Protein AF-0000000066012533 (afdb_homodimer)

Sequence (674 aa):
MQPDSYPKILFGLTLLLVITAVISLGIGRYSLSVPQIGQILWAKATALEIDPVQQQVIFQVRLPRILTALCVGAGLALSGVVLQGIFRNPLVNPHIIGVTSGSAFGGTLAIFFGFSLYGLFTSTILFGFGTLALVFLFSFKFNQRSLLMLILIGMILSGLFSALVSLLQYISDTEEKLPSIVFWLMGSFATSNWEKLLFFFVPFLLCSSILLSLSWRLNLLSLDEKEAKALGVKMAPLRWLVIFLSGSLVACQVAISGSIGWVGLIIPHLSRMLVGANHQSLLPCTMLVGATYMLLVDNVARSLSDAEIPISILTALIGAPLFGVLVYKLKRGGMNEMQPDSYPKILFGLTLLLVITAVISLGIGRYSLSVPQIGQILWAKATALEIDPVQQQVIFQVRLPRILTALCVGAGLALSGVVLQGIFRNPLVNPHIIGVTSGSAFGGTLAIFFGFSLYGLFTSTILFGFGTLALVFLFSFKFNQRSLLMLILIGMILSGLFSALVSLLQYISDTEEKLPSIVFWLMGSFATSNWEKLLFFFVPFLLCSSILLSLSWRLNLLSLDEKEAKALGVKMAPLRWLVIFLSGSLVACQVAISGSIGWVGLIIPHLSRMLVGANHQSLLPCTMLVGATYMLLVDNVARSLSDAEIPISILTALIGAPLFGVLVYKLKRGGMNE

Secondary structure (DSSP, 8-state):
--GGGHHHHHHHHHHHHHHHHHHHTT-SSS---HHHHHHHHHHHHTT----HHHHIIIIIIIHHHHHHHHHHHHHHHHHHHHHHHHTT-TT--GGGGSHHHHHHHHHHHHHHHT--HHHHHHHHHHHHHHHHHHHHHHHHHTS---HHHHHHHHHHHHHHHHHHHHHHHHHS-TTTHHHHHHHHHT--STT--HHHHHHHHHHHHHHHHHHHHTHHHHGGGGS-HHHHHHTT--HHHHHHHHHHHHHHHHHHHHHHH----SHHHHHHHHHHHHH-S-HHHHHHHHHHHHHHHHHHHHHHHHHSSSSPPPHHHHHHHHHHHHHHHHHHHHHHTTTT-/--GGGHHHHHHHHHHHHHHHHHHHTT-SSS---HHHHHHHHHHHHTT----HHHHIIIIIIIHHHHHHHHHHHHHHHHHHHHHHHHTT-TT--GGGGSHHHHHHHHHHHHHHHT--HHHHHHHHHHHHHHHHHHHHHHHHHTS---HHHHHHHHHHHHHHHHHHHHHHHHHS-TTTHHHHHHHHHT--STT--HHHHHHHHHHHHHHHHHHHHTHHHHGGGGS-HHHHHHTT--HHHHHHHHHHHHHHHHHHHHHHH----SHHHHHHHHHHHHH-S-HHHHHHHHHHHHHHHHHHHHHHHHHSSSSPPPHHHHHHHHHHHHHHHHHHHHHHTTTT-

Organism: Haemophilus influenzae (strain ATCC 51907 / DSM 11121 / KW20 / Rd) (NCBI:txid71421)

Foldseek 3Di:
DPPPCLVVLLVVLVVLLVVLLLCQLQFFPNGDDSVRSVVQVVCVVVVHDDDPVSCCSRPWFRNLLLLLLLLLQLLQQLLLLLVCLLLVHLQDGLLQQQLQLQLLLQLLVCLLVVHDLVSSLCSSLVSSVVSLVVLVVVCVVVVDVRSVSSSVSNVVNSVVSVVSSVVSLVVGDPPPSNVVSVQLQLWDSRPGGPVLSVQLVVLSCVLLVVSLVCLQVSVLSNPDPVVSVVVVDDSVVVSSSSSNSSSSNQSSSCSRTHDADLSSNQLLLVLCVVPNSRSNSSSSSSSSSSSSVSSVLQSCQRRVDVHGHRSNVSCCVVRVVSVVVSVVCVVVVPPVD/DPPPCLVVLLVVLVVLLVVLLLCQLQFFPNGDDSVRSVVQVVCVVVVHDDDPVSCCSRPWFRNLLLLLLLLLQLLQQLLLLLVCLLLVHLQDGLLQQQLQLQLLLQLLVCLLVVHDLVSSLCSSLVSSVVSLVVLVVVCVVVVPVRSVSSSVSNVVNSVVSVVSSVVSLVVGDPPPSNVVSVQLQLWDSRPGGPVLSVQLVVLSCVLLVVSLVCLQVSVLSNPDPVVSVVVVDDSVVVSSSSSNSSSSNQSSSCSRTHDADLSSNQLLLVLCVVPNSRSNSSSSSSSSSSSSVSSVLQSCQRRVDVHGDRSNVSCCVVRVVSVVVSVVCCVVVPPVD

Structure (mmCIF, N/CA/C/O backbone):
data_AF-0000000066012533-model_v1
#
loop_
_entity.id
_entity.type
_entity.pdbx_description
1 polymer 'Molybdate import system permease protein MolB'
#
loop_
_atom_site.group_PDB
_atom_site.id
_atom_site.type_symbol
_atom_site.label_atom_id
_atom_site.label_alt_id
_atom_site.label_comp_id
_atom_site.label_asym_id
_atom_site.label_entity_id
_atom_site.label_seq_id
_atom_site.pdbx_PDB_ins_code
_atom_site.Cartn_x
_atom_site.Cartn_y
_atom_site.Cartn_z
_atom_site.occupancy
_atom_site.B_iso_or_equiv
_atom_site.auth_seq_id
_atom_site.auth_comp_id
_atom_site.auth_asym_id
_atom_site.auth_atom_id
_atom_site.pdbx_PDB_model_num
ATOM 1 N N . MET A 1 1 ? 20.359 30.219 -1.083 1 49.22 1 MET A N 1
ATOM 2 C CA . MET A 1 1 ? 19.406 31.25 -0.693 1 49.22 1 MET A CA 1
ATOM 3 C C . MET A 1 1 ? 20.125 32.5 -0.156 1 49.22 1 MET A C 1
ATOM 5 O O . MET A 1 1 ? 21.141 32.375 0.519 1 49.22 1 MET A O 1
ATOM 9 N N . GLN A 1 2 ? 19.906 33.5 -0.753 1 53.5 2 GLN A N 1
ATOM 10 C CA . GLN A 1 2 ? 20.484 34.688 -0.14 1 53.5 2 GLN A CA 1
ATOM 11 C C . GLN A 1 2 ? 20.078 34.781 1.327 1 53.5 2 GLN A C 1
ATOM 13 O O . GLN A 1 2 ? 18.938 34.531 1.681 1 53.5 2 GLN A O 1
ATOM 18 N N . PRO A 1 3 ? 20.984 34.75 2.234 1 57.31 3 PRO A N 1
ATOM 19 C CA . PRO A 1 3 ? 20.766 34.812 3.68 1 57.31 3 PRO A CA 1
ATOM 20 C C . PRO A 1 3 ? 19.562 35.656 4.059 1 57.31 3 PRO A C 1
ATOM 22 O O . PRO A 1 3 ? 18.828 35.344 5 1 57.31 3 PRO A O 1
ATOM 25 N N . ASP A 1 4 ? 19.25 36.719 3.27 1 67 4 ASP A N 1
ATOM 26 C CA . ASP A 1 4 ? 18.297 37.75 3.676 1 67 4 ASP A CA 1
ATOM 27 C C . ASP A 1 4 ? 16.875 37.344 3.305 1 67 4 ASP A C 1
ATOM 29 O O . ASP A 1 4 ? 15.906 38.031 3.68 1 67 4 ASP A O 1
ATOM 33 N N . SER A 1 5 ? 16.688 36.094 2.82 1 89.38 5 SER A N 1
ATOM 34 C CA . SER A 1 5 ? 15.383 35.812 2.232 1 89.38 5 SER A CA 1
ATOM 35 C C . SER A 1 5 ? 14.555 34.906 3.133 1 89.38 5 SER A C 1
ATOM 37 O O . SER A 1 5 ? 13.328 34.875 3.023 1 89.38 5 SER A O 1
ATOM 39 N N . TYR A 1 6 ? 15.148 34.375 4.223 1 92.44 6 TYR A N 1
ATOM 40 C CA . TYR A 1 6 ? 14.461 33.375 5.031 1 92.44 6 TYR A CA 1
ATOM 41 C C . TYR A 1 6 ? 13.344 34 5.852 1 92.44 6 TYR A C 1
ATOM 43 O O . TYR A 1 6 ? 12.195 33.562 5.793 1 92.44 6 TYR A O 1
ATOM 51 N N . PRO A 1 7 ? 13.641 35.094 6.535 1 93.44 7 PRO A N 1
ATOM 52 C CA . PRO A 1 7 ? 12.555 35.719 7.309 1 93.44 7 PRO A CA 1
ATOM 53 C C . PRO A 1 7 ? 11.398 36.188 6.43 1 93.44 7 PRO A C 1
ATOM 55 O O . PRO A 1 7 ? 10.242 36.125 6.859 1 93.44 7 PRO A O 1
ATOM 58 N N . LYS A 1 8 ? 11.672 36.625 5.258 1 95.56 8 LYS A N 1
ATOM 59 C CA . LYS A 1 8 ? 10.617 37.062 4.344 1 95.56 8 LYS A CA 1
ATOM 60 C C . LYS A 1 8 ? 9.758 35.906 3.902 1 95.56 8 LYS A C 1
ATOM 62 O O . LYS A 1 8 ? 8.531 36 3.803 1 95.56 8 LYS A O 1
ATOM 67 N N . ILE A 1 9 ? 10.367 34.781 3.66 1 96.38 9 ILE A N 1
ATOM 68 C CA . ILE A 1 9 ? 9.656 33.562 3.24 1 96.38 9 ILE A CA 1
ATOM 69 C C . ILE A 1 9 ? 8.75 33.094 4.371 1 96.38 9 ILE A C 1
ATOM 71 O O . ILE A 1 9 ? 7.574 32.781 4.145 1 96.38 9 ILE A O 1
ATOM 75 N N . LEU A 1 10 ? 9.281 33.062 5.535 1 96.38 10 LEU A N 1
ATOM 76 C CA . LEU A 1 10 ? 8.5 32.594 6.68 1 96.38 10 LEU A CA 1
ATOM 77 C C . LEU A 1 10 ? 7.305 33.531 6.922 1 96.38 10 LEU A C 1
ATOM 79 O O . LEU A 1 10 ? 6.211 33.062 7.25 1 96.38 10 LEU A O 1
ATOM 83 N N . PHE A 1 11 ? 7.609 34.781 6.816 1 96.5 11 PHE A N 1
ATOM 84 C CA . PHE A 1 11 ? 6.531 35.75 6.973 1 96.5 11 PHE A CA 1
ATOM 85 C C . PHE A 1 11 ? 5.453 35.562 5.914 1 96.5 11 PHE A C 1
ATOM 87 O O . PHE A 1 11 ? 4.262 35.562 6.227 1 96.5 11 PHE A O 1
ATOM 94 N N . GLY A 1 12 ? 5.887 35.438 4.68 1 97.44 12 GLY A N 1
ATOM 95 C CA . GLY A 1 12 ? 4.949 35.188 3.6 1 97.44 12 GLY A CA 1
ATOM 96 C C . GLY A 1 12 ? 4.129 33.938 3.801 1 97.44 12 GLY A C 1
ATOM 97 O O . GLY A 1 12 ? 2.922 33.906 3.559 1 97.44 12 GLY A O 1
ATOM 98 N N . LEU A 1 13 ? 4.754 32.875 4.25 1 98.12 13 LEU A N 1
ATOM 99 C CA . LEU A 1 13 ? 4.074 31.594 4.488 1 98.12 13 LEU A CA 1
ATOM 100 C C . LEU A 1 13 ? 3.09 31.719 5.648 1 98.12 13 LEU A C 1
ATOM 102 O O . LEU A 1 13 ? 2.002 31.141 5.605 1 98.12 13 LEU A O 1
ATOM 106 N N . THR A 1 14 ? 3.543 32.406 6.684 1 98.12 14 THR A N 1
ATOM 107 C CA . THR A 1 14 ? 2.656 32.625 7.82 1 98.12 14 THR A CA 1
ATOM 108 C C . THR A 1 14 ? 1.426 33.438 7.406 1 98.12 14 THR A C 1
ATOM 110 O O . THR A 1 14 ? 0.306 33.125 7.812 1 98.12 14 THR A O 1
ATOM 113 N N . LEU A 1 15 ? 1.651 34.438 6.652 1 97.94 15 LEU A N 1
ATOM 114 C CA . LEU A 1 15 ? 0.548 35.25 6.148 1 97.94 15 LEU A CA 1
ATOM 115 C C . LEU A 1 15 ? -0.395 34.406 5.293 1 97.94 15 LEU A C 1
ATOM 117 O O . LEU A 1 15 ? -1.616 34.5 5.414 1 97.94 15 LEU A O 1
ATOM 121 N N . LEU A 1 16 ? 0.17 33.625 4.449 1 98.19 16 LEU A N 1
ATOM 122 C CA . LEU A 1 16 ? -0.627 32.75 3.605 1 98.19 16 LEU A CA 1
ATOM 123 C C . LEU A 1 16 ? -1.461 31.781 4.457 1 98.19 16 LEU A C 1
ATOM 125 O O . LEU A 1 16 ? -2.625 31.531 4.141 1 98.19 16 LEU A O 1
ATOM 129 N N . LEU A 1 17 ? -0.865 31.234 5.469 1 98.44 17 LEU A N 1
ATOM 130 C CA . LEU A 1 17 ? -1.554 30.312 6.375 1 98.44 17 LEU A CA 1
ATOM 131 C C . LEU A 1 17 ? -2.736 31.016 7.047 1 98.44 17 LEU A C 1
ATOM 133 O O . LEU A 1 17 ? -3.836 30.453 7.102 1 98.44 17 LEU A O 1
ATOM 137 N N . VAL A 1 18 ? -2.479 32.219 7.52 1 97.44 18 VAL A N 1
ATOM 138 C CA . VAL A 1 18 ? -3.518 33 8.211 1 97.44 18 VAL A CA 1
ATOM 139 C C . VAL A 1 18 ? -4.648 33.312 7.238 1 97.44 18 VAL A C 1
ATOM 141 O O . VAL A 1 18 ? -5.824 33.156 7.566 1 97.44 18 VAL A O 1
ATOM 144 N N . ILE A 1 19 ? -4.312 33.75 6.078 1 96.81 19 ILE A N 1
ATOM 145 C CA . ILE A 1 19 ? -5.305 34.094 5.062 1 96.81 19 ILE A CA 1
ATOM 146 C C . ILE A 1 19 ? -6.129 32.844 4.711 1 96.81 19 ILE A C 1
ATOM 148 O O . ILE A 1 19 ? -7.355 32.906 4.645 1 96.81 19 ILE A O 1
ATOM 152 N N . THR A 1 20 ? -5.473 31.719 4.535 1 97.44 20 THR A N 1
ATOM 153 C CA . THR A 1 20 ? -6.16 30.469 4.199 1 97.44 20 THR A CA 1
ATOM 154 C C . THR A 1 20 ? -7.078 30.031 5.34 1 97.44 20 THR A C 1
ATOM 156 O O . THR A 1 20 ? -8.18 29.547 5.098 1 97.44 20 THR A O 1
ATOM 159 N N . ALA A 1 21 ? -6.598 30.234 6.566 1 97.31 21 ALA A N 1
ATOM 160 C CA . ALA A 1 21 ? -7.395 29.859 7.73 1 97.31 21 ALA A CA 1
ATOM 161 C C . ALA A 1 21 ? -8.656 30.703 7.828 1 97.31 21 ALA A C 1
ATOM 163 O O . ALA A 1 21 ? -9.742 30.188 8.109 1 97.31 21 ALA A O 1
ATOM 164 N N . VAL A 1 22 ? -8.516 31.969 7.57 1 94.19 22 VAL A N 1
ATOM 165 C CA . VAL A 1 22 ? -9.648 32.875 7.645 1 94.19 22 VAL A CA 1
ATOM 166 C C . VAL A 1 22 ? -10.656 32.562 6.539 1 94.19 22 VAL A C 1
ATOM 168 O O . VAL A 1 22 ? -11.859 32.469 6.789 1 94.19 22 VAL A O 1
ATOM 171 N N . ILE A 1 23 ? -10.188 32.312 5.383 1 93.62 23 ILE A N 1
ATOM 172 C CA . ILE A 1 23 ? -11.055 31.953 4.262 1 93.62 23 ILE A CA 1
ATOM 173 C C . ILE A 1 23 ? -11.75 30.625 4.547 1 93.62 23 ILE A C 1
ATOM 175 O O . ILE A 1 23 ? -12.93 30.469 4.227 1 93.62 23 ILE A O 1
ATOM 179 N N . SER A 1 24 ? -11.016 29.719 5.156 1 95.88 24 SER A N 1
ATOM 180 C CA . SER A 1 24 ? -11.523 28.391 5.465 1 95.88 24 SER A CA 1
ATOM 181 C C . SER A 1 24 ? -12.719 28.453 6.406 1 95.88 24 SER A C 1
ATOM 183 O O . SER A 1 24 ? -13.609 27.609 6.355 1 95.88 24 SER A O 1
ATOM 185 N N . LEU A 1 25 ? -12.773 29.484 7.219 1 93.81 25 LEU A N 1
ATOM 186 C CA . LEU A 1 25 ? -13.891 29.656 8.141 1 93.81 25 LEU A CA 1
ATOM 187 C C . LEU A 1 25 ? -15.195 29.875 7.371 1 93.81 25 LEU A C 1
ATOM 189 O O . LEU A 1 25 ? -16.281 29.609 7.891 1 93.81 25 LEU A O 1
ATOM 193 N N . GLY A 1 26 ? -15.094 30.328 6.18 1 91.56 26 GLY A N 1
ATOM 194 C CA . GLY A 1 26 ? -16.281 30.625 5.395 1 91.56 26 GLY A CA 1
ATOM 195 C C . GLY A 1 26 ? -16.688 29.5 4.461 1 91.56 26 GLY A C 1
ATOM 196 O O . GLY A 1 26 ? -17.75 29.562 3.842 1 91.56 26 GLY A O 1
ATOM 197 N N . ILE A 1 27 ? -15.922 28.5 4.391 1 89.38 27 ILE A N 1
ATOM 198 C CA . ILE A 1 27 ? -16.156 27.422 3.439 1 89.38 27 ILE A CA 1
ATOM 199 C C . ILE A 1 27 ? -16.875 26.266 4.141 1 89.38 27 ILE A C 1
ATOM 201 O O . ILE A 1 27 ? -16.422 25.797 5.191 1 89.38 27 ILE A O 1
ATOM 205 N N . GLY A 1 28 ? -17.938 25.828 3.58 1 81.62 28 GLY A N 1
ATOM 206 C CA . GLY A 1 28 ? -18.75 24.734 4.082 1 81.62 28 GLY A CA 1
ATOM 207 C C . GLY A 1 28 ? -20.188 24.766 3.604 1 81.62 28 GLY A C 1
ATOM 208 O O . GLY A 1 28 ? -20.531 25.562 2.725 1 81.62 28 GLY A O 1
ATOM 209 N N . ARG A 1 29 ? -21.109 23.969 4.125 1 76.25 29 ARG A N 1
ATOM 210 C CA . ARG A 1 29 ? -22.516 23.891 3.725 1 76.25 29 ARG A CA 1
ATOM 211 C C . ARG A 1 29 ? -23.25 25.172 4.066 1 76.25 29 ARG A C 1
ATOM 213 O O . ARG A 1 29 ? -24.172 25.594 3.344 1 76.25 29 ARG A O 1
ATOM 220 N N . TYR A 1 30 ? -22.844 25.688 5.195 1 76.94 30 TYR A N 1
ATOM 221 C CA . TYR A 1 30 ? -23.312 27 5.617 1 76.94 30 TYR A CA 1
ATOM 222 C C . TYR A 1 30 ? -22.312 28.078 5.246 1 76.94 30 TYR A C 1
ATOM 224 O O . TYR A 1 30 ? -21.375 28.344 5.992 1 76.94 30 TYR A O 1
ATOM 232 N N . SER A 1 31 ? -22.516 28.688 4.09 1 81.62 31 SER A N 1
ATOM 233 C CA . SER A 1 31 ? -21.516 29.609 3.551 1 81.62 31 SER A CA 1
ATOM 234 C C . SER A 1 31 ? -21.562 30.953 4.27 1 81.62 31 SER A C 1
ATOM 236 O O . SER A 1 31 ? -22.641 31.484 4.559 1 81.62 31 SER A O 1
ATOM 238 N N . LEU A 1 32 ? -20.438 31.391 4.699 1 84.44 32 LEU A N 1
ATOM 239 C CA . LEU A 1 32 ? -20.25 32.688 5.32 1 84.44 32 LEU A CA 1
ATOM 240 C C . LEU A 1 32 ? -19.234 33.531 4.539 1 84.44 32 LEU A C 1
ATOM 242 O O . LEU A 1 32 ? -18.172 33.031 4.168 1 84.44 32 LEU A O 1
ATOM 246 N N . SER A 1 33 ? -19.625 34.719 4.258 1 85.44 33 SER A N 1
ATOM 247 C CA . SER A 1 33 ? -18.703 35.625 3.584 1 85.44 33 SER A CA 1
ATOM 248 C C . SER A 1 33 ? -17.609 36.125 4.531 1 85.44 33 SER A C 1
ATOM 250 O O . SER A 1 33 ? -17.75 36 5.75 1 85.44 33 SER A O 1
ATOM 252 N N . VAL A 1 34 ? -16.656 36.625 3.93 1 85.56 34 VAL A N 1
ATOM 253 C CA . VAL A 1 34 ? -15.492 37.062 4.699 1 85.56 34 VAL A CA 1
ATOM 254 C C . VAL A 1 34 ? -15.906 38.188 5.637 1 85.56 34 VAL A C 1
ATOM 256 O O . VAL A 1 34 ? -15.547 38.219 6.816 1 85.56 34 VAL A O 1
ATOM 259 N N . PRO A 1 35 ? -16.734 39.031 5.18 1 84.25 35 PRO A N 1
ATOM 260 C CA . PRO A 1 35 ? -17.188 40.094 6.094 1 84.25 35 PRO A CA 1
ATOM 261 C C . PRO A 1 35 ? -18.016 39.531 7.262 1 84.25 35 PRO A C 1
ATOM 263 O O . PRO A 1 35 ? -17.906 40.031 8.383 1 84.25 35 PRO A O 1
ATOM 266 N N . GLN A 1 36 ? -18.797 38.594 6.934 1 85.81 36 GLN A N 1
ATOM 267 C CA . GLN A 1 36 ? -19.578 37.969 7.992 1 85.81 36 GLN A CA 1
ATOM 268 C C . GLN A 1 36 ? -18.672 37.312 9.031 1 85.81 36 GLN A C 1
ATOM 270 O O . GLN A 1 36 ? -18.953 37.375 10.234 1 85.81 36 GLN A O 1
ATOM 275 N N . ILE A 1 37 ? -17.703 36.75 8.578 1 87.56 37 ILE A N 1
ATOM 276 C CA . ILE A 1 37 ? -16.734 36.125 9.477 1 87.56 37 ILE A CA 1
ATOM 277 C C . ILE A 1 37 ? -16.109 37.156 10.383 1 87.56 37 ILE A C 1
ATOM 279 O O . ILE A 1 37 ? -15.984 36.969 11.594 1 87.56 37 ILE A O 1
ATOM 283 N N . GLY A 1 38 ? -15.68 38.25 9.773 1 87.81 38 GLY A N 1
ATOM 284 C CA . GLY A 1 38 ? -15.109 39.344 10.547 1 87.81 38 GLY A CA 1
ATOM 285 C C . GLY A 1 38 ? -16.047 39.875 11.625 1 87.81 38 GLY A C 1
ATOM 286 O O . GLY A 1 38 ? -15.609 40.156 12.742 1 87.81 38 GLY A O 1
ATOM 287 N N . GLN A 1 39 ? -17.312 40 11.234 1 86.62 39 GLN A N 1
ATOM 288 C CA . GLN A 1 39 ? -18.312 40.469 12.18 1 86.62 39 GLN A CA 1
ATOM 289 C C . GLN A 1 39 ? -18.484 39.5 13.344 1 86.62 39 GLN A C 1
ATOM 291 O O . GLN A 1 39 ? -18.609 39.906 14.492 1 86.62 39 GLN A O 1
ATOM 296 N N . ILE A 1 40 ? -18.453 38.281 12.953 1 86.25 40 ILE A N 1
ATOM 297 C CA . ILE A 1 40 ? -18.656 37.281 13.961 1 86.25 40 ILE A CA 1
ATOM 298 C C . ILE A 1 40 ? -17.469 37.219 14.914 1 86.25 40 ILE A C 1
ATOM 300 O O . ILE A 1 40 ? -17.641 37.156 16.125 1 86.25 40 ILE A O 1
ATOM 304 N N . LEU A 1 41 ? -16.312 37.312 14.352 1 87.12 41 LEU A N 1
ATOM 305 C CA . LEU A 1 41 ? -15.109 37.312 15.172 1 87.12 41 LEU A CA 1
ATOM 306 C C . LEU A 1 41 ? -15.031 38.531 16.047 1 87.12 41 LEU A C 1
ATOM 308 O O . LEU A 1 41 ? -14.625 38.469 17.219 1 87.12 41 LEU A O 1
ATOM 312 N N . TRP A 1 42 ? -15.445 39.562 15.422 1 85.94 42 TRP A N 1
ATOM 313 C CA . TRP A 1 42 ? -15.477 40.812 16.172 1 85.94 42 TRP A CA 1
ATOM 314 C C . TRP A 1 42 ? -16.516 40.75 17.297 1 85.94 42 TRP A C 1
ATOM 316 O O . TRP A 1 42 ? -16.266 41.219 18.406 1 85.94 42 TRP A O 1
ATOM 326 N N . ALA A 1 43 ? -17.609 40.281 17 1 85 43 ALA A N 1
ATOM 327 C CA . ALA A 1 43 ? -18.672 40.156 18 1 85 43 ALA A CA 1
ATOM 328 C C . ALA A 1 43 ? -18.219 39.25 19.156 1 85 43 ALA A C 1
ATOM 330 O O . ALA A 1 43 ? -18.516 39.531 20.328 1 85 43 ALA A O 1
ATOM 331 N N . LYS A 1 44 ? -17.578 38.219 18.812 1 84.81 44 LYS A N 1
ATOM 332 C CA . LYS A 1 44 ? -17.078 37.344 19.859 1 84.81 44 LYS A CA 1
ATOM 333 C C . LYS A 1 44 ? -16.047 38.031 20.734 1 84.81 44 LYS A C 1
ATOM 335 O O . LYS A 1 44 ? -16.078 37.906 21.953 1 84.81 44 LYS A O 1
ATOM 340 N N . ALA A 1 45 ? -15.234 38.812 20.094 1 87.19 45 ALA A N 1
ATOM 341 C CA . ALA A 1 45 ? -14.172 39.531 20.828 1 87.19 45 ALA A CA 1
ATOM 342 C C . ALA A 1 45 ? -14.758 40.625 21.734 1 87.19 45 ALA A C 1
ATOM 344 O O . ALA A 1 45 ? -14.195 40.906 22.781 1 87.19 45 ALA A O 1
ATOM 345 N N . THR A 1 46 ? -15.859 41.188 21.312 1 86.94 46 THR A N 1
ATOM 346 C CA . THR A 1 46 ? -16.453 42.312 22.047 1 86.94 46 THR A CA 1
ATOM 347 C C . THR A 1 46 ? -17.641 41.812 22.891 1 86.94 46 THR A C 1
ATOM 349 O O . THR A 1 46 ? -18.422 42.625 23.391 1 86.94 46 THR A O 1
ATOM 352 N N . ALA A 1 47 ? -17.891 40.594 22.922 1 89.81 47 ALA A N 1
ATOM 353 C CA . ALA A 1 47 ? -18.938 39.969 23.734 1 89.81 47 ALA A CA 1
ATOM 354 C C . ALA A 1 47 ? -20.312 40.438 23.297 1 89.81 47 ALA A C 1
ATOM 356 O O . ALA A 1 47 ? -21.172 40.719 24.141 1 89.81 47 ALA A O 1
ATOM 357 N N . LEU A 1 48 ? -20.281 40.625 22.047 1 87 48 LEU A N 1
ATOM 358 C CA . LEU A 1 48 ? -21.594 40.938 21.484 1 87 48 LEU A CA 1
ATOM 359 C C . LEU A 1 48 ? -22.359 39.688 21.125 1 87 48 LEU A C 1
ATOM 361 O O . LEU A 1 48 ? -21.766 38.625 20.984 1 87 48 LEU A O 1
ATOM 365 N N . GLU A 1 49 ? -23.594 39.75 20.984 1 87.38 49 GLU A N 1
ATOM 366 C CA . GLU A 1 49 ? -24.438 38.594 20.688 1 87.38 49 GLU A CA 1
ATOM 367 C C . GLU A 1 49 ? -24.203 38.094 19.266 1 87.38 49 GLU A C 1
ATOM 369 O O . GLU A 1 49 ? -24.078 38.906 18.344 1 87.38 49 GLU A O 1
ATOM 374 N N . ILE A 1 50 ? -24.016 36.875 19.125 1 86.69 50 ILE A N 1
ATOM 375 C CA . ILE A 1 50 ? -23.844 36.188 17.844 1 86.69 50 ILE A CA 1
ATOM 376 C C . ILE A 1 50 ? -24.984 35.188 17.641 1 86.69 50 ILE A C 1
ATOM 378 O O . ILE A 1 50 ? -25.438 34.562 18.594 1 86.69 50 ILE A O 1
ATOM 382 N N . ASP A 1 51 ? -25.484 35.125 16.453 1 89.06 51 ASP A N 1
ATOM 383 C CA . ASP A 1 51 ? -26.469 34.062 16.125 1 89.06 51 ASP A CA 1
ATOM 384 C C . ASP A 1 51 ? -25.984 32.688 16.578 1 89.06 51 ASP A C 1
ATOM 386 O O . ASP A 1 51 ? -24.828 32.312 16.328 1 89.06 51 ASP A O 1
ATOM 390 N N . PRO A 1 52 ? -26.828 32.031 17.328 1 8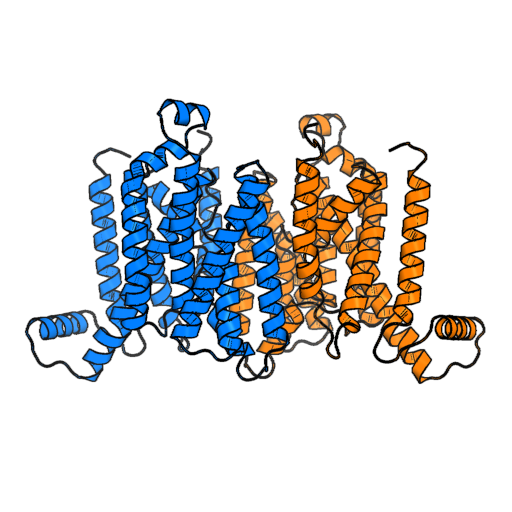8.81 52 PRO A N 1
ATOM 391 C CA . PRO A 1 52 ? -26.406 30.734 17.906 1 88.81 52 PRO A CA 1
ATOM 392 C C . PRO A 1 52 ? -25.938 29.734 16.859 1 88.81 52 PRO A C 1
ATOM 394 O O . PRO A 1 52 ? -25 28.969 17.109 1 88.81 52 PRO A O 1
ATOM 397 N N . VAL A 1 53 ? -26.562 29.688 15.781 1 88.44 53 VAL A N 1
ATOM 398 C CA . VAL A 1 53 ? -26.172 28.766 14.719 1 88.44 53 VAL A CA 1
ATOM 399 C C . VAL A 1 53 ? -24.797 29.156 14.18 1 88.44 53 VAL A C 1
ATOM 401 O O . VAL A 1 53 ? -23.938 28.281 13.977 1 88.44 53 VAL A O 1
ATOM 404 N N . GLN A 1 54 ? -24.578 30.375 13.969 1 88.25 54 GLN A N 1
ATOM 405 C CA . GLN A 1 54 ? -23.281 30.859 13.484 1 88.25 54 GLN A CA 1
ATOM 406 C C . GLN A 1 54 ? -22.172 30.578 14.484 1 88.25 54 GLN A C 1
ATOM 408 O O . GLN A 1 54 ? -21.062 30.234 14.102 1 88.25 54 GLN A O 1
ATOM 413 N N . GLN A 1 55 ? -22.5 30.781 15.703 1 88.88 55 GLN A N 1
ATOM 414 C CA . GLN A 1 55 ? -21.531 30.516 16.766 1 88.88 55 GLN A CA 1
ATOM 415 C C . GLN A 1 55 ? -21.125 29.047 16.797 1 88.88 55 GLN A C 1
ATOM 417 O O . GLN A 1 55 ? -19.938 28.734 16.922 1 88.88 55 GLN A O 1
ATOM 422 N N . GLN A 1 56 ? -22.172 28.234 16.703 1 90.38 56 GLN A N 1
ATOM 423 C CA . GLN A 1 56 ? -21.906 26.797 16.719 1 90.38 56 GLN A CA 1
ATOM 424 C C . GLN A 1 56 ? -21.094 26.375 15.492 1 90.38 56 GLN A C 1
ATOM 426 O O . GLN A 1 56 ? -20.125 25.609 15.617 1 90.38 56 GLN A O 1
ATOM 431 N N . VAL A 1 57 ? -21.422 26.859 14.383 1 90.94 57 VAL A N 1
ATOM 432 C CA . VAL A 1 57 ? -20.781 26.484 13.125 1 90.94 57 VAL A CA 1
ATOM 433 C C . VAL A 1 57 ? -19.328 26.938 13.133 1 90.94 57 VAL A C 1
ATOM 435 O O . VAL A 1 57 ? -18.422 26.156 12.82 1 90.94 57 VAL A O 1
ATOM 438 N N . ILE A 1 58 ? -19.047 28.125 13.531 1 91.62 58 ILE A N 1
ATOM 439 C CA . ILE A 1 58 ? -17.719 28.703 13.422 1 91.62 58 ILE A CA 1
ATOM 440 C C . ILE A 1 58 ? -16.828 28.188 14.555 1 91.62 58 ILE A C 1
ATOM 442 O O . ILE A 1 58 ? -15.727 27.703 14.312 1 91.62 58 ILE A O 1
ATOM 446 N N . PHE A 1 59 ? -17.297 28.156 15.766 1 92.5 59 PHE A N 1
ATOM 447 C CA . PHE A 1 59 ? -16.422 27.969 16.906 1 92.5 59 PHE A CA 1
ATOM 448 C C . PHE A 1 59 ? -16.469 26.516 17.375 1 92.5 59 PHE A C 1
ATOM 450 O O . PHE A 1 59 ? -15.523 26.031 18.016 1 92.5 59 PHE A O 1
ATOM 457 N N . GLN A 1 60 ? -17.5 25.781 17.016 1 92.44 60 GLN A N 1
ATOM 458 C CA . GLN A 1 60 ? -17.609 24.406 17.516 1 92.44 60 GLN A CA 1
ATOM 459 C C . GLN A 1 60 ? -17.359 23.406 16.406 1 92.44 60 GLN A C 1
ATOM 461 O O . GLN A 1 60 ? -16.984 22.266 16.672 1 92.44 60 GLN A O 1
ATOM 466 N N . VAL A 1 61 ? -17.484 23.828 15.234 1 93.75 61 VAL A N 1
ATOM 467 C CA . VAL A 1 61 ? -17.344 22.891 14.133 1 93.75 61 VAL A CA 1
ATOM 468 C C . VAL A 1 61 ? -16.141 23.266 13.281 1 93.75 61 VAL A C 1
ATOM 470 O O . VAL A 1 61 ? -15.148 22.531 13.234 1 93.75 61 VAL A O 1
ATOM 473 N N . ARG A 1 62 ? -16.078 24.5 12.789 1 96 62 ARG A N 1
ATOM 474 C CA . ARG A 1 62 ? -15.086 24.844 11.773 1 96 62 ARG A CA 1
ATOM 475 C C . ARG A 1 62 ? -13.734 25.141 12.406 1 96 62 ARG A C 1
ATOM 477 O O . ARG A 1 62 ? -12.695 24.719 11.891 1 96 62 ARG A O 1
ATOM 484 N N . LEU A 1 63 ? -13.781 25.859 13.469 1 96.19 63 LEU A N 1
ATOM 485 C CA . LEU A 1 63 ? -12.516 26.281 14.062 1 96.19 63 LEU A CA 1
ATOM 486 C C . LEU A 1 63 ? -11.711 25.078 14.539 1 96.19 63 LEU A C 1
ATOM 488 O O . LEU A 1 63 ? -10.531 24.938 14.195 1 96.19 63 LEU A O 1
ATOM 492 N N . PRO A 1 64 ? -12.336 24.125 15.305 1 97.62 64 PRO A N 1
ATOM 493 C CA . PRO A 1 64 ? -11.555 22.953 15.703 1 97.62 64 PRO A CA 1
ATOM 494 C C . PRO A 1 64 ? -11.078 22.125 14.508 1 97.62 64 PRO A C 1
ATOM 496 O O . PRO A 1 64 ? -9.977 21.578 14.531 1 97.62 64 PRO A O 1
ATOM 499 N N . ARG A 1 65 ? -11.867 22.016 13.508 1 97.81 65 ARG A N 1
ATOM 500 C CA . ARG A 1 65 ? -11.508 21.281 12.305 1 97.81 65 ARG A CA 1
ATOM 501 C C . ARG A 1 65 ? -10.32 21.922 11.602 1 97.81 65 ARG A C 1
ATOM 503 O O . ARG A 1 65 ? -9.375 21.234 11.203 1 97.81 65 ARG A O 1
ATOM 510 N N . ILE A 1 66 ? -10.375 23.234 11.492 1 98.31 66 ILE A N 1
ATOM 511 C CA . ILE A 1 66 ? -9.305 23.984 10.844 1 98.31 66 ILE A CA 1
ATOM 512 C C . ILE A 1 66 ? -8.008 23.812 11.633 1 98.31 66 ILE A C 1
ATOM 514 O O . ILE A 1 66 ? -6.957 23.516 11.055 1 98.31 66 ILE A O 1
ATOM 518 N N . LEU A 1 67 ? -8.094 23.969 12.906 1 98.5 67 LEU A N 1
ATOM 519 C CA . LEU A 1 67 ? -6.91 23.812 13.75 1 98.5 67 LEU A CA 1
ATOM 520 C C . LEU A 1 67 ? -6.367 22.391 13.68 1 98.5 67 LEU A C 1
ATOM 522 O O . LEU A 1 67 ? -5.152 22.188 13.68 1 98.5 67 LEU A O 1
ATOM 526 N N . THR A 1 68 ? -7.262 21.422 13.625 1 98.62 68 THR A N 1
ATOM 527 C CA . THR A 1 68 ? -6.848 20.031 13.492 1 98.62 68 THR A CA 1
ATOM 528 C C . THR A 1 68 ? -6.102 19.812 12.18 1 98.62 68 THR A C 1
ATOM 530 O O . THR A 1 68 ? -5.023 19.219 12.164 1 98.62 68 THR A O 1
ATOM 533 N N . ALA A 1 69 ? -6.645 20.312 11.117 1 98.75 69 ALA A N 1
ATOM 534 C CA . ALA A 1 69 ? -6.02 20.172 9.805 1 98.75 69 ALA A CA 1
ATOM 535 C C . ALA A 1 69 ? -4.633 20.812 9.781 1 98.75 69 ALA A C 1
ATOM 537 O O . ALA A 1 69 ? -3.691 20.234 9.227 1 98.75 69 ALA A O 1
ATOM 538 N N . LEU A 1 70 ? -4.516 21.953 10.391 1 98.75 70 LEU A N 1
ATOM 539 C CA . LEU A 1 70 ? -3.236 22.656 10.445 1 98.75 70 LEU A CA 1
ATOM 540 C C . LEU A 1 70 ? -2.203 21.828 11.211 1 98.75 70 LEU A C 1
ATOM 542 O O . LEU A 1 70 ? -1.084 21.641 10.727 1 98.75 70 LEU A O 1
ATOM 546 N N . CYS A 1 71 ? -2.604 21.328 12.352 1 98.75 71 CYS A N 1
ATOM 547 C CA . CYS A 1 71 ? -1.682 20.562 13.18 1 98.75 71 CYS A CA 1
ATOM 548 C C . CYS A 1 71 ? -1.29 19.266 12.508 1 98.75 71 CYS A C 1
ATOM 550 O O . CYS A 1 71 ? -0.12 18.875 12.523 1 98.75 71 CYS A O 1
ATOM 552 N N . VAL A 1 72 ? -2.256 18.594 11.922 1 98.69 72 VAL A N 1
ATOM 553 C CA . VAL A 1 72 ? -2.01 17.312 11.25 1 98.69 72 VAL A CA 1
ATOM 554 C C . VAL A 1 72 ? -1.075 17.531 10.062 1 98.69 72 VAL A C 1
ATOM 556 O O . VAL A 1 72 ? -0.097 16.797 9.898 1 98.69 72 VAL A O 1
ATOM 559 N N . GLY A 1 73 ? -1.361 18.562 9.281 1 98.75 73 GLY A N 1
ATOM 560 C CA . GLY A 1 73 ? -0.503 18.859 8.148 1 98.75 73 GLY A CA 1
ATOM 561 C C . GLY A 1 73 ? 0.925 19.188 8.555 1 98.75 73 GLY A C 1
ATOM 562 O O . GLY A 1 73 ? 1.872 18.656 7.961 1 98.75 73 GLY A O 1
ATOM 563 N N . ALA A 1 74 ? 1.041 20 9.539 1 98.81 74 ALA A N 1
ATOM 564 C CA . ALA A 1 74 ? 2.357 20.375 10.055 1 98.81 74 ALA A CA 1
ATOM 565 C C . ALA A 1 74 ? 3.088 19.156 10.609 1 98.81 74 ALA A C 1
ATOM 567 O O . ALA A 1 74 ? 4.277 18.953 10.344 1 98.81 74 ALA A O 1
ATOM 568 N N . GLY A 1 75 ? 2.352 18.391 11.359 1 98.56 75 GLY A N 1
ATOM 569 C CA . GLY A 1 75 ? 2.947 17.219 11.984 1 98.56 75 GLY A CA 1
ATOM 570 C C . GLY A 1 75 ? 3.424 16.172 10.984 1 98.56 75 GLY A C 1
ATOM 571 O O . GLY A 1 75 ? 4.539 15.664 11.094 1 98.56 75 GLY A O 1
ATOM 572 N N . LEU A 1 76 ? 2.605 15.859 10.031 1 98.44 76 LEU A N 1
ATOM 573 C CA . LEU A 1 76 ? 2.971 14.875 9.023 1 98.44 76 LEU A CA 1
ATOM 574 C C . LEU A 1 76 ? 4.145 15.367 8.18 1 98.44 76 LEU A C 1
ATOM 576 O O . LEU A 1 76 ? 5.055 14.594 7.867 1 98.44 76 LEU A O 1
ATOM 580 N N . ALA A 1 77 ? 4.133 16.609 7.84 1 98.69 77 ALA A N 1
ATOM 581 C CA . ALA A 1 77 ? 5.234 17.188 7.074 1 98.69 77 ALA A CA 1
ATOM 582 C C . ALA A 1 77 ? 6.535 17.156 7.871 1 98.69 77 ALA A C 1
ATOM 584 O O . ALA A 1 77 ? 7.59 16.812 7.332 1 98.69 77 ALA A O 1
ATOM 585 N N . LEU A 1 78 ? 6.414 17.531 9.102 1 98.56 78 LEU A N 1
ATOM 586 C CA . LEU A 1 78 ? 7.57 17.5 9.992 1 98.56 78 LEU A CA 1
ATOM 587 C C . LEU A 1 78 ? 8.133 16.094 10.125 1 98.56 78 LEU A C 1
ATOM 589 O O . LEU A 1 78 ? 9.344 15.891 10.039 1 98.56 78 LEU A O 1
ATOM 593 N N . SER A 1 79 ? 7.266 15.117 10.32 1 98.19 79 SER A N 1
ATOM 594 C CA . SER A 1 79 ? 7.688 13.719 10.414 1 98.19 79 SER A CA 1
ATOM 595 C C . SER A 1 79 ? 8.391 13.273 9.141 1 98.19 79 SER A C 1
ATOM 597 O O . SER A 1 79 ? 9.398 12.562 9.195 1 98.19 79 SER A O 1
ATOM 599 N N . GLY A 1 80 ? 7.867 13.742 8.055 1 97.5 80 GLY A N 1
ATOM 600 C CA . GLY A 1 80 ? 8.469 13.391 6.777 1 97.5 80 GLY A CA 1
ATOM 601 C C . GLY A 1 80 ? 9.875 13.922 6.617 1 97.5 80 GLY A C 1
ATOM 602 O O . GLY A 1 80 ? 10.797 13.164 6.281 1 97.5 80 GLY A O 1
ATOM 603 N N . VAL A 1 81 ? 10.102 15.172 6.871 1 97.06 81 VAL A N 1
ATOM 604 C CA . VAL A 1 81 ? 11.383 15.812 6.613 1 97.06 81 VAL A CA 1
ATOM 605 C C . VAL A 1 81 ? 12.445 15.25 7.555 1 97.06 81 VAL A C 1
ATOM 607 O O . VAL A 1 81 ? 13.586 15.023 7.148 1 97.06 81 VAL A O 1
ATOM 610 N N . VAL A 1 82 ? 12.133 14.992 8.789 1 96.88 82 VAL A N 1
ATOM 611 C CA . VAL A 1 82 ? 13.141 14.508 9.727 1 96.88 82 VAL A CA 1
ATOM 612 C C . VAL A 1 82 ? 13.492 13.055 9.406 1 96.88 82 VAL A C 1
ATOM 614 O O . VAL A 1 82 ? 14.648 12.648 9.523 1 96.88 82 VAL A O 1
ATOM 617 N N . LEU A 1 83 ? 12.508 12.305 8.969 1 95.62 83 LEU A N 1
ATOM 618 C CA . LEU A 1 83 ? 12.797 10.922 8.609 1 95.62 83 LEU A CA 1
ATOM 619 C C . LEU A 1 83 ? 13.609 10.852 7.32 1 95.62 83 LEU A C 1
ATOM 621 O O . LEU A 1 83 ? 14.461 9.977 7.16 1 95.62 83 LEU A O 1
ATOM 625 N N . GLN A 1 84 ? 13.227 11.719 6.406 1 94.12 84 GLN A N 1
ATOM 626 C CA . GLN A 1 84 ? 14.062 11.797 5.207 1 94.12 84 GLN A CA 1
ATOM 627 C C . GLN A 1 84 ? 15.516 12.086 5.566 1 94.12 84 GLN A C 1
ATOM 629 O O . GLN A 1 84 ? 16.438 11.578 4.914 1 94.12 84 GLN A O 1
ATOM 634 N N . GLY A 1 85 ? 15.719 12.898 6.562 1 91.62 85 GLY A N 1
ATOM 635 C CA . GLY A 1 85 ? 17.047 13.18 7.055 1 91.62 85 GLY A CA 1
ATOM 636 C C . GLY A 1 85 ? 17.719 11.984 7.691 1 91.62 85 GLY A C 1
ATOM 637 O O . GLY A 1 85 ? 18.875 11.664 7.375 1 91.62 85 GLY A O 1
ATOM 638 N N . ILE A 1 86 ? 17.047 11.266 8.469 1 89.88 86 ILE A N 1
ATOM 639 C CA . ILE A 1 86 ? 17.562 10.117 9.18 1 89.88 86 ILE A CA 1
ATOM 640 C C . ILE A 1 86 ? 17.922 9.008 8.195 1 89.88 86 ILE A C 1
ATOM 642 O O . ILE A 1 86 ? 18.953 8.359 8.32 1 89.88 86 ILE A O 1
ATOM 646 N N . PHE A 1 87 ? 17.125 8.859 7.23 1 89.12 87 PHE A N 1
ATOM 647 C CA . PHE A 1 87 ? 17.328 7.77 6.281 1 89.12 87 PHE A CA 1
ATOM 648 C C . PHE A 1 87 ? 18.141 8.234 5.086 1 89.12 87 PHE A C 1
ATOM 650 O O . PHE A 1 87 ? 18.438 7.453 4.184 1 89.12 87 PHE A O 1
ATOM 657 N N . ARG A 1 88 ? 18.516 9.5 5.059 1 88.81 88 ARG A N 1
ATOM 658 C CA . ARG A 1 88 ? 19.281 10.086 3.971 1 88.81 88 ARG A CA 1
ATOM 659 C C . ARG A 1 88 ? 18.688 9.734 2.615 1 88.81 88 ARG A C 1
ATOM 661 O O . ARG A 1 88 ? 19.406 9.32 1.7 1 88.81 88 ARG A O 1
ATOM 668 N N . ASN A 1 89 ? 17.375 9.805 2.537 1 88.69 89 ASN A N 1
ATOM 669 C CA . ASN A 1 89 ? 16.594 9.438 1.355 1 88.69 89 ASN A CA 1
ATOM 670 C C . ASN A 1 89 ? 15.375 10.328 1.188 1 88.69 89 ASN A C 1
ATOM 672 O O . ASN A 1 89 ? 14.414 10.211 1.952 1 88.69 89 ASN A O 1
ATOM 676 N N . PRO A 1 90 ? 15.359 11.148 0.204 1 89.5 90 PRO A N 1
ATOM 677 C CA . PRO A 1 90 ? 14.258 12.102 0.019 1 89.5 90 PRO A CA 1
ATOM 678 C C . PRO A 1 90 ? 12.953 11.422 -0.381 1 89.5 90 PRO A C 1
ATOM 680 O O . PRO A 1 90 ? 11.898 12.07 -0.397 1 89.5 90 PRO A O 1
ATOM 683 N N . LEU A 1 91 ? 13.016 10.102 -0.608 1 87.88 91 LEU A N 1
ATOM 684 C CA . LEU A 1 91 ? 11.82 9.391 -1.034 1 87.88 91 LEU A CA 1
ATOM 685 C C . LEU A 1 91 ? 11.117 8.75 0.157 1 87.88 91 LEU A C 1
ATOM 687 O O . LEU A 1 91 ? 10.078 8.094 -0.004 1 87.88 91 LEU A O 1
ATOM 691 N N . VAL A 1 92 ? 11.672 8.961 1.284 1 91.25 92 VAL A N 1
ATOM 692 C CA . VAL A 1 92 ? 11.117 8.367 2.496 1 91.25 92 VAL A CA 1
ATOM 693 C C . VAL A 1 92 ? 9.867 9.133 2.92 1 91.25 92 VAL A C 1
ATOM 695 O O . VAL A 1 92 ? 9.836 10.359 2.867 1 91.25 92 VAL A O 1
ATOM 698 N N . ASN A 1 93 ? 8.812 8.375 3.244 1 92.88 93 ASN A N 1
ATOM 699 C CA . ASN A 1 93 ? 7.621 8.938 3.871 1 92.88 93 ASN A CA 1
ATOM 700 C C . ASN A 1 93 ? 7.418 8.391 5.281 1 92.88 93 ASN A C 1
ATOM 702 O O . ASN A 1 93 ? 7.992 7.359 5.641 1 92.88 93 ASN A O 1
ATOM 706 N N . PRO A 1 94 ? 6.633 9.078 6.059 1 91.62 94 PRO A N 1
ATOM 707 C CA . PRO A 1 94 ? 6.477 8.688 7.461 1 91.62 94 PRO A CA 1
ATOM 708 C C . PRO A 1 94 ? 5.898 7.285 7.629 1 91.62 94 PRO A C 1
ATOM 710 O O . PRO A 1 94 ? 5.969 6.707 8.719 1 91.62 94 PRO A O 1
ATOM 713 N N . HIS A 1 95 ? 5.395 6.738 6.625 1 89.62 95 HIS A N 1
ATOM 714 C CA . HIS A 1 95 ? 4.727 5.449 6.707 1 89.62 95 HIS A CA 1
ATOM 715 C C . HIS A 1 95 ? 5.719 4.301 6.555 1 89.62 95 HIS A C 1
ATOM 717 O O . HIS A 1 95 ? 5.363 3.135 6.738 1 89.62 95 HIS A O 1
ATOM 723 N N . ILE A 1 96 ? 6.965 4.633 6.352 1 87.88 96 ILE A N 1
ATOM 724 C CA . ILE A 1 96 ? 7.984 3.664 5.969 1 87.88 96 ILE A CA 1
ATOM 725 C C . ILE A 1 96 ? 8.297 2.748 7.148 1 87.88 96 ILE A C 1
ATOM 727 O O . ILE A 1 96 ? 8.711 1.601 6.957 1 87.88 96 ILE A O 1
ATOM 731 N N . ILE A 1 97 ? 8.117 3.188 8.344 1 90.5 97 ILE A N 1
ATOM 732 C CA . ILE A 1 97 ? 8.516 2.402 9.508 1 90.5 97 ILE A CA 1
ATOM 733 C C . ILE A 1 97 ? 7.332 1.575 10 1 90.5 97 ILE A C 1
ATOM 735 O O . ILE A 1 97 ? 7.434 0.875 11.01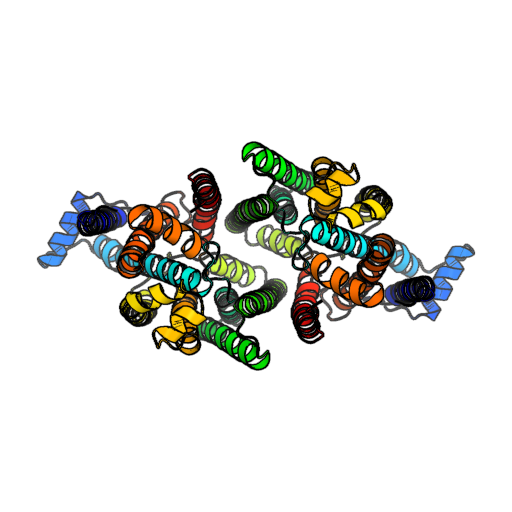6 1 90.5 97 ILE A O 1
ATOM 739 N N . GLY A 1 98 ? 6.164 1.677 9.359 1 96.06 98 GLY A N 1
ATOM 740 C CA . GLY A 1 98 ? 5.062 0.756 9.586 1 96.06 98 GLY A CA 1
ATOM 741 C C . GLY A 1 98 ? 4.098 1.233 10.656 1 96.06 98 GLY A C 1
ATOM 742 O O . GLY A 1 98 ? 3.094 0.575 10.93 1 96.06 98 GLY A O 1
ATOM 743 N N . VAL A 1 99 ? 4.367 2.346 11.227 1 97.56 99 VAL A N 1
ATOM 744 C CA . VAL A 1 99 ? 3.564 2.834 12.344 1 97.56 99 VAL A CA 1
ATOM 745 C C . VAL A 1 99 ? 2.131 3.086 11.883 1 97.56 99 VAL A C 1
ATOM 747 O O . VAL A 1 99 ? 1.177 2.77 12.594 1 97.56 99 VAL A O 1
ATOM 750 N N . THR A 1 100 ? 1.983 3.666 10.703 1 98.06 100 THR A N 1
ATOM 751 C CA . THR A 1 100 ? 0.653 3.928 10.164 1 98.06 100 THR A CA 1
ATOM 752 C C . THR A 1 100 ? -0.139 2.631 10.023 1 98.06 100 THR A C 1
ATOM 754 O O . THR A 1 100 ? -1.312 2.572 10.398 1 98.06 100 THR A O 1
ATOM 757 N N . SER A 1 101 ? 0.501 1.559 9.523 1 98.25 101 SER A N 1
ATOM 758 C CA . SER A 1 101 ? -0.166 0.275 9.328 1 98.25 101 SER A CA 1
ATOM 759 C C . SER A 1 101 ? -0.554 -0.352 10.664 1 98.25 101 SER A C 1
ATOM 761 O O . SER A 1 101 ? -1.643 -0.915 10.797 1 98.25 101 SER A O 1
ATOM 763 N N . GLY A 1 102 ? 0.359 -0.282 11.609 1 98.62 102 GLY A N 1
ATOM 764 C CA . GLY A 1 102 ? 0.019 -0.756 12.938 1 98.62 102 GLY A CA 1
ATOM 765 C C . GLY A 1 102 ? -1.151 -0.015 13.555 1 98.62 102 GLY A C 1
ATOM 766 O O . GLY A 1 102 ? -2.062 -0.634 14.109 1 98.62 102 GLY A O 1
ATOM 767 N N . SER A 1 103 ? -1.117 1.275 13.477 1 98.81 103 SER A N 1
ATOM 768 C CA . SER A 1 103 ? -2.197 2.109 13.992 1 98.81 103 SER A CA 1
ATOM 769 C C . SER A 1 103 ? -3.514 1.814 13.281 1 98.81 103 SER A C 1
ATOM 771 O O . SER A 1 103 ? -4.566 1.738 13.922 1 98.81 103 SER A O 1
ATOM 773 N N . ALA A 1 104 ? -3.438 1.697 11.969 1 98.62 104 ALA A N 1
ATOM 774 C CA . ALA A 1 104 ? -4.625 1.368 11.18 1 98.62 104 ALA A CA 1
ATOM 775 C C . ALA A 1 104 ? -5.238 0.051 11.641 1 98.62 104 ALA A C 1
ATOM 777 O O . ALA A 1 104 ? -6.465 -0.07 11.742 1 98.62 104 ALA A O 1
ATOM 778 N N . PHE A 1 105 ? -4.379 -0.911 11.906 1 98.88 105 PHE A N 1
ATOM 779 C CA . PHE A 1 105 ? -4.883 -2.18 12.414 1 98.88 105 PHE A CA 1
ATOM 780 C C . PHE A 1 105 ? -5.539 -1.992 13.781 1 98.88 105 PHE A C 1
ATOM 782 O O . PHE A 1 105 ? -6.617 -2.531 14.031 1 98.88 105 PHE A O 1
ATOM 789 N N . GLY A 1 106 ? -4.895 -1.288 14.633 1 98.81 106 GLY A N 1
ATOM 790 C CA . GLY A 1 106 ? -5.48 -0.993 15.93 1 98.81 106 GLY A CA 1
ATOM 791 C C . GLY A 1 106 ? -6.844 -0.334 15.836 1 98.81 106 GLY A C 1
ATOM 792 O O . GLY A 1 106 ? -7.766 -0.697 16.562 1 98.81 106 GLY A O 1
ATOM 793 N N . GLY A 1 107 ? -6.969 0.709 14.984 1 98.62 107 GLY A N 1
ATOM 794 C CA . GLY A 1 107 ? -8.258 1.341 14.758 1 98.62 107 GLY A CA 1
ATOM 795 C C . GLY A 1 107 ? -9.305 0.383 14.219 1 98.62 107 GLY A C 1
ATOM 796 O O . GLY A 1 107 ? -10.453 0.396 14.656 1 98.62 107 GLY A O 1
ATOM 797 N N . THR A 1 108 ? -8.891 -0.456 13.25 1 98.75 108 THR A N 1
ATOM 798 C CA . THR A 1 108 ? -9.789 -1.459 12.68 1 98.75 108 THR A CA 1
ATOM 799 C C . THR A 1 108 ? -10.289 -2.412 13.758 1 98.75 108 THR A C 1
ATOM 801 O O . THR A 1 108 ? -11.477 -2.742 13.805 1 98.75 108 THR A O 1
ATOM 804 N N . LEU A 1 109 ? -9.398 -2.822 14.633 1 98.69 109 LEU A N 1
ATOM 805 C CA . LEU A 1 109 ? -9.75 -3.705 15.742 1 98.69 109 LEU A CA 1
ATOM 806 C C . LEU A 1 109 ? -10.789 -3.057 16.641 1 98.69 109 LEU A C 1
ATOM 808 O O . LEU A 1 109 ? -11.742 -3.711 17.078 1 98.69 109 LEU A O 1
ATOM 812 N N . ALA A 1 110 ? -10.594 -1.805 16.938 1 98.69 110 ALA A N 1
ATOM 813 C CA . ALA A 1 110 ? -11.516 -1.075 17.812 1 98.69 110 ALA A CA 1
ATOM 814 C C . ALA A 1 110 ? -12.906 -0.986 17.188 1 98.69 110 ALA A C 1
ATOM 816 O O . ALA A 1 110 ? -13.914 -1.184 17.859 1 98.69 110 ALA A O 1
ATOM 817 N N . ILE A 1 111 ? -12.945 -0.681 15.914 1 98.12 111 ILE A N 1
ATOM 818 C CA . ILE A 1 111 ? -14.227 -0.58 15.227 1 98.12 111 ILE A CA 1
ATOM 819 C C . ILE A 1 111 ? -14.898 -1.952 15.172 1 98.12 111 ILE A C 1
ATOM 821 O O . ILE A 1 111 ? -16.094 -2.072 15.414 1 98.12 111 ILE A O 1
ATOM 825 N N . PHE A 1 112 ? -14.109 -2.986 14.852 1 98.38 112 PHE A N 1
ATOM 826 C CA . PHE A 1 112 ? -14.609 -4.352 14.758 1 98.38 112 PHE A CA 1
ATOM 827 C C . PHE A 1 112 ? -15.25 -4.789 16.062 1 98.38 112 PHE A C 1
ATOM 829 O O . PHE A 1 112 ? -16.328 -5.383 16.062 1 98.38 112 PHE A O 1
ATOM 836 N N . PHE A 1 113 ? -14.625 -4.445 17.188 1 98.19 113 PHE A N 1
ATOM 837 C CA . PHE A 1 113 ? -15.125 -4.883 18.484 1 98.19 113 PHE A CA 1
ATOM 838 C C . PHE A 1 113 ? -16.109 -3.863 19.062 1 98.19 113 PHE A C 1
ATOM 840 O O . PHE A 1 113 ? -16.688 -4.082 20.125 1 98.19 113 PHE A O 1
ATOM 847 N N . GLY A 1 114 ? -16.281 -2.785 18.438 1 97.56 114 GLY A N 1
ATOM 848 C CA . GLY A 1 114 ? -17.25 -1.78 18.859 1 97.56 114 GLY A CA 1
ATOM 849 C C . GLY A 1 114 ? -16.797 -1.006 20.094 1 97.56 114 GLY A C 1
ATOM 850 O O . GLY A 1 114 ? -17.609 -0.729 20.984 1 97.56 114 GLY A O 1
ATOM 851 N N . PHE A 1 115 ? -15.516 -0.641 20.109 1 97.25 115 PHE A N 1
ATOM 852 C CA . PHE A 1 115 ? -15 0.134 21.234 1 97.25 115 PHE A CA 1
ATOM 853 C C . PHE A 1 115 ? -15.516 1.567 21.172 1 97.25 115 PHE A C 1
ATOM 855 O O . PHE A 1 115 ? -15.93 2.047 20.125 1 97.25 115 PHE A O 1
ATOM 862 N N . SER A 1 116 ? -15.484 2.238 22.344 1 96.31 116 SER A N 1
ATOM 863 C CA . SER A 1 116 ? -15.828 3.652 22.438 1 96.31 116 SER A CA 1
ATOM 864 C C . SER A 1 116 ? -14.805 4.52 21.719 1 96.31 116 SER A C 1
ATOM 866 O O . SER A 1 116 ? -13.805 4.012 21.203 1 96.31 116 SER A O 1
ATOM 868 N N . LEU A 1 117 ? -15.023 5.785 21.688 1 94.31 117 LEU A N 1
ATOM 869 C CA . LEU A 1 117 ? -14.109 6.73 21.047 1 94.31 117 LEU A CA 1
ATOM 870 C C . LEU A 1 117 ? -12.727 6.66 21.703 1 94.31 117 LEU A C 1
ATOM 872 O O . LEU A 1 117 ? -11.711 6.609 21 1 94.31 117 LEU A O 1
ATOM 876 N N . TYR A 1 118 ? -12.703 6.617 22.969 1 95.94 118 TYR A N 1
ATOM 877 C CA . TYR A 1 118 ? -11.43 6.551 23.672 1 95.94 118 TYR A CA 1
ATOM 878 C C . TYR A 1 118 ? -10.75 5.203 23.453 1 95.94 118 TYR A C 1
ATOM 880 O O . TYR A 1 118 ? -9.523 5.121 23.422 1 95.94 118 TYR A O 1
ATOM 888 N N . GLY A 1 119 ? -11.594 4.148 23.328 1 97.25 119 GLY A N 1
ATOM 889 C CA . GLY A 1 119 ? -11.047 2.854 22.969 1 97.25 119 GLY A CA 1
ATOM 890 C C . GLY A 1 119 ? -10.406 2.842 21.594 1 97.25 119 GLY A C 1
ATOM 891 O O . GLY A 1 119 ? -9.367 2.213 21.391 1 97.25 119 GLY A O 1
ATOM 892 N N . LEU A 1 120 ? -11.062 3.545 20.703 1 97.38 120 LEU A N 1
ATOM 893 C CA . LEU A 1 120 ? -10.508 3.686 19.359 1 97.38 120 LEU A CA 1
ATOM 894 C C . LEU A 1 120 ? -9.164 4.402 19.406 1 97.38 120 LEU A C 1
ATOM 896 O O . LEU A 1 120 ? -8.195 3.938 18.812 1 97.38 120 LEU A O 1
ATOM 900 N N . PHE A 1 121 ? -9.086 5.512 20.156 1 97.44 121 PHE A N 1
ATOM 901 C CA . PHE A 1 121 ? -7.844 6.266 20.266 1 97.44 121 PHE A CA 1
ATOM 902 C C . PHE A 1 121 ? -6.742 5.414 20.891 1 97.44 121 PHE A C 1
ATOM 904 O O . PHE A 1 121 ? -5.641 5.316 20.344 1 97.44 121 PHE A O 1
ATOM 911 N N . THR A 1 122 ? -7.07 4.75 21.953 1 97.75 122 THR A N 1
ATOM 912 C CA . THR A 1 122 ? -6.094 3.971 22.703 1 97.75 122 THR A CA 1
ATOM 913 C C . THR A 1 122 ? -5.598 2.789 21.875 1 97.75 122 THR A C 1
ATOM 915 O O . THR A 1 122 ? -4.391 2.533 21.812 1 97.75 122 THR A O 1
ATOM 918 N N . SER A 1 123 ? -6.508 2.084 21.25 1 98.69 123 SER A N 1
ATOM 919 C CA . SER A 1 123 ? -6.133 0.938 20.438 1 98.69 123 SER A CA 1
ATOM 920 C C . SER A 1 123 ? -5.234 1.358 19.281 1 98.69 123 SER A C 1
ATOM 922 O O . SER A 1 123 ? -4.219 0.712 19 1 98.69 123 SER A O 1
ATOM 924 N N . THR A 1 124 ? -5.613 2.428 18.609 1 98.62 124 THR A N 1
ATOM 925 C CA . THR A 1 124 ? -4.852 2.941 17.469 1 98.62 124 THR A CA 1
ATOM 926 C C . THR A 1 124 ? -3.438 3.322 17.906 1 98.62 124 THR A C 1
ATOM 928 O O . THR A 1 124 ? -2.461 2.924 17.266 1 98.62 124 THR A O 1
ATOM 931 N N . ILE A 1 125 ? -3.307 3.967 19 1 98.38 125 ILE A N 1
ATOM 932 C CA . ILE A 1 125 ? -2.018 4.445 19.5 1 98.38 125 ILE A CA 1
ATOM 933 C C . ILE A 1 125 ? -1.195 3.268 20.016 1 98.38 125 ILE A C 1
ATOM 935 O O . ILE A 1 125 ? 0.009 3.186 19.766 1 98.38 125 ILE A O 1
ATOM 939 N N . LEU A 1 126 ? -1.831 2.389 20.672 1 98.44 126 LEU A N 1
ATOM 940 C CA . LEU A 1 126 ? -1.149 1.228 21.234 1 98.44 126 LEU A CA 1
ATOM 941 C C . LEU A 1 126 ? -0.5 0.395 20.141 1 98.44 126 LEU A C 1
ATOM 943 O O . LEU A 1 126 ? 0.653 -0.021 20.266 1 98.44 126 LEU A O 1
ATOM 947 N N . PHE A 1 127 ? -1.153 0.179 19.109 1 98.75 127 PHE A N 1
ATOM 948 C CA . PHE A 1 127 ? -0.604 -0.633 18.031 1 98.75 127 PHE A CA 1
ATOM 949 C C . PHE A 1 127 ? 0.424 0.157 17.234 1 98.75 127 PHE A C 1
ATOM 951 O O . PHE A 1 127 ? 1.369 -0.418 16.688 1 98.75 127 PHE A O 1
ATOM 958 N N . GLY A 1 128 ? 0.205 1.525 17.156 1 98.44 128 GLY A N 1
ATOM 959 C CA . GLY A 1 128 ? 1.269 2.348 16.594 1 98.44 128 GLY A CA 1
ATOM 960 C C . GLY A 1 128 ? 2.561 2.266 17.391 1 98.44 128 GLY A C 1
ATOM 961 O O . GLY A 1 128 ? 3.621 1.987 16.828 1 98.44 128 GLY A O 1
ATOM 962 N N . PHE A 1 129 ? 2.453 2.387 18.656 1 97.94 129 PHE A N 1
ATOM 963 C CA . PHE A 1 129 ? 3.615 2.291 19.531 1 97.94 129 PHE A CA 1
ATOM 964 C C . PHE A 1 129 ? 4.156 0.867 19.562 1 97.94 129 PHE A C 1
ATOM 966 O O . PHE A 1 129 ? 5.367 0.66 19.656 1 97.94 129 PHE A O 1
ATOM 973 N N . GLY A 1 130 ? 3.252 -0.054 19.531 1 98 130 GLY A N 1
ATOM 974 C CA . GLY A 1 130 ? 3.686 -1.438 19.422 1 98 130 GLY A CA 1
ATOM 975 C C . GLY A 1 130 ? 4.539 -1.701 18.203 1 98 130 GLY A C 1
ATOM 976 O O . GLY A 1 130 ? 5.535 -2.424 18.266 1 98 130 GLY A O 1
ATOM 977 N N . THR A 1 131 ? 4.137 -1.137 17.109 1 97.81 131 THR A N 1
ATOM 978 C CA . THR A 1 131 ? 4.914 -1.272 15.883 1 97.81 131 THR A CA 1
ATOM 979 C C . THR A 1 131 ? 6.305 -0.666 16.047 1 97.81 131 THR A C 1
ATOM 981 O O . THR A 1 131 ? 7.301 -1.266 15.648 1 97.81 131 THR A O 1
ATOM 984 N N . LEU A 1 132 ? 6.414 0.532 16.672 1 95.5 132 LEU A N 1
ATOM 985 C CA . LEU A 1 132 ? 7.699 1.164 16.953 1 95.5 132 LEU A CA 1
ATOM 986 C C . LEU A 1 132 ? 8.57 0.265 17.828 1 95.5 132 LEU A C 1
ATOM 988 O O . LEU A 1 132 ? 9.773 0.127 17.578 1 95.5 132 LEU A O 1
ATOM 992 N N . ALA A 1 133 ? 7.934 -0.327 18.766 1 95.38 133 ALA A N 1
ATOM 993 C CA . ALA A 1 133 ? 8.656 -1.229 19.656 1 95.38 133 ALA A CA 1
ATOM 994 C C . ALA A 1 133 ? 9.203 -2.436 18.891 1 95.38 133 ALA A C 1
ATOM 996 O O . ALA A 1 133 ? 10.344 -2.846 19.109 1 95.38 133 ALA A O 1
ATOM 997 N N . LEU A 1 134 ? 8.406 -2.947 18.031 1 94 134 LEU A N 1
ATOM 998 C CA . LEU A 1 134 ? 8.828 -4.102 17.25 1 94 134 LEU A CA 1
ATOM 999 C C . LEU A 1 134 ? 9.969 -3.727 16.312 1 94 134 LEU A C 1
ATOM 1001 O O . LEU A 1 134 ? 10.922 -4.492 16.141 1 94 134 LEU A O 1
ATOM 1005 N N . VAL A 1 135 ? 9.828 -2.566 15.68 1 91 135 VAL A N 1
ATOM 1006 C CA . VAL A 1 135 ? 10.891 -2.082 14.805 1 91 135 VAL A CA 1
ATOM 1007 C C . VAL A 1 135 ? 12.188 -1.938 15.602 1 91 135 VAL A C 1
ATOM 1009 O O . VAL A 1 135 ? 13.258 -2.348 15.141 1 91 135 VAL A O 1
ATOM 1012 N N . PHE A 1 136 ? 12.078 -1.388 16.781 1 88.75 136 PHE A N 1
ATOM 1013 C CA . PHE A 1 136 ? 13.234 -1.205 17.656 1 88.75 136 PHE A CA 1
ATOM 1014 C C . PHE A 1 136 ? 13.828 -2.551 18.047 1 88.75 136 PHE A C 1
ATOM 1016 O O . PHE A 1 136 ? 15.039 -2.764 17.938 1 88.75 136 PHE A O 1
ATOM 1023 N N . LEU A 1 137 ? 12.984 -3.455 18.438 1 88.38 137 LEU A N 1
ATOM 1024 C CA . LEU A 1 137 ? 13.43 -4.758 18.938 1 88.38 137 LEU A CA 1
ATOM 1025 C C . LEU A 1 137 ? 14.109 -5.547 17.812 1 88.38 137 LEU A C 1
ATOM 1027 O O . LEU A 1 137 ? 15.172 -6.133 18.031 1 88.38 137 LEU A O 1
ATOM 1031 N N . PHE A 1 138 ? 13.531 -5.504 16.672 1 84.44 138 PHE A N 1
ATOM 1032 C CA . PHE A 1 138 ? 14.086 -6.266 15.555 1 84.44 138 PHE A CA 1
ATOM 1033 C C . PHE A 1 138 ? 15.375 -5.633 15.055 1 84.44 138 PHE A C 1
ATOM 1035 O O . PHE A 1 138 ? 16.266 -6.332 14.578 1 84.44 138 PHE A O 1
ATOM 1042 N N . SER A 1 139 ? 15.492 -4.293 15.148 1 80.44 139 SER A N 1
ATOM 1043 C CA . SER A 1 139 ? 16.703 -3.613 14.719 1 80.44 139 SER A CA 1
ATOM 1044 C C . SER A 1 139 ? 17.875 -3.953 15.633 1 80.44 139 SER A C 1
ATOM 1046 O O . SER A 1 139 ? 19.031 -3.971 15.195 1 80.44 139 SER A O 1
ATOM 1048 N N . PHE A 1 140 ? 17.641 -4.133 16.891 1 75.88 140 PHE A N 1
ATOM 1049 C CA . PHE A 1 140 ? 18.688 -4.465 17.859 1 75.88 140 PHE A CA 1
ATOM 1050 C C . PHE A 1 140 ? 19.156 -5.906 17.688 1 75.88 140 PHE A C 1
ATOM 1052 O O . PHE A 1 140 ? 20.344 -6.203 17.812 1 75.88 140 PHE A O 1
ATOM 1059 N N . LYS A 1 141 ? 18.281 -6.715 17.453 1 72.31 141 LYS A N 1
ATOM 1060 C CA . LYS A 1 141 ? 18.594 -8.133 17.344 1 72.31 141 LYS A CA 1
ATOM 1061 C C . LYS A 1 141 ? 19.391 -8.422 16.078 1 72.31 141 LYS A C 1
ATOM 1063 O O . LYS A 1 141 ? 20.234 -9.328 16.062 1 72.31 141 LYS A O 1
ATOM 1068 N N . PHE A 1 142 ? 19.125 -7.617 15.156 1 65.56 142 PHE A N 1
ATOM 1069 C CA . PHE A 1 142 ? 19.781 -7.914 13.883 1 65.56 142 PHE A CA 1
ATOM 1070 C C . PHE A 1 142 ? 21.062 -7.109 13.734 1 65.56 142 PHE A C 1
ATOM 1072 O O . PHE A 1 142 ? 21.672 -7.09 12.664 1 65.56 142 PHE A O 1
ATOM 1079 N N . ASN A 1 143 ? 21.719 -6.82 14.844 1 57.44 143 ASN A N 1
ATOM 1080 C CA . ASN A 1 143 ? 23.016 -6.176 15.078 1 57.44 143 ASN A CA 1
ATOM 1081 C C . ASN A 1 143 ? 23.297 -5.094 14.039 1 57.44 143 ASN A C 1
ATOM 1083 O O . ASN A 1 143 ? 24.344 -4.449 14.07 1 57.44 143 ASN A O 1
ATOM 1087 N N . GLN A 1 144 ? 22.578 -5.121 12.875 1 57.44 144 GLN A N 1
ATOM 1088 C CA . GLN A 1 144 ? 22.953 -4.129 11.867 1 57.44 144 GLN A CA 1
ATOM 1089 C C . GLN A 1 144 ? 21.875 -3.055 11.734 1 57.44 144 GLN A C 1
ATOM 1091 O O . GLN A 1 144 ? 20.766 -3.336 11.273 1 57.44 144 GLN A O 1
ATOM 1096 N N . ARG A 1 145 ? 22.188 -1.995 12.602 1 63 145 ARG A N 1
ATOM 1097 C CA . ARG A 1 145 ? 21.391 -0.773 12.641 1 63 145 ARG A CA 1
ATOM 1098 C C . ARG A 1 145 ? 21.344 -0.094 11.281 1 63 145 ARG A C 1
ATOM 1100 O O . ARG A 1 145 ? 21.297 1.134 11.195 1 63 145 ARG A O 1
ATOM 1107 N N . SER A 1 146 ? 21.484 -1.027 10.281 1 78.25 146 SER A N 1
ATOM 1108 C CA . SER A 1 146 ? 21.453 -0.409 8.961 1 78.25 146 SER A CA 1
ATOM 1109 C C . SER A 1 146 ? 20.078 0.176 8.648 1 78.25 146 SER A C 1
ATOM 1111 O O . SER A 1 146 ? 19.062 -0.375 9.055 1 78.25 146 SER A O 1
ATOM 1113 N N . LEU A 1 147 ? 20.016 1.289 8.133 1 82.44 147 LEU A N 1
ATOM 1114 C CA . LEU A 1 147 ? 18.812 1.999 7.727 1 82.44 147 LEU A CA 1
ATOM 1115 C C . LEU A 1 147 ? 17.953 1.133 6.805 1 82.44 147 LEU A C 1
ATOM 1117 O O . LEU A 1 147 ? 16.719 1.177 6.871 1 82.44 147 LEU A O 1
ATOM 1121 N N . LEU A 1 148 ? 18.609 0.26 6.09 1 81.19 148 LEU A N 1
ATOM 1122 C CA . LEU A 1 148 ? 17.906 -0.642 5.184 1 81.19 148 LEU A CA 1
ATOM 1123 C C . LEU A 1 148 ? 17.078 -1.656 5.961 1 81.19 148 LEU A C 1
ATOM 1125 O O . LEU A 1 148 ? 15.945 -1.969 5.574 1 81.19 148 LEU A O 1
ATOM 1129 N N . MET A 1 149 ? 17.609 -2.127 6.98 1 84.06 149 MET A N 1
ATOM 1130 C CA . MET A 1 149 ? 16.891 -3.115 7.785 1 84.06 149 MET A CA 1
ATOM 1131 C C . MET A 1 149 ? 15.648 -2.502 8.414 1 84.06 149 MET A C 1
ATOM 1133 O O . MET A 1 149 ? 14.617 -3.168 8.547 1 84.06 149 MET A O 1
ATOM 1137 N N . LEU A 1 150 ? 15.75 -1.276 8.789 1 87.25 150 LEU A N 1
ATOM 1138 C CA . LEU A 1 150 ? 14.594 -0.595 9.359 1 87.25 150 LEU A CA 1
ATOM 1139 C C . LEU A 1 150 ? 13.469 -0.483 8.336 1 87.25 150 LEU A C 1
ATOM 1141 O O . LEU A 1 150 ? 12.305 -0.697 8.664 1 87.25 150 LEU A O 1
ATOM 1145 N N . ILE A 1 151 ? 13.867 -0.192 7.141 1 88.25 151 ILE A N 1
ATOM 1146 C CA . ILE A 1 151 ? 12.898 -0.082 6.055 1 88.25 151 ILE A CA 1
ATOM 1147 C C . ILE A 1 151 ? 12.266 -1.444 5.789 1 88.25 151 ILE A C 1
ATOM 1149 O O . ILE A 1 151 ? 11.047 -1.546 5.633 1 88.25 151 ILE A O 1
ATOM 1153 N N . LEU A 1 152 ? 13.094 -2.482 5.793 1 87.38 152 LEU A N 1
ATOM 1154 C CA . LEU A 1 152 ? 12.609 -3.832 5.516 1 87.38 152 LEU A CA 1
ATOM 1155 C C . LEU A 1 152 ? 11.648 -4.297 6.605 1 87.38 152 LEU A C 1
ATOM 1157 O O . LEU A 1 152 ? 10.602 -4.875 6.309 1 87.38 152 LEU A O 1
ATOM 1161 N N . ILE A 1 153 ? 11.977 -4.031 7.84 1 90.69 153 ILE A N 1
ATOM 1162 C CA . ILE A 1 153 ? 11.102 -4.395 8.953 1 90.69 153 ILE A CA 1
ATOM 1163 C C . ILE A 1 153 ? 9.781 -3.646 8.836 1 90.69 153 ILE A C 1
ATOM 1165 O O . ILE A 1 153 ? 8.711 -4.23 9.039 1 90.69 153 ILE A O 1
ATOM 1169 N N . GLY A 1 154 ? 9.867 -2.373 8.562 1 92.88 154 GLY A N 1
ATOM 1170 C CA . GLY A 1 154 ? 8.648 -1.603 8.344 1 92.88 154 GLY A CA 1
ATOM 1171 C C . GLY A 1 154 ? 7.762 -2.193 7.262 1 92.88 154 GLY A C 1
ATOM 1172 O O . GLY A 1 154 ? 6.543 -2.273 7.434 1 92.88 154 GLY A O 1
ATOM 1173 N N . MET A 1 155 ? 8.375 -2.646 6.207 1 91.81 155 MET A N 1
ATOM 1174 C CA . MET A 1 155 ? 7.641 -3.248 5.098 1 91.81 155 MET A CA 1
ATOM 1175 C C . MET A 1 155 ? 6.961 -4.543 5.535 1 91.81 155 MET A C 1
ATOM 1177 O O . MET A 1 155 ? 5.805 -4.789 5.188 1 91.81 155 MET A O 1
ATOM 1181 N N . ILE A 1 156 ? 7.656 -5.344 6.234 1 93.81 156 ILE A N 1
ATOM 1182 C CA . ILE A 1 156 ? 7.145 -6.625 6.711 1 93.81 156 ILE A CA 1
ATOM 1183 C C . ILE A 1 156 ? 5.953 -6.387 7.641 1 93.81 156 ILE A C 1
ATOM 1185 O O . ILE A 1 156 ? 4.898 -7.008 7.48 1 93.81 156 ILE A O 1
ATOM 1189 N N . LEU A 1 157 ? 6.141 -5.508 8.562 1 95.81 157 LEU A N 1
ATOM 1190 C CA . LEU A 1 157 ? 5.074 -5.223 9.516 1 95.81 157 LEU A CA 1
ATOM 1191 C C . LEU A 1 157 ? 3.875 -4.59 8.82 1 95.81 157 LEU A C 1
ATOM 1193 O O . LEU A 1 157 ? 2.727 -4.891 9.164 1 95.81 157 LEU A O 1
ATOM 1197 N N . SER A 1 158 ? 4.133 -3.717 7.871 1 96.56 158 SER A N 1
ATOM 1198 C CA . SER A 1 158 ? 3.041 -3.119 7.109 1 96.56 158 SER A CA 1
ATOM 1199 C C . SER A 1 158 ? 2.234 -4.184 6.371 1 96.56 158 SER A C 1
ATOM 1201 O O . SER A 1 158 ? 1.003 -4.137 6.363 1 96.56 158 SER A O 1
ATOM 1203 N N . GLY A 1 159 ? 2.994 -5.113 5.762 1 95.19 159 GLY A N 1
ATOM 1204 C CA . GLY A 1 159 ? 2.314 -6.211 5.09 1 95.19 159 GLY A CA 1
ATOM 1205 C C . GLY A 1 159 ? 1.469 -7.055 6.023 1 95.19 159 GLY A C 1
ATOM 1206 O O . GLY A 1 159 ? 0.334 -7.406 5.695 1 95.19 159 GLY A O 1
ATOM 1207 N N . LEU A 1 160 ? 1.969 -7.34 7.141 1 96.5 160 LEU A N 1
ATOM 1208 C CA . LEU A 1 160 ? 1.273 -8.156 8.133 1 96.5 160 LEU A CA 1
ATOM 1209 C C . LEU A 1 160 ? 0.02 -7.441 8.633 1 96.5 160 LEU A C 1
ATOM 1211 O O . LEU A 1 160 ? -1.064 -8.031 8.656 1 96.5 160 LEU A O 1
ATOM 1215 N N . PHE A 1 161 ? 0.162 -6.234 9.016 1 98.19 161 PHE A N 1
ATOM 1216 C CA . PHE A 1 161 ? -0.972 -5.492 9.555 1 98.19 161 PHE A CA 1
ATOM 1217 C C . PHE A 1 161 ? -2.02 -5.242 8.477 1 98.19 161 PHE A C 1
ATOM 1219 O O . PHE A 1 161 ? -3.219 -5.219 8.766 1 98.19 161 PHE A O 1
ATOM 1226 N N . SER A 1 162 ? -1.575 -5.016 7.238 1 97.12 162 SER A N 1
ATOM 1227 C CA . SER A 1 162 ? -2.529 -4.871 6.145 1 97.12 162 SER A CA 1
ATOM 1228 C C . SER A 1 162 ? -3.344 -6.148 5.949 1 97.12 162 SER A C 1
ATOM 1230 O O . SER A 1 162 ? -4.547 -6.086 5.684 1 97.12 162 SER A O 1
ATOM 1232 N N . ALA A 1 163 ? -2.674 -7.273 6.062 1 97.69 163 ALA A N 1
ATOM 1233 C CA . ALA A 1 163 ? -3.363 -8.555 5.961 1 97.69 163 ALA A CA 1
ATOM 1234 C C . ALA A 1 163 ? -4.367 -8.734 7.094 1 97.69 163 ALA A C 1
ATOM 1236 O O . ALA A 1 163 ? -5.473 -9.234 6.883 1 97.69 163 ALA A O 1
ATOM 1237 N N . LEU A 1 164 ? -3.992 -8.328 8.25 1 98.19 164 LEU A N 1
ATOM 1238 C CA . LEU A 1 164 ? -4.867 -8.453 9.406 1 98.19 164 LEU A CA 1
ATOM 1239 C C . LEU A 1 164 ? -6.066 -7.52 9.281 1 98.19 164 LEU A C 1
ATOM 1241 O O . LEU A 1 164 ? -7.18 -7.871 9.688 1 98.19 164 LEU A O 1
ATOM 1245 N N . VAL A 1 165 ? -5.84 -6.324 8.742 1 98.44 165 VAL A N 1
ATOM 1246 C CA . VAL A 1 165 ? -6.941 -5.414 8.445 1 98.44 165 VAL A CA 1
ATOM 1247 C C . VAL A 1 165 ? -7.898 -6.066 7.449 1 98.44 165 VAL A C 1
ATOM 1249 O O . VAL A 1 165 ? -9.117 -6.062 7.652 1 98.44 165 VAL A O 1
ATOM 1252 N N . SER A 1 166 ? -7.348 -6.695 6.402 1 97.62 166 SER A N 1
ATOM 1253 C CA . SER A 1 166 ? -8.156 -7.371 5.391 1 97.62 166 SER A CA 1
ATOM 1254 C C . SER A 1 166 ? -8.938 -8.531 5.992 1 97.62 166 SER A C 1
ATOM 1256 O O . SER A 1 166 ? -10.086 -8.773 5.629 1 97.62 166 SER A O 1
ATOM 1258 N N . LEU A 1 167 ? -8.312 -9.242 6.867 1 97.38 167 LEU A N 1
ATOM 1259 C CA . LEU A 1 167 ? -8.969 -10.359 7.539 1 97.38 167 LEU A CA 1
ATOM 1260 C C . LEU A 1 167 ? -10.172 -9.875 8.344 1 97.38 167 LEU A C 1
ATOM 1262 O O . LEU A 1 167 ? -11.25 -10.469 8.266 1 97.38 167 LEU A O 1
ATOM 1266 N N . LEU A 1 168 ? -10 -8.797 9.086 1 98.06 168 LEU A N 1
ATOM 1267 C CA . LEU A 1 168 ? -11.102 -8.25 9.883 1 98.06 168 LEU A CA 1
ATOM 1268 C C . LEU A 1 168 ? -12.203 -7.711 8.984 1 98.06 168 LEU A C 1
ATOM 1270 O O . LEU A 1 168 ? -13.391 -7.859 9.289 1 98.06 168 LEU A O 1
ATOM 1274 N N . GLN A 1 169 ? -11.828 -7.023 7.906 1 97.56 169 GLN A N 1
ATOM 1275 C CA . GLN A 1 169 ? -12.82 -6.59 6.93 1 97.56 169 GLN A CA 1
ATOM 1276 C C . GLN A 1 169 ? -13.625 -7.777 6.398 1 97.56 169 GLN A C 1
ATOM 1278 O O . GLN A 1 169 ? -14.852 -7.707 6.293 1 97.56 169 GLN A O 1
ATOM 1283 N N . TYR A 1 170 ? -12.953 -8.875 6.125 1 95.88 170 TYR A N 1
ATOM 1284 C CA . TYR A 1 170 ? -13.555 -10.062 5.52 1 95.88 170 TYR A CA 1
ATOM 1285 C C . TYR A 1 170 ? -14.562 -10.703 6.465 1 95.88 170 TYR A C 1
ATOM 1287 O O . TYR A 1 170 ? -15.609 -11.18 6.023 1 95.88 170 TYR A O 1
ATOM 1295 N N . ILE A 1 171 ? -14.281 -10.711 7.738 1 95.44 171 ILE A N 1
ATOM 1296 C CA . ILE A 1 171 ? -15.156 -11.414 8.672 1 95.44 171 ILE A CA 1
ATOM 1297 C C . ILE A 1 171 ? -16.172 -10.438 9.258 1 95.44 171 ILE A C 1
ATOM 1299 O O . ILE A 1 171 ? -17.016 -10.828 10.078 1 95.44 171 ILE A O 1
ATOM 1303 N N . SER A 1 172 ? -16.094 -9.172 8.922 1 96.12 172 SER A N 1
ATOM 1304 C CA . SER A 1 172 ? -17.031 -8.164 9.398 1 96.12 172 SER A CA 1
ATOM 1305 C C . SER A 1 172 ? -18.359 -8.266 8.68 1 96.12 172 SER A C 1
ATOM 1307 O O . SER A 1 172 ? -18.422 -8.68 7.52 1 96.12 172 SER A O 1
ATOM 1309 N N . ASP A 1 173 ? -19.406 -7.871 9.414 1 95.12 173 ASP A N 1
ATOM 1310 C CA . ASP A 1 173 ? -20.703 -7.758 8.75 1 95.12 173 ASP A CA 1
ATOM 1311 C C . ASP A 1 173 ? -20.672 -6.684 7.668 1 95.12 173 ASP A C 1
ATOM 1313 O O . ASP A 1 173 ? -20.047 -5.629 7.848 1 95.12 173 ASP A O 1
ATOM 1317 N N . THR A 1 174 ? -21.359 -6.926 6.617 1 93.81 174 THR A N 1
ATOM 1318 C CA . THR A 1 174 ? -21.25 -6.082 5.43 1 93.81 174 THR A CA 1
ATOM 1319 C C . THR A 1 174 ? -22.141 -4.848 5.566 1 93.81 174 THR A C 1
ATOM 1321 O O . THR A 1 174 ? -22 -3.898 4.789 1 93.81 174 THR A O 1
ATOM 1324 N N . GLU A 1 175 ? -22.938 -4.766 6.539 1 92.81 175 GLU A N 1
ATOM 1325 C CA . GLU A 1 175 ? -23.906 -3.678 6.648 1 92.81 175 GLU A CA 1
ATOM 1326 C C . GLU A 1 175 ? -23.328 -2.51 7.449 1 92.81 175 GLU A C 1
ATOM 1328 O O . GLU A 1 175 ? -23.547 -1.347 7.102 1 92.81 175 GLU A O 1
ATOM 1333 N N . GLU A 1 176 ? -22.625 -2.795 8.469 1 93.94 176 GLU A N 1
ATOM 1334 C CA . GLU A 1 176 ? -22.219 -1.72 9.367 1 93.94 176 GLU A CA 1
ATOM 1335 C C . GLU A 1 176 ? -20.703 -1.7 9.547 1 93.94 176 GLU A C 1
ATOM 1337 O O . GLU A 1 176 ? -20.047 -0.708 9.227 1 93.94 176 GLU A O 1
ATOM 1342 N N . LYS A 1 177 ? -20.156 -2.787 9.93 1 96.06 177 LYS A N 1
ATOM 1343 C CA . LYS A 1 177 ? -18.766 -2.814 10.352 1 96.06 177 LYS A CA 1
ATOM 1344 C C . LYS A 1 177 ? -17.828 -2.66 9.164 1 96.06 177 LYS A C 1
ATOM 1346 O O . LYS A 1 177 ? -16.859 -1.906 9.227 1 96.06 177 LYS A O 1
ATOM 1351 N N . LEU A 1 178 ? -18.109 -3.389 8.102 1 97.44 178 LEU A N 1
ATOM 1352 C CA . LEU A 1 178 ? -17.234 -3.312 6.938 1 97.44 178 LEU A CA 1
ATOM 1353 C C . LEU A 1 178 ? -17.156 -1.888 6.398 1 97.44 178 LEU A C 1
ATOM 1355 O O . LEU A 1 178 ? -16.078 -1.325 6.25 1 97.44 178 LEU A O 1
ATOM 1359 N N . PRO A 1 179 ? -18.281 -1.234 6.141 1 97.31 179 PRO A N 1
ATOM 1360 C CA . PRO A 1 179 ? -18.188 0.146 5.66 1 97.31 179 PRO A CA 1
ATOM 1361 C C . PRO A 1 179 ? -17.5 1.069 6.656 1 97.31 179 PRO A C 1
ATOM 1363 O O . PRO A 1 179 ? -16.719 1.943 6.262 1 97.31 179 PRO A O 1
ATOM 1366 N N . SER A 1 180 ? -17.781 0.893 7.961 1 97.12 180 SER A N 1
ATOM 1367 C CA . SER A 1 180 ? -17.172 1.734 8.992 1 97.12 180 SER A CA 1
ATOM 1368 C C . SER A 1 180 ? -15.656 1.619 8.977 1 97.12 180 SER A C 1
ATOM 1370 O O . SER A 1 180 ? -14.953 2.625 9.086 1 97.12 180 SER A O 1
ATOM 1372 N N . ILE A 1 181 ? -15.195 0.406 8.805 1 97.94 181 ILE A N 1
ATOM 1373 C CA . ILE A 1 181 ? -13.758 0.167 8.758 1 97.94 181 ILE A CA 1
ATOM 1374 C C . ILE A 1 181 ? -13.164 0.808 7.508 1 97.94 181 ILE A C 1
ATOM 1376 O O . ILE A 1 181 ? -12.18 1.546 7.586 1 97.94 181 ILE A O 1
ATOM 1380 N N . VAL A 1 182 ? -13.781 0.553 6.379 1 97.75 182 VAL A N 1
ATOM 1381 C CA . VAL A 1 182 ? -13.273 1.023 5.094 1 97.75 182 VAL A CA 1
ATOM 1382 C C . VAL A 1 182 ? -13.219 2.549 5.086 1 97.75 182 VAL A C 1
ATOM 1384 O O . VAL A 1 182 ? -12.195 3.137 4.719 1 97.75 182 VAL A O 1
ATOM 1387 N N . PHE A 1 183 ? -14.195 3.229 5.562 1 96.62 183 PHE A N 1
ATOM 1388 C CA . PHE A 1 183 ? -14.266 4.684 5.52 1 96.62 183 PHE A CA 1
ATOM 1389 C C . PHE A 1 183 ? -13.328 5.305 6.543 1 96.62 183 PHE A C 1
ATOM 1391 O O . PHE A 1 183 ? -12.703 6.34 6.277 1 96.62 183 PHE A O 1
ATOM 1398 N N . TRP A 1 184 ? -13.211 4.699 7.699 1 97 184 TRP A N 1
ATOM 1399 C CA . TRP A 1 184 ? -12.305 5.23 8.711 1 97 184 TRP A CA 1
ATOM 1400 C C . TRP A 1 184 ? -10.859 5.203 8.211 1 97 184 TRP A C 1
ATOM 1402 O O . TRP A 1 184 ? -10.094 6.137 8.461 1 97 184 TRP A O 1
ATOM 1412 N N . LEU A 1 185 ? -10.531 4.188 7.488 1 96.94 185 LEU A N 1
ATOM 1413 C CA . LEU A 1 185 ? -9.172 4.023 6.977 1 96.94 185 LEU A CA 1
ATOM 1414 C C . LEU A 1 185 ? -8.844 5.094 5.945 1 96.94 185 LEU A C 1
ATOM 1416 O O . LEU A 1 185 ? -7.672 5.383 5.695 1 96.94 185 LEU A O 1
ATOM 1420 N N . MET A 1 186 ? -9.828 5.707 5.348 1 97.06 186 MET A N 1
ATOM 1421 C CA . MET A 1 186 ? -9.602 6.711 4.312 1 97.06 186 MET A CA 1
ATOM 1422 C C . MET A 1 186 ? -9.281 8.07 4.93 1 97.06 186 MET A C 1
ATOM 1424 O O . MET A 1 186 ? -8.844 8.984 4.234 1 97.06 186 MET A O 1
ATOM 1428 N N . GLY A 1 187 ? -9.492 8.242 6.246 1 95.88 187 GLY A N 1
ATOM 1429 C CA . GLY A 1 187 ? -9.156 9.469 6.945 1 95.88 187 GLY A CA 1
ATOM 1430 C C . GLY A 1 187 ? -10.141 10.594 6.676 1 95.88 187 GLY A C 1
ATOM 1431 O O . GLY A 1 187 ? -10.641 10.734 5.559 1 95.88 187 GLY A O 1
ATOM 1432 N N . SER A 1 188 ? -10.43 11.383 7.688 1 95.56 188 SER A N 1
ATOM 1433 C CA . SER A 1 188 ? -11.367 12.492 7.586 1 95.56 188 SER A CA 1
ATOM 1434 C C . SER A 1 188 ? -11.203 13.461 8.75 1 95.56 188 SER A C 1
ATOM 1436 O O . SER A 1 188 ? -10.727 13.078 9.82 1 95.56 188 SER A O 1
ATOM 1438 N N . PHE A 1 189 ? -11.516 14.727 8.484 1 96.81 189 PHE A N 1
ATOM 1439 C CA . PHE A 1 189 ? -11.57 15.711 9.562 1 96.81 189 PHE A CA 1
ATOM 1440 C C . PHE A 1 189 ? -13.016 16.047 9.914 1 96.81 189 PHE A C 1
ATOM 1442 O O . PHE A 1 189 ? -13.273 16.969 10.688 1 96.81 189 PHE A O 1
ATOM 1449 N N . ALA A 1 190 ? -13.961 15.289 9.398 1 93.19 190 ALA A N 1
ATOM 1450 C CA . ALA A 1 190 ? -15.383 15.602 9.516 1 93.19 190 ALA A CA 1
ATOM 1451 C C . ALA A 1 190 ? -15.836 15.547 10.969 1 93.19 190 ALA A C 1
ATOM 1453 O O . ALA A 1 190 ? -16.719 16.297 11.383 1 93.19 190 ALA A O 1
ATOM 1454 N N . THR A 1 191 ? -15.188 14.719 11.727 1 92.69 191 THR A N 1
ATOM 1455 C CA . THR A 1 191 ? -15.641 14.531 13.102 1 92.69 191 THR A CA 1
ATOM 1456 C C . THR A 1 191 ? -14.75 15.305 14.07 1 92.69 191 THR A C 1
ATOM 1458 O O . THR A 1 191 ? -14.75 15.023 15.273 1 92.69 191 THR A O 1
ATOM 1461 N N . SER A 1 192 ? -13.969 16.172 13.562 1 95.94 192 SER A N 1
ATOM 1462 C CA . SER A 1 192 ? -13.094 16.953 14.422 1 95.94 192 SER A CA 1
ATOM 1463 C C . SER A 1 192 ? -13.891 17.781 15.422 1 95.94 192 SER A C 1
ATOM 1465 O O . SER A 1 192 ? -14.945 18.328 15.086 1 95.94 192 SER A O 1
ATOM 1467 N N . ASN A 1 193 ? -13.445 17.891 16.578 1 96.81 193 ASN A N 1
ATOM 1468 C CA . ASN A 1 193 ? -13.961 18.719 17.656 1 96.81 193 ASN A CA 1
ATOM 1469 C C . ASN A 1 193 ? -12.852 19.109 18.625 1 96.81 193 ASN A C 1
ATOM 1471 O O . ASN A 1 193 ? -11.695 18.734 18.453 1 96.81 193 ASN A O 1
ATOM 1475 N N . TRP A 1 194 ? -13.18 19.844 19.578 1 96.75 194 TRP A N 1
ATOM 1476 C CA . TRP A 1 194 ? -12.172 20.375 20.484 1 96.75 194 TRP A CA 1
ATOM 1477 C C . TRP A 1 194 ? -11.492 19.25 21.266 1 96.75 194 TRP A C 1
ATOM 1479 O O . TRP A 1 194 ? -10.289 19.312 21.531 1 96.75 194 TRP A O 1
ATOM 1489 N N . GLU A 1 195 ? -12.234 18.266 21.578 1 94.88 195 GLU A N 1
ATOM 1490 C CA . GLU A 1 195 ? -11.688 17.125 22.328 1 94.88 195 GLU A CA 1
ATOM 1491 C C . GLU A 1 195 ? -10.648 16.375 21.5 1 94.88 195 GLU A C 1
ATOM 1493 O O . GLU A 1 195 ? -9.555 16.094 21.969 1 94.88 195 GLU A O 1
ATOM 1498 N N . LYS A 1 196 ? -10.977 16.078 20.297 1 95.88 196 LYS A N 1
ATOM 1499 C CA . LYS A 1 196 ? -10.047 15.398 19.391 1 95.88 196 LYS A CA 1
ATOM 1500 C C . LYS A 1 196 ? -8.82 16.266 19.109 1 95.88 196 LYS A C 1
ATOM 1502 O O . LYS A 1 196 ? -7.699 15.758 19.062 1 95.88 196 LYS A O 1
ATOM 1507 N N . LEU A 1 197 ? -9.086 17.531 18.953 1 97.5 197 LEU A N 1
ATOM 1508 C CA . LEU A 1 197 ? -7.977 18.453 18.719 1 97.5 197 LEU A CA 1
ATOM 1509 C C . LEU A 1 197 ? -6.996 18.406 19.891 1 97.5 197 LEU A C 1
ATOM 1511 O O . LEU A 1 197 ? -5.785 18.312 19.688 1 97.5 197 LEU A O 1
ATOM 1515 N N . LEU A 1 198 ? -7.512 18.484 21.062 1 96.06 198 LEU A N 1
ATOM 1516 C CA . LEU A 1 198 ? -6.645 18.531 22.234 1 96.06 198 LEU A CA 1
ATOM 1517 C C . LEU A 1 198 ? -5.867 17.234 22.375 1 96.06 198 LEU A C 1
ATOM 1519 O O . LEU A 1 198 ? -4.703 17.234 22.797 1 96.06 198 LEU A O 1
ATOM 1523 N N . PHE A 1 199 ? -6.539 16.188 22.031 1 95.31 199 PHE A N 1
ATOM 1524 C CA . PHE A 1 199 ? -5.918 14.875 22.109 1 95.31 199 PHE A CA 1
ATOM 1525 C C . PHE A 1 199 ? -4.684 14.812 21.203 1 95.31 199 PHE A C 1
ATOM 1527 O O . PHE A 1 199 ? -3.678 14.195 21.578 1 95.31 199 PHE A O 1
ATOM 1534 N N . PHE A 1 200 ? -4.707 15.391 20.109 1 97.5 200 PHE A N 1
ATOM 1535 C CA . PHE A 1 200 ? -3.58 15.375 19.188 1 97.5 200 PHE A CA 1
ATOM 1536 C C . PHE A 1 200 ? -2.645 16.547 19.438 1 97.5 200 PHE A C 1
ATOM 1538 O O . PHE A 1 200 ? -1.432 16.438 19.25 1 97.5 200 PHE A O 1
ATOM 1545 N N . PHE A 1 201 ? -3.166 17.656 19.844 1 98.12 201 PHE A N 1
ATOM 1546 C CA . PHE A 1 201 ? -2.398 18.891 19.953 1 98.12 201 PHE A CA 1
ATOM 1547 C C . PHE A 1 201 ? -1.271 18.734 20.969 1 98.12 201 PHE A C 1
ATOM 1549 O O . PHE A 1 201 ? -0.174 19.25 20.781 1 98.12 201 PHE A O 1
ATOM 1556 N N . VAL A 1 202 ? -1.484 18.031 22 1 97.75 202 VAL A N 1
ATOM 1557 C CA . VAL A 1 202 ? -0.5 17.891 23.062 1 97.75 202 VAL A CA 1
ATOM 1558 C C . VAL A 1 202 ? 0.713 17.109 22.547 1 97.75 202 VAL A C 1
ATOM 1560 O O . VAL A 1 202 ? 1.84 17.609 22.594 1 97.75 202 VAL A O 1
ATOM 1563 N N . PRO A 1 203 ? 0.488 15.906 21.984 1 97.56 203 PRO A N 1
ATOM 1564 C CA . PRO A 1 203 ? 1.659 15.227 21.422 1 97.56 203 PRO A CA 1
ATOM 1565 C C . PRO A 1 203 ? 2.273 15.992 20.25 1 97.56 203 PRO A C 1
ATOM 1567 O O . PRO A 1 203 ? 3.488 15.945 20.047 1 97.56 203 PRO A O 1
ATOM 1570 N N . PHE A 1 204 ? 1.48 16.656 19.516 1 98.69 204 PHE A N 1
ATOM 1571 C CA . PHE A 1 204 ? 1.985 17.469 18.406 1 98.69 204 PHE A CA 1
ATOM 1572 C C . PHE A 1 204 ? 2.955 18.531 18.922 1 98.69 204 PHE A C 1
ATOM 1574 O O . PHE A 1 204 ? 4.059 18.672 18.391 1 98.69 204 PHE A O 1
ATOM 1581 N N . LEU A 1 205 ? 2.523 19.25 19.922 1 98.56 205 LEU A N 1
ATOM 1582 C CA . LEU A 1 205 ? 3.342 20.312 20.484 1 98.56 205 LEU A CA 1
ATOM 1583 C C . LEU A 1 205 ? 4.617 19.766 21.094 1 98.56 205 LEU A C 1
ATOM 1585 O O . LEU A 1 205 ? 5.707 20.297 20.891 1 98.56 205 LEU A O 1
ATOM 1589 N N . LEU A 1 206 ? 4.496 18.703 21.812 1 98.38 206 LEU A N 1
ATOM 1590 C CA . LEU A 1 206 ? 5.637 18.109 22.516 1 98.38 206 LEU A CA 1
ATOM 1591 C C . LEU A 1 206 ? 6.652 17.562 21.516 1 98.38 206 LEU A C 1
ATOM 1593 O O . LEU A 1 206 ? 7.832 17.922 21.562 1 98.38 206 LEU A O 1
ATOM 1597 N N . CYS A 1 207 ? 6.203 16.734 20.609 1 98.62 207 CYS A N 1
ATOM 1598 C CA . CYS A 1 207 ? 7.102 16.109 19.656 1 98.62 207 CYS A CA 1
ATOM 1599 C C . CYS A 1 207 ? 7.707 17.125 18.703 1 98.62 207 CYS A C 1
ATOM 1601 O O . CYS A 1 207 ? 8.898 17.078 18.406 1 98.62 207 CYS A O 1
ATOM 1603 N N . SER A 1 208 ? 6.902 18.062 18.25 1 98.69 208 SER A N 1
ATOM 1604 C CA . SER A 1 208 ? 7.402 19.062 17.312 1 98.69 208 SER A CA 1
ATOM 1605 C C . SER A 1 208 ? 8.422 19.984 17.969 1 98.69 208 SER A C 1
ATOM 1607 O O . SER A 1 208 ? 9.414 20.359 17.344 1 98.69 208 SER A O 1
ATOM 1609 N N . SER A 1 209 ? 8.141 20.359 19.234 1 98.56 209 SER A N 1
ATOM 1610 C CA . SER A 1 209 ? 9.078 21.234 19.938 1 98.56 209 SER A CA 1
ATOM 1611 C C . SER A 1 209 ? 10.438 20.562 20.109 1 98.56 209 SER A C 1
ATOM 1613 O O . SER A 1 209 ? 11.477 21.203 19.906 1 98.56 209 SER A O 1
ATOM 1615 N N . ILE A 1 210 ? 10.406 19.297 20.422 1 98.5 210 ILE A N 1
ATOM 1616 C CA . ILE A 1 210 ? 11.656 18.562 20.609 1 98.5 210 ILE A CA 1
ATOM 1617 C C . ILE A 1 210 ? 12.367 18.422 19.266 1 98.5 210 ILE A C 1
ATOM 1619 O O . ILE A 1 210 ? 13.578 18.641 19.172 1 98.5 210 ILE A O 1
ATOM 1623 N N . LEU A 1 211 ? 11.656 18.125 18.234 1 98.19 211 LEU A N 1
ATOM 1624 C CA . LEU A 1 211 ? 12.258 17.969 16.922 1 98.19 211 LEU A CA 1
ATOM 1625 C C . LEU A 1 211 ? 12.836 19.281 16.422 1 98.19 211 LEU A C 1
ATOM 1627 O O . LEU A 1 211 ? 13.922 19.297 15.828 1 98.19 211 LEU A O 1
ATOM 1631 N N . LEU A 1 212 ? 12.117 20.375 16.656 1 98.06 212 LEU A N 1
ATOM 1632 C CA . LEU A 1 212 ? 12.609 21.688 16.266 1 98.06 212 LEU A CA 1
ATOM 1633 C C . LEU A 1 212 ? 13.891 22.047 17 1 98.06 212 LEU A C 1
ATOM 1635 O O . LEU A 1 212 ? 14.797 22.656 16.438 1 98.06 212 LEU A O 1
ATOM 1639 N N . SER A 1 213 ? 13.961 21.625 18.25 1 97.5 213 SER A N 1
ATOM 1640 C CA . SER A 1 213 ? 15.148 21.906 19.047 1 97.5 213 SER A CA 1
ATOM 1641 C C . SER A 1 213 ? 16.344 21.078 18.578 1 97.5 213 SER A C 1
ATOM 1643 O O . SER A 1 213 ? 17.484 21.453 18.844 1 97.5 213 SER A O 1
ATOM 1645 N N . LEU A 1 214 ? 16.062 20 17.875 1 95.56 214 LEU A N 1
ATOM 1646 C CA . LEU A 1 214 ? 17.125 19.125 17.391 1 95.56 214 LEU A CA 1
ATOM 1647 C C . LEU A 1 214 ? 17.562 19.516 15.977 1 95.56 214 LEU A C 1
ATOM 1649 O O . LEU A 1 214 ? 18.359 18.812 15.352 1 95.56 214 LEU A O 1
ATOM 1653 N N . SER A 1 215 ? 17.062 20.625 15.461 1 95.5 215 SER A N 1
ATOM 1654 C CA . SER A 1 215 ? 17.266 21 14.062 1 95.5 215 SER A CA 1
ATOM 1655 C C . SER A 1 215 ? 18.75 21.062 13.711 1 95.5 215 SER A C 1
ATOM 1657 O O . SER A 1 215 ? 19.156 20.656 12.625 1 95.5 215 SER A O 1
ATOM 1659 N N . TRP A 1 216 ? 19.578 21.547 14.625 1 91.12 216 TRP A N 1
ATOM 1660 C CA . TRP A 1 216 ? 21 21.641 14.352 1 91.12 216 TRP A CA 1
ATOM 1661 C C . TRP A 1 216 ? 21.656 20.266 14.312 1 91.12 216 TRP A C 1
ATOM 1663 O O . TRP A 1 216 ? 22.547 20.016 13.492 1 91.12 216 TRP A O 1
ATOM 1673 N N . ARG A 1 217 ? 21.219 19.359 15.125 1 91.88 217 ARG A N 1
ATOM 1674 C CA . ARG A 1 217 ? 21.75 18.016 15.156 1 91.88 217 ARG A CA 1
ATOM 1675 C C . ARG A 1 217 ? 21.328 17.219 13.922 1 91.88 217 ARG A C 1
ATOM 1677 O O . ARG A 1 217 ? 22.078 16.359 13.438 1 91.88 217 ARG A O 1
ATOM 1684 N N . LEU A 1 218 ? 20.141 17.562 13.477 1 92.31 218 LEU A N 1
ATOM 1685 C CA . LEU A 1 218 ? 19.625 16.875 12.305 1 92.31 218 LEU A CA 1
ATOM 1686 C C . LEU A 1 218 ? 20.469 17.188 11.078 1 92.31 218 LEU A C 1
ATOM 1688 O O . LEU A 1 218 ? 20.562 16.375 10.156 1 92.31 218 LEU A O 1
ATOM 1692 N N . ASN A 1 219 ? 21.062 18.297 11.078 1 89.5 219 ASN A N 1
ATOM 1693 C CA . ASN A 1 219 ? 21.953 18.641 9.977 1 89.5 219 ASN A CA 1
ATOM 1694 C C . ASN A 1 219 ? 23.188 17.75 9.961 1 89.5 219 ASN A C 1
ATOM 1696 O O . ASN A 1 219 ? 23.828 17.594 8.922 1 89.5 219 ASN A O 1
ATOM 1700 N N . LEU A 1 220 ? 23.5 17.203 11.031 1 82.19 220 LEU A N 1
ATOM 1701 C CA . LEU A 1 220 ? 24.688 16.359 11.125 1 82.19 220 LEU A CA 1
ATOM 1702 C C . LEU A 1 220 ? 24.406 14.945 10.617 1 82.19 220 LEU A C 1
ATOM 1704 O O . LEU A 1 220 ? 25.328 14.172 10.375 1 82.19 220 LEU A O 1
ATOM 1708 N N . LEU A 1 221 ? 23.125 14.672 10.461 1 75 221 LEU A N 1
ATOM 1709 C CA . LEU A 1 221 ? 22.734 13.344 10.008 1 75 221 LEU A CA 1
ATOM 1710 C C . LEU A 1 221 ? 23.094 13.141 8.539 1 75 221 LEU A C 1
ATOM 1712 O O . LEU A 1 221 ? 23.172 12 8.07 1 75 221 LEU A O 1
ATOM 1716 N N . SER A 1 222 ? 23.234 14.219 7.848 1 69.06 222 SER A N 1
ATOM 1717 C CA . SER A 1 222 ? 23.625 14.133 6.445 1 69.06 222 SER A CA 1
ATOM 1718 C C . SER A 1 222 ? 25.109 13.789 6.301 1 69.06 222 SER A C 1
ATOM 1720 O O . SER A 1 222 ? 25.578 13.477 5.203 1 69.06 222 SER A O 1
ATOM 1722 N N . LEU A 1 223 ? 25.812 13.852 7.438 1 70.19 223 LEU A N 1
ATOM 1723 C CA . LEU A 1 223 ? 27.234 13.531 7.422 1 70.19 223 LEU A CA 1
ATOM 1724 C C . LEU A 1 223 ? 27.453 12.031 7.531 1 70.19 223 LEU A C 1
ATOM 1726 O O . LEU A 1 223 ? 26.594 11.305 8.031 1 70.19 223 LEU A O 1
ATOM 1730 N N . ASP A 1 224 ? 28.484 11.617 6.832 1 70 224 ASP A N 1
ATOM 1731 C CA . ASP A 1 224 ? 28.859 10.211 7.012 1 70 224 ASP A CA 1
ATOM 1732 C C . ASP A 1 224 ? 29.078 9.891 8.484 1 70 224 ASP A C 1
ATOM 1734 O O . ASP A 1 224 ? 29.438 10.766 9.281 1 70 224 ASP A O 1
ATOM 1738 N N . GLU A 1 225 ? 28.781 8.719 8.852 1 70.94 225 GLU A N 1
ATOM 1739 C CA . GLU A 1 225 ? 28.844 8.297 10.25 1 70.94 225 GLU A CA 1
ATOM 1740 C C . GLU A 1 225 ? 30.188 8.648 10.867 1 70.94 225 GLU A C 1
ATOM 1742 O O . GLU A 1 225 ? 30.266 9.062 12.031 1 70.94 225 GLU A O 1
ATOM 1747 N N . LYS A 1 226 ? 31.203 8.508 10.086 1 70.62 226 LYS A N 1
ATOM 1748 C CA . LYS A 1 226 ? 32.531 8.797 10.586 1 70.62 226 LYS A CA 1
ATOM 1749 C C . LYS A 1 226 ? 32.719 10.273 10.898 1 70.62 226 LYS A C 1
ATOM 1751 O O . LYS A 1 226 ? 33.281 10.641 11.93 1 70.62 226 LYS A O 1
ATOM 1756 N N . GLU A 1 227 ? 32.156 11.031 10.039 1 75.62 227 GLU A N 1
ATOM 1757 C CA . GLU A 1 227 ? 32.25 12.477 10.211 1 75.62 227 GLU A CA 1
ATOM 1758 C C . GLU A 1 227 ? 31.406 12.953 11.391 1 75.62 227 GLU A C 1
ATOM 1760 O O . GLU A 1 227 ? 31.844 13.82 12.156 1 75.62 227 GLU A O 1
ATOM 1765 N N . ALA A 1 228 ? 30.344 12.359 11.523 1 75.88 228 ALA A N 1
ATOM 1766 C CA . ALA A 1 228 ? 29.438 12.734 12.602 1 75.88 228 ALA A CA 1
ATOM 1767 C C . ALA A 1 228 ? 30.016 12.359 13.961 1 75.88 228 ALA A C 1
ATOM 1769 O O . ALA A 1 228 ? 29.906 13.117 14.922 1 75.88 228 ALA A O 1
ATOM 1770 N N . LYS A 1 229 ? 30.594 11.203 13.961 1 76.06 229 LYS A N 1
ATOM 1771 C CA . LYS A 1 229 ? 31.219 10.75 15.195 1 76.06 229 LYS A CA 1
ATOM 1772 C C . LYS A 1 229 ? 32.344 11.695 15.609 1 76.06 229 LYS A C 1
ATOM 1774 O O . LYS A 1 229 ? 32.531 11.945 16.797 1 76.06 229 LYS A O 1
ATOM 1779 N N . ALA A 1 230 ? 32.938 12.156 14.656 1 76.44 230 ALA A N 1
ATOM 1780 C CA . ALA A 1 230 ? 34.031 13.086 14.914 1 76.44 230 ALA A CA 1
ATOM 1781 C C . ALA A 1 230 ? 33.531 14.359 15.578 1 76.44 230 ALA A C 1
ATOM 1783 O O . ALA A 1 230 ? 34.25 15.008 16.328 1 76.44 230 ALA A O 1
ATOM 1784 N N . LEU A 1 231 ? 32.375 14.625 15.352 1 79.75 231 LEU A N 1
ATOM 1785 C CA . LEU A 1 231 ? 31.797 15.836 15.906 1 79.75 231 LEU A CA 1
ATOM 1786 C C . LEU A 1 231 ? 31.125 15.555 17.25 1 79.75 231 LEU A C 1
ATOM 1788 O O . LEU A 1 231 ? 30.469 16.438 17.812 1 79.75 231 LEU A O 1
ATOM 1792 N N . GLY A 1 232 ? 31.219 14.297 17.734 1 79.06 232 GLY A N 1
ATOM 1793 C CA . GLY A 1 232 ? 30.766 13.93 19.078 1 79.06 232 GLY A CA 1
ATOM 1794 C C . GLY A 1 232 ? 29.297 13.578 19.125 1 79.06 232 GLY A C 1
ATOM 1795 O O . GLY A 1 232 ? 28.703 13.508 20.219 1 79.06 232 GLY A O 1
ATOM 1796 N N . VAL A 1 233 ? 28.75 13.539 18.109 1 78.94 233 VAL A N 1
ATOM 1797 C CA . VAL A 1 233 ? 27.328 13.234 18.109 1 78.94 233 VAL A CA 1
ATOM 1798 C C . VAL A 1 233 ? 27.125 11.719 18.047 1 78.94 233 VAL A C 1
ATOM 1800 O O . VAL A 1 233 ? 27.703 11.055 17.188 1 78.94 233 VAL A O 1
ATOM 1803 N N . LYS A 1 234 ? 26.359 11.18 19.094 1 84.94 234 LYS A N 1
ATOM 1804 C CA . LYS A 1 234 ? 25.969 9.773 19.047 1 84.94 234 LYS A CA 1
ATOM 1805 C C . LYS A 1 234 ? 24.781 9.562 18.109 1 84.94 234 LYS A C 1
ATOM 1807 O O . LYS A 1 234 ? 23.641 9.891 18.453 1 84.94 234 LYS A O 1
ATOM 1812 N N . MET A 1 235 ? 25 9.039 17.094 1 83.56 235 MET A N 1
ATOM 1813 C CA . MET A 1 235 ? 24.047 8.961 16 1 83.56 235 MET A CA 1
ATOM 1814 C C . MET A 1 235 ? 22.906 7.996 16.344 1 83.56 235 MET A C 1
ATOM 1816 O O . MET A 1 235 ? 21.75 8.273 16.047 1 83.56 235 MET A O 1
ATOM 1820 N N . ALA A 1 236 ? 23.219 6.941 17.016 1 85.25 236 ALA A N 1
ATOM 1821 C CA . ALA A 1 236 ? 22.219 5.898 17.234 1 85.25 236 ALA A CA 1
ATOM 1822 C C . ALA A 1 236 ? 21.094 6.398 18.141 1 85.25 236 ALA A C 1
ATOM 1824 O O . ALA A 1 236 ? 19.922 6.293 17.797 1 85.25 236 ALA A O 1
ATOM 1825 N N . PRO A 1 237 ? 21.453 7.012 19.25 1 89.06 237 PRO A N 1
ATOM 1826 C CA . PRO A 1 237 ? 20.391 7.531 20.094 1 89.06 237 PRO A CA 1
ATOM 1827 C C . PRO A 1 237 ? 19.562 8.625 19.422 1 89.06 237 PRO A C 1
ATOM 1829 O O . PRO A 1 237 ? 18.344 8.711 19.625 1 89.06 237 PRO A O 1
ATOM 1832 N N . LEU A 1 238 ? 20.234 9.461 18.688 1 90.31 238 LEU A N 1
ATOM 1833 C CA . LEU A 1 238 ? 19.516 10.516 17.969 1 90.31 238 LEU A CA 1
ATOM 1834 C C . LEU A 1 238 ? 18.547 9.922 16.969 1 90.31 238 LEU A C 1
ATOM 1836 O O . LEU A 1 238 ? 17.406 10.375 16.859 1 90.31 238 LEU A O 1
ATOM 1840 N N . ARG A 1 239 ? 18.984 8.984 16.266 1 90.31 239 ARG A N 1
ATOM 1841 C CA . ARG A 1 239 ? 18.141 8.289 15.281 1 90.31 239 ARG A CA 1
ATOM 1842 C C . ARG A 1 239 ? 16.891 7.719 15.938 1 90.31 239 ARG A C 1
ATOM 1844 O O . ARG A 1 239 ? 15.781 7.938 15.453 1 90.31 239 ARG A O 1
ATOM 1851 N N . TRP A 1 240 ? 17.062 7.07 17 1 92.06 240 TRP A N 1
ATOM 1852 C CA . TRP A 1 240 ? 15.938 6.422 17.656 1 92.06 240 TRP A CA 1
ATOM 1853 C C . TRP A 1 240 ? 14.984 7.453 18.266 1 92.06 240 TRP A C 1
ATOM 1855 O O . TRP A 1 240 ? 13.766 7.246 18.266 1 92.06 240 TRP A O 1
ATOM 1865 N N . LEU A 1 241 ? 15.547 8.453 18.734 1 95.06 241 LEU A N 1
ATOM 1866 C CA . LEU A 1 241 ? 14.711 9.523 19.281 1 95.06 241 LEU A CA 1
ATOM 1867 C C . LEU A 1 241 ? 13.828 10.125 18.188 1 95.06 241 LEU A C 1
ATOM 1869 O O . LEU A 1 241 ? 12.625 10.312 18.391 1 95.06 241 LEU A O 1
ATOM 1873 N N . VAL A 1 242 ? 14.43 10.422 17.078 1 95.19 242 VAL A N 1
ATOM 1874 C CA . VAL A 1 242 ? 13.711 11.031 15.969 1 95.19 242 VAL A CA 1
ATOM 1875 C C . VAL A 1 242 ? 12.641 10.07 15.453 1 95.19 242 VAL A C 1
ATOM 1877 O O . VAL A 1 242 ? 11.508 10.477 15.188 1 95.19 242 VAL A O 1
ATOM 1880 N N . ILE A 1 243 ? 12.984 8.812 15.344 1 95.19 243 ILE A N 1
ATOM 1881 C CA . ILE A 1 243 ? 12.047 7.801 14.883 1 95.19 243 ILE A CA 1
ATOM 1882 C C . ILE A 1 243 ? 10.875 7.695 15.859 1 95.19 243 ILE A C 1
ATOM 1884 O O . ILE A 1 243 ? 9.719 7.652 15.453 1 95.19 243 ILE A O 1
ATOM 1888 N N . PHE A 1 244 ? 11.188 7.723 17.094 1 96.88 244 PHE A N 1
ATOM 1889 C CA . PHE A 1 244 ? 10.156 7.605 18.125 1 96.88 244 PHE A CA 1
ATOM 1890 C C . PHE A 1 244 ? 9.227 8.812 18.094 1 96.88 244 PHE A C 1
ATOM 1892 O O . PHE A 1 244 ? 8.008 8.664 18.156 1 96.88 244 PHE A O 1
ATOM 1899 N N . LEU A 1 245 ? 9.812 9.992 18.047 1 98.06 245 LEU A N 1
ATOM 1900 C CA . LEU A 1 245 ? 9.016 11.219 18.047 1 98.06 245 LEU A CA 1
ATOM 1901 C C . LEU A 1 245 ? 8.148 11.297 16.781 1 98.06 245 LEU A C 1
ATOM 1903 O O . LEU A 1 245 ? 6.965 11.625 16.859 1 98.06 245 LEU A O 1
ATOM 1907 N N . SER A 1 246 ? 8.703 10.992 15.633 1 97.56 246 SER A N 1
ATOM 1908 C CA . SER A 1 246 ? 7.961 11.008 14.383 1 97.56 246 SER A CA 1
ATOM 1909 C C . SER A 1 246 ? 6.855 9.953 14.375 1 97.56 246 SER A C 1
ATOM 1911 O O . SER A 1 246 ? 5.727 10.227 13.969 1 97.56 246 SER A O 1
ATOM 1913 N N . GLY A 1 247 ? 7.223 8.727 14.859 1 97.5 247 GLY A N 1
ATOM 1914 C CA . GLY A 1 247 ? 6.238 7.664 14.953 1 97.5 247 GLY A CA 1
ATOM 1915 C C . GLY A 1 247 ? 5.09 8 15.883 1 97.5 247 GLY A C 1
ATOM 1916 O O . GLY A 1 247 ? 3.939 7.648 15.609 1 97.5 247 GLY A O 1
ATOM 1917 N N . SER A 1 248 ? 5.438 8.656 16.969 1 97.75 248 SER A N 1
ATOM 1918 C CA . SER A 1 248 ? 4.414 9.07 17.922 1 97.75 248 SER A CA 1
ATOM 1919 C C . SER A 1 248 ? 3.447 10.07 17.312 1 97.75 248 SER A C 1
ATOM 1921 O O . SER A 1 248 ? 2.232 9.969 17.5 1 97.75 248 SER A O 1
ATOM 1923 N N . LEU A 1 249 ? 3.973 11.008 16.578 1 97.94 249 LEU A N 1
ATOM 1924 C CA . LEU A 1 249 ? 3.143 11.977 15.875 1 97.94 249 LEU A CA 1
ATOM 1925 C C . LEU A 1 249 ? 2.186 11.281 14.922 1 97.94 249 LEU A C 1
ATOM 1927 O O . LEU A 1 249 ? 0.988 11.57 14.906 1 97.94 249 LEU A O 1
ATOM 1931 N N . VAL A 1 250 ? 2.676 10.336 14.219 1 98 250 VAL A N 1
ATOM 1932 C CA . VAL A 1 250 ? 1.899 9.641 13.203 1 98 250 VAL A CA 1
ATOM 1933 C C . VAL A 1 250 ? 0.819 8.789 13.867 1 98 250 VAL A C 1
ATOM 1935 O O . VAL A 1 250 ? -0.338 8.797 13.438 1 98 250 VAL A O 1
ATOM 1938 N N . ALA A 1 251 ? 1.186 8.086 14.914 1 98.38 251 ALA A N 1
ATOM 1939 C CA . ALA A 1 251 ? 0.226 7.23 15.609 1 98.38 251 ALA A CA 1
ATOM 1940 C C . ALA A 1 251 ? -0.937 8.047 16.156 1 98.38 251 ALA A C 1
ATOM 1942 O O . ALA A 1 251 ? -2.1 7.664 16.016 1 98.38 251 ALA A O 1
ATOM 1943 N N . CYS A 1 252 ? -0.604 9.156 16.766 1 98.19 252 CYS A N 1
ATOM 1944 C CA . CYS A 1 252 ? -1.635 10.016 17.328 1 98.19 252 CYS A CA 1
ATOM 1945 C C . CYS A 1 252 ? -2.477 10.664 16.234 1 98.19 252 CYS A C 1
ATOM 1947 O O . CYS A 1 252 ? -3.688 10.82 16.391 1 98.19 252 CYS A O 1
ATOM 1949 N N . GLN A 1 253 ? -1.783 11.07 15.195 1 98.06 253 GLN A N 1
ATOM 1950 C CA . GLN A 1 253 ? -2.502 11.633 14.062 1 98.06 253 GLN A CA 1
ATOM 1951 C C . GLN A 1 253 ? -3.488 10.633 13.477 1 98.06 253 GLN A C 1
ATOM 1953 O O . GLN A 1 253 ? -4.645 10.969 13.211 1 98.06 253 GLN A O 1
ATOM 1958 N N . VAL A 1 254 ? -3.123 9.367 13.289 1 98.31 254 VAL A N 1
ATOM 1959 C CA . VAL A 1 254 ? -3.996 8.336 12.742 1 98.31 254 VAL A CA 1
ATOM 1960 C C . VAL A 1 254 ? -5.191 8.125 13.664 1 98.31 254 VAL A C 1
ATOM 1962 O O . VAL A 1 254 ? -6.312 7.906 13.203 1 98.31 254 VAL A O 1
ATOM 1965 N N . ALA A 1 255 ? -5.004 8.25 14.914 1 98.06 255 ALA A N 1
ATOM 1966 C CA . ALA A 1 255 ? -6.051 8 15.898 1 98.06 255 ALA A CA 1
ATOM 1967 C C . ALA A 1 255 ? -7.199 9 15.742 1 98.06 255 ALA A C 1
ATOM 1969 O O . ALA A 1 255 ? -8.359 8.648 15.953 1 98.06 255 ALA A O 1
ATOM 1970 N N . ILE A 1 256 ? -6.887 10.18 15.305 1 96.81 256 ILE A N 1
ATOM 1971 C CA . ILE A 1 256 ? -7.938 11.195 15.359 1 96.81 256 ILE A CA 1
ATOM 1972 C C . ILE A 1 256 ? -8.5 11.43 13.961 1 96.81 256 ILE A C 1
ATOM 1974 O O . ILE A 1 256 ? -9.586 12 13.812 1 96.81 256 ILE A O 1
ATOM 1978 N N . SER A 1 257 ? -7.797 11 12.953 1 97 257 SER A N 1
ATOM 1979 C CA . SER A 1 257 ? -8.266 11.391 11.625 1 97 257 SER A CA 1
ATOM 1980 C C . SER A 1 257 ? -8.188 10.227 10.641 1 97 257 SER A C 1
ATOM 1982 O O . SER A 1 257 ? -8.617 10.344 9.492 1 97 257 SER A O 1
ATOM 1984 N N . GLY A 1 258 ? -7.625 9.086 11.102 1 96 258 GLY A N 1
ATOM 1985 C CA . GLY A 1 258 ? -7.312 8.031 10.148 1 96 258 GLY A CA 1
ATOM 1986 C C . GLY A 1 258 ? -6.008 8.266 9.406 1 96 258 GLY A C 1
ATOM 1987 O O . GLY A 1 258 ? -5.273 9.203 9.719 1 96 258 GLY A O 1
ATOM 1988 N N . SER A 1 259 ? -5.746 7.426 8.453 1 96.19 259 SER A N 1
ATOM 1989 C CA . SER A 1 259 ? -4.469 7.477 7.754 1 96.19 259 SER A CA 1
ATOM 1990 C C . SER A 1 259 ? -4.484 8.531 6.652 1 96.19 259 SER A C 1
ATOM 1992 O O . SER A 1 259 ? -5.469 8.656 5.918 1 96.19 259 SER A O 1
ATOM 1994 N N . ILE A 1 260 ? -3.477 9.328 6.586 1 97.38 260 ILE A N 1
ATOM 1995 C CA . ILE A 1 260 ? -3.287 10.328 5.543 1 97.38 260 ILE A CA 1
ATOM 1996 C C . ILE A 1 260 ? -1.901 10.172 4.918 1 97.38 260 ILE A C 1
ATOM 1998 O O . ILE A 1 260 ? -0.89 10.211 5.625 1 97.38 260 ILE A O 1
ATOM 2002 N N . GLY A 1 261 ? -1.883 10.016 3.643 1 95.69 261 GLY A N 1
ATOM 2003 C CA . GLY A 1 261 ? -0.618 9.766 2.971 1 95.69 261 GLY A CA 1
ATOM 2004 C C . GLY A 1 261 ? -0.14 10.938 2.141 1 95.69 261 GLY A C 1
ATOM 2005 O O . GLY A 1 261 ? -0.84 11.945 2.021 1 95.69 261 GLY A O 1
ATOM 2006 N N . TRP A 1 262 ? 1.112 10.852 1.654 1 96.38 262 TRP A N 1
ATOM 2007 C CA . TRP A 1 262 ? 1.718 11.656 0.604 1 96.38 262 TRP A CA 1
ATOM 2008 C C . TRP A 1 262 ? 2.234 12.984 1.164 1 96.38 262 TRP A C 1
ATOM 2010 O O . TRP A 1 262 ? 3.17 13.57 0.619 1 96.38 262 TRP A O 1
ATOM 2020 N N . VAL A 1 263 ? 1.641 13.484 2.324 1 97.5 263 VAL A N 1
ATOM 2021 C CA . VAL A 1 263 ? 1.98 14.797 2.859 1 97.5 263 VAL A CA 1
ATOM 2022 C C . VAL A 1 263 ? 3.449 14.82 3.275 1 97.5 263 VAL A C 1
ATOM 2024 O O . VAL A 1 263 ? 4.195 15.727 2.887 1 97.5 263 VAL A O 1
ATOM 2027 N N . GLY A 1 264 ? 3.838 13.852 4.004 1 97.12 264 GLY A N 1
ATOM 2028 C CA . GLY A 1 264 ? 5.203 13.781 4.496 1 97.12 264 GLY A CA 1
ATOM 2029 C C . GLY A 1 264 ? 6.223 13.539 3.396 1 97.12 264 GLY A C 1
ATOM 2030 O O . GLY A 1 264 ? 7.422 13.742 3.6 1 97.12 264 GLY A O 1
ATOM 2031 N N . LEU A 1 265 ? 5.766 13.156 2.283 1 94.81 265 LEU A N 1
ATOM 2032 C CA . LEU A 1 265 ? 6.648 12.906 1.148 1 94.81 265 LEU A CA 1
ATOM 2033 C C . LEU A 1 265 ? 6.828 14.164 0.31 1 94.81 265 LEU A C 1
ATOM 2035 O O . LEU A 1 265 ? 7.953 14.539 -0.029 1 94.81 265 LEU A O 1
ATOM 2039 N N . ILE A 1 266 ? 5.793 14.867 0.035 1 95.5 266 ILE A N 1
ATOM 2040 C CA . ILE A 1 266 ? 5.773 15.922 -0.969 1 95.5 266 ILE A CA 1
ATOM 2041 C C . ILE A 1 266 ? 6.195 17.25 -0.335 1 95.5 266 ILE A C 1
ATOM 2043 O O . ILE A 1 266 ? 6.941 18.016 -0.941 1 95.5 266 ILE A O 1
ATOM 2047 N N . ILE A 1 267 ? 5.762 17.531 0.855 1 97.62 267 ILE A N 1
ATOM 2048 C CA . ILE A 1 267 ? 5.891 18.844 1.465 1 97.62 267 ILE A CA 1
ATOM 2049 C C . ILE A 1 267 ? 7.363 19.156 1.729 1 97.62 267 ILE A C 1
ATOM 2051 O O . ILE A 1 267 ? 7.824 20.266 1.497 1 97.62 267 ILE A O 1
ATOM 2055 N N . PRO A 1 268 ? 8.125 18.141 2.24 1 96.06 268 PRO A N 1
ATOM 2056 C CA . PRO A 1 268 ? 9.547 18.422 2.416 1 96.06 268 PRO A CA 1
ATOM 2057 C C . PRO A 1 268 ? 10.227 18.859 1.12 1 96.06 268 PRO A C 1
ATOM 2059 O O . PRO A 1 268 ? 11.086 19.75 1.136 1 96.06 268 PRO A O 1
ATOM 2062 N N . HIS A 1 269 ? 9.844 18.266 0.035 1 93.62 269 HIS A N 1
ATOM 2063 C CA . HIS A 1 269 ? 10.43 18.641 -1.253 1 93.62 269 HIS A CA 1
ATOM 2064 C C . HIS A 1 269 ? 10.094 20.078 -1.621 1 93.62 269 HIS A C 1
ATOM 2066 O O . HIS A 1 269 ? 10.969 20.828 -2.039 1 93.62 269 HIS A O 1
ATOM 2072 N N . LEU A 1 270 ? 8.906 20.391 -1.47 1 94.56 270 LEU A N 1
ATOM 2073 C CA . LEU A 1 270 ? 8.484 21.766 -1.754 1 94.56 270 LEU A CA 1
ATOM 2074 C C . LEU A 1 270 ? 9.219 22.75 -0.855 1 94.56 270 LEU A C 1
ATOM 2076 O O . LEU A 1 270 ? 9.641 23.812 -1.313 1 94.56 270 LEU A O 1
ATOM 2080 N N . SER A 1 271 ? 9.352 22.391 0.358 1 96.5 271 SER A N 1
ATOM 2081 C CA . SER A 1 271 ? 9.984 23.266 1.338 1 96.5 271 SER A CA 1
ATOM 2082 C C . SER A 1 271 ? 11.469 23.453 1.03 1 96.5 271 SER A C 1
ATOM 2084 O O . SER A 1 271 ? 12 24.562 1.185 1 96.5 271 SER A O 1
ATOM 2086 N N . ARG A 1 272 ? 12.133 22.391 0.629 1 93.44 272 ARG A N 1
ATOM 2087 C CA . ARG A 1 272 ? 13.539 22.484 0.265 1 93.44 272 ARG A CA 1
ATOM 2088 C C . ARG A 1 272 ? 13.734 23.438 -0.917 1 93.44 272 ARG A C 1
ATOM 2090 O O . ARG A 1 272 ? 14.75 24.125 -0.999 1 93.44 272 ARG A O 1
ATOM 2097 N N . MET A 1 273 ? 12.797 23.422 -1.768 1 91.06 273 MET A N 1
ATOM 2098 C CA . MET A 1 273 ? 12.867 24.328 -2.912 1 91.06 273 MET A CA 1
ATOM 2099 C C . MET A 1 273 ? 12.773 25.781 -2.463 1 91.06 273 MET A C 1
ATOM 2101 O O . MET A 1 273 ? 13.289 26.672 -3.139 1 91.06 273 MET A O 1
ATOM 2105 N N . LEU A 1 274 ? 12.211 25.984 -1.336 1 93.69 274 LEU A N 1
ATOM 2106 C CA . LEU A 1 274 ? 11.984 27.344 -0.86 1 93.69 274 LEU A CA 1
ATOM 2107 C C . LEU A 1 274 ? 13.148 27.812 0.008 1 93.69 274 LEU A C 1
ATOM 2109 O O . LEU A 1 274 ? 13.578 28.969 -0.096 1 93.69 274 LEU A O 1
ATOM 2113 N N . VAL A 1 275 ? 13.68 26.875 0.873 1 96.12 275 VAL A N 1
ATOM 2114 C CA . VAL A 1 275 ? 14.602 27.406 1.879 1 96.12 275 VAL A CA 1
ATOM 2115 C C . VAL A 1 275 ? 15.875 26.562 1.905 1 96.12 275 VAL A C 1
ATOM 2117 O O . VAL A 1 275 ? 16.781 26.828 2.701 1 96.12 275 VAL A O 1
ATOM 2120 N N . GLY A 1 276 ? 15.953 25.562 1.125 1 92.81 276 GLY A N 1
ATOM 2121 C CA . GLY A 1 276 ? 17.141 24.719 1.086 1 92.81 276 GLY A CA 1
ATOM 2122 C C . GLY A 1 276 ? 17.094 23.562 2.064 1 92.81 276 GLY A C 1
ATOM 2123 O O . GLY A 1 276 ? 16.031 23.219 2.572 1 92.81 276 GLY A O 1
ATOM 2124 N N . ALA A 1 277 ? 18.234 23 2.365 1 93 277 ALA A N 1
ATOM 2125 C CA . ALA A 1 277 ? 18.281 21.719 3.062 1 93 277 ALA A CA 1
ATOM 2126 C C . ALA A 1 277 ? 18.672 21.906 4.523 1 93 277 ALA A C 1
ATOM 2128 O O . ALA A 1 277 ? 18.672 20.938 5.301 1 93 277 ALA A O 1
ATOM 2129 N N . ASN A 1 278 ? 19.016 23.125 4.926 1 94.25 278 ASN A N 1
ATOM 2130 C CA . ASN A 1 278 ? 19.344 23.375 6.32 1 94.25 278 ASN A CA 1
ATOM 2131 C C . ASN A 1 278 ? 18.141 23.172 7.234 1 94.25 278 ASN A C 1
ATOM 2133 O O . ASN A 1 278 ? 17.172 23.922 7.172 1 94.25 278 ASN A O 1
ATOM 2137 N N . HIS A 1 279 ? 18.234 22.234 8.125 1 96.19 279 HIS A N 1
ATOM 2138 C CA . HIS A 1 279 ? 17.094 21.812 8.938 1 96.19 279 HIS A CA 1
ATOM 2139 C C . HIS A 1 279 ? 16.625 22.938 9.852 1 96.19 279 HIS A C 1
ATOM 2141 O O . HIS A 1 279 ? 15.469 22.953 10.281 1 96.19 279 HIS A O 1
ATOM 2147 N N . GLN A 1 280 ? 17.453 23.828 10.172 1 96.19 280 GLN A N 1
ATOM 2148 C CA . GLN A 1 280 ? 17.047 24.938 11.023 1 96.19 280 GLN A CA 1
ATOM 2149 C C . GLN A 1 280 ? 16.016 25.812 10.32 1 96.19 280 GLN A C 1
ATOM 2151 O O . GLN A 1 280 ? 15.094 26.328 10.961 1 96.19 280 GLN A O 1
ATOM 2156 N N . SER A 1 281 ? 16.188 25.984 9.055 1 97.12 281 SER A N 1
ATOM 2157 C CA . SER A 1 281 ? 15.219 26.75 8.281 1 97.12 281 SER A CA 1
ATOM 2158 C C . SER A 1 281 ? 14.156 25.828 7.672 1 97.12 281 SER A C 1
ATOM 2160 O O . SER A 1 281 ? 13.008 26.219 7.512 1 97.12 281 SER A O 1
ATOM 2162 N N . LEU A 1 282 ? 14.508 24.672 7.391 1 97.19 282 LEU A N 1
ATOM 2163 C CA . LEU A 1 282 ? 13.656 23.719 6.668 1 97.19 282 LEU A CA 1
ATOM 2164 C C . LEU A 1 282 ? 12.5 23.25 7.539 1 97.19 282 LEU A C 1
ATOM 2166 O O . LEU A 1 282 ? 11.359 23.172 7.074 1 97.19 282 LEU A O 1
ATOM 2170 N N . LEU A 1 283 ? 12.75 23 8.812 1 98.31 283 LEU A N 1
ATOM 2171 C CA . LEU A 1 283 ? 11.727 22.406 9.672 1 98.31 283 LEU A CA 1
ATOM 2172 C C . LEU A 1 283 ? 10.555 23.359 9.859 1 98.31 283 LEU A C 1
ATOM 2174 O O . LEU A 1 283 ? 9.406 23.016 9.578 1 98.31 283 LEU A O 1
ATOM 2178 N N . PRO A 1 284 ? 10.828 24.625 10.25 1 98.19 284 PRO A N 1
ATOM 2179 C CA . PRO A 1 284 ? 9.695 25.547 10.383 1 98.19 284 PRO A CA 1
ATOM 2180 C C . PRO A 1 284 ? 8.977 25.797 9.055 1 98.19 284 PRO A C 1
ATOM 2182 O O . PRO A 1 284 ? 7.75 25.875 9.023 1 98.19 284 PRO A O 1
ATOM 2185 N N . CYS A 1 285 ? 9.734 25.875 8.039 1 98.44 285 CYS A N 1
ATOM 2186 C CA . CYS A 1 285 ? 9.148 26.078 6.723 1 98.44 285 CYS A CA 1
ATOM 2187 C C . CYS A 1 285 ? 8.234 24.922 6.348 1 98.44 285 CYS A C 1
ATOM 2189 O O . CYS A 1 285 ? 7.109 25.125 5.891 1 98.44 285 CYS A O 1
ATOM 2191 N N . THR A 1 286 ? 8.688 23.75 6.562 1 98.69 286 THR A N 1
ATOM 2192 C CA . THR A 1 286 ? 7.945 22.531 6.234 1 98.69 286 THR A CA 1
ATOM 2193 C C . THR A 1 286 ? 6.648 22.469 7.031 1 98.69 286 THR A C 1
ATOM 2195 O O . THR A 1 286 ? 5.609 22.062 6.5 1 98.69 286 THR A O 1
ATOM 2198 N N . MET A 1 287 ? 6.688 22.828 8.258 1 98.81 287 MET A N 1
ATOM 2199 C CA . MET A 1 287 ? 5.488 22.828 9.094 1 98.81 287 MET A CA 1
ATOM 2200 C C . MET A 1 287 ? 4.445 23.797 8.555 1 98.81 287 MET A C 1
ATOM 2202 O O . MET A 1 287 ? 3.262 23.469 8.477 1 98.81 287 MET A O 1
ATOM 2206 N N . LEU A 1 288 ? 4.914 24.953 8.141 1 98.81 288 LEU A N 1
ATOM 2207 C CA . LEU A 1 288 ? 3.998 25.969 7.633 1 98.81 288 LEU A CA 1
ATOM 2208 C C . LEU A 1 288 ? 3.402 25.547 6.297 1 98.81 288 LEU A C 1
ATOM 2210 O O . LEU A 1 288 ? 2.197 25.688 6.074 1 98.81 288 LEU A O 1
ATOM 2214 N N . VAL A 1 289 ? 4.207 25.016 5.465 1 98.75 289 VAL A N 1
ATOM 2215 C CA . VAL A 1 289 ? 3.74 24.562 4.156 1 98.75 289 VAL A CA 1
ATOM 2216 C C . VAL A 1 289 ? 2.781 23.391 4.32 1 98.75 289 VAL A C 1
ATOM 2218 O O . VAL A 1 289 ? 1.743 23.328 3.658 1 98.75 289 VAL A O 1
ATOM 2221 N N . GLY A 1 290 ? 3.127 22.469 5.199 1 98.75 290 GLY A N 1
ATOM 2222 C CA . GLY A 1 290 ? 2.271 21.328 5.461 1 98.75 290 GLY A CA 1
ATOM 2223 C C . GLY A 1 290 ? 0.916 21.703 6.023 1 98.75 290 GLY A C 1
ATOM 2224 O O . GLY A 1 290 ? -0.11 21.172 5.609 1 98.75 290 GLY A O 1
ATOM 2225 N N . ALA A 1 291 ? 0.948 22.609 6.953 1 98.88 291 ALA A N 1
ATOM 2226 C CA . ALA A 1 291 ? -0.295 23.109 7.539 1 98.88 291 ALA A CA 1
ATOM 2227 C C . ALA A 1 291 ? -1.184 23.75 6.48 1 98.88 291 ALA A C 1
ATOM 2229 O O . ALA A 1 291 ? -2.377 23.453 6.395 1 98.88 291 ALA A O 1
ATOM 2230 N N . THR A 1 292 ? -0.604 24.578 5.691 1 98.81 292 THR A N 1
ATOM 2231 C CA . THR A 1 292 ? -1.353 25.281 4.652 1 98.81 292 THR A CA 1
ATOM 2232 C C . THR A 1 292 ? -1.894 24.297 3.619 1 98.81 292 THR A C 1
ATOM 2234 O O . THR A 1 292 ? -3.053 24.391 3.209 1 98.81 292 THR A O 1
ATOM 2237 N N . TYR A 1 293 ? -1.09 23.375 3.219 1 98.44 293 TYR A N 1
ATOM 2238 C CA . TYR A 1 293 ? -1.475 22.359 2.236 1 98.44 293 TYR A CA 1
ATOM 2239 C C . TYR A 1 293 ? -2.662 21.547 2.73 1 98.44 293 TYR A C 1
ATOM 2241 O O . TYR A 1 293 ? -3.639 21.359 2 1 98.44 293 TYR A O 1
ATOM 2249 N N . MET A 1 294 ? -2.586 21.062 3.957 1 98.69 294 MET A N 1
ATOM 2250 C CA . MET A 1 294 ? -3.639 20.203 4.5 1 98.69 294 MET A CA 1
ATOM 2251 C C . MET A 1 294 ? -4.949 20.969 4.629 1 98.69 294 MET A C 1
ATOM 2253 O O . MET A 1 294 ? -6.023 20.422 4.387 1 98.69 294 MET A O 1
ATOM 2257 N N . LEU A 1 295 ? -4.82 22.219 5.039 1 98.62 295 LEU A N 1
ATOM 2258 C CA . LEU A 1 295 ? -6.023 23.031 5.148 1 98.62 295 LEU A CA 1
ATOM 2259 C C . LEU A 1 295 ? -6.66 23.25 3.781 1 98.62 295 LEU A C 1
ATOM 2261 O O . LEU A 1 295 ? -7.887 23.203 3.648 1 98.62 295 LEU A O 1
ATOM 2265 N N . LEU A 1 296 ? -5.879 23.516 2.781 1 97.88 296 LEU A N 1
ATOM 2266 C CA . LEU A 1 296 ? -6.398 23.672 1.427 1 97.88 296 LEU A CA 1
ATOM 2267 C C . LEU A 1 296 ? -7.078 22.391 0.954 1 97.88 296 LEU A C 1
ATOM 2269 O O . LEU A 1 296 ? -8.156 22.438 0.355 1 97.88 296 LEU A O 1
ATOM 2273 N N . VAL A 1 297 ? -6.457 21.266 1.225 1 97.75 297 VAL A N 1
ATOM 2274 C CA . VAL A 1 297 ? -7.027 19.984 0.841 1 97.75 297 VAL A CA 1
ATOM 2275 C C . VAL A 1 297 ? -8.352 19.766 1.566 1 97.75 297 VAL A C 1
ATOM 2277 O O . VAL A 1 297 ? -9.328 19.297 0.969 1 97.75 297 VAL A O 1
ATOM 2280 N N . ASP A 1 298 ? -8.367 20.094 2.846 1 97.75 298 ASP A N 1
ATOM 2281 C CA . ASP A 1 298 ? -9.594 19.953 3.623 1 97.75 298 ASP A CA 1
ATOM 2282 C C . ASP A 1 298 ? -10.703 20.844 3.068 1 97.75 298 ASP A C 1
ATOM 2284 O O . ASP A 1 298 ? -11.875 20.453 3.057 1 97.75 298 ASP A O 1
ATOM 2288 N N . ASN A 1 299 ? -10.312 22.062 2.672 1 96.31 299 ASN A N 1
ATOM 2289 C CA . ASN A 1 299 ? -11.305 22.938 2.059 1 96.31 299 ASN A CA 1
ATOM 2290 C C . ASN A 1 299 ? -11.922 22.312 0.813 1 96.31 299 ASN A C 1
ATOM 2292 O O . ASN A 1 299 ? -13.133 22.391 0.612 1 96.31 299 ASN A O 1
ATOM 2296 N N . VAL A 1 300 ? -11.109 21.703 0.045 1 95.5 300 VAL A N 1
ATOM 2297 C CA . VAL A 1 300 ? -11.594 21.047 -1.162 1 95.5 300 VAL A CA 1
ATOM 2298 C C . VAL A 1 300 ? -12.461 19.844 -0.782 1 95.5 300 VAL A C 1
ATOM 2300 O O . VAL A 1 300 ? -13.516 19.625 -1.382 1 95.5 300 VAL A O 1
ATOM 2303 N N . ALA A 1 301 ? -12.078 19.094 0.177 1 95.12 301 ALA A N 1
ATOM 2304 C CA . ALA A 1 301 ? -12.781 17.906 0.63 1 95.12 301 ALA A CA 1
ATOM 2305 C C . ALA A 1 301 ? -14.211 18.234 1.049 1 95.12 301 ALA A C 1
ATOM 2307 O O . ALA A 1 301 ? -15.133 17.453 0.799 1 95.12 301 ALA A O 1
ATOM 2308 N N . ARG A 1 302 ? -14.422 19.328 1.669 1 92.25 302 ARG A N 1
ATOM 2309 C CA . ARG A 1 302 ? -15.719 19.625 2.254 1 92.25 302 ARG A CA 1
ATOM 2310 C C . ARG A 1 302 ? -16.562 20.469 1.307 1 92.25 302 ARG A C 1
ATOM 2312 O O . ARG A 1 302 ? -17.766 20.656 1.527 1 92.25 302 ARG A O 1
ATOM 2319 N N . SER A 1 303 ? -15.961 20.953 0.167 1 91.19 303 SER A N 1
ATOM 2320 C CA . SER A 1 303 ? -16.719 21.891 -0.652 1 91.19 303 SER A CA 1
ATOM 2321 C C . SER A 1 303 ? -16.922 21.359 -2.068 1 91.19 303 SER A C 1
ATOM 2323 O O . SER A 1 303 ? -17.734 21.875 -2.826 1 91.19 303 SER A O 1
ATOM 2325 N N . LEU A 1 304 ? -16.203 20.359 -2.457 1 88.06 304 LEU A N 1
ATOM 2326 C CA . LEU A 1 304 ? -16.219 19.906 -3.84 1 88.06 304 LEU A CA 1
ATOM 2327 C C . LEU A 1 304 ? -17.547 19.203 -4.16 1 88.06 304 LEU A C 1
ATOM 2329 O O . LEU A 1 304 ? -17.984 19.219 -5.309 1 88.06 304 LEU A O 1
ATOM 2333 N N . SER A 1 305 ? -18.125 18.547 -3.258 1 84.62 305 SER A N 1
ATOM 2334 C CA . SER A 1 305 ? -19.391 17.828 -3.432 1 84.62 305 SER A CA 1
ATOM 2335 C C . SER A 1 305 ? -20.25 17.906 -2.172 1 84.62 305 SER A C 1
ATOM 2337 O O . SER A 1 305 ? -19.812 18.422 -1.147 1 84.62 305 SER A O 1
ATOM 2339 N N . ASP A 1 306 ? -21.438 17.406 -2.314 1 83.31 306 ASP A N 1
ATOM 2340 C CA . ASP A 1 306 ? -22.328 17.375 -1.161 1 83.31 306 ASP A CA 1
ATOM 2341 C C . ASP A 1 306 ? -21.797 16.453 -0.07 1 83.31 306 ASP A C 1
ATOM 2343 O O . ASP A 1 306 ? -21.875 16.781 1.117 1 83.31 306 ASP A O 1
ATOM 2347 N N . ALA A 1 307 ? -21.203 15.414 -0.607 1 86.44 307 ALA A N 1
ATOM 2348 C CA . ALA A 1 307 ? -20.562 14.508 0.343 1 86.44 307 ALA A CA 1
ATOM 2349 C C . ALA A 1 307 ? -19.078 14.867 0.518 1 86.44 307 ALA A C 1
ATOM 2351 O O . ALA A 1 307 ? -18.391 15.188 -0.454 1 86.44 307 ALA A O 1
ATOM 2352 N N . GLU A 1 308 ? -18.656 14.906 1.682 1 92.38 308 GLU A N 1
ATOM 2353 C CA . GLU A 1 308 ? -17.25 15.195 1.945 1 92.38 308 GLU A CA 1
ATOM 2354 C C . GLU A 1 308 ? -16.359 14.062 1.453 1 92.38 308 GLU A C 1
ATOM 2356 O O . GLU A 1 308 ? -16.594 12.891 1.769 1 92.38 308 GLU A O 1
ATOM 2361 N N . ILE A 1 309 ? -15.391 14.383 0.698 1 94.88 309 ILE A N 1
ATOM 2362 C CA . ILE A 1 309 ? -14.453 13.391 0.18 1 94.88 309 ILE A CA 1
ATOM 2363 C C . ILE A 1 309 ? -13.391 13.086 1.234 1 94.88 309 ILE A C 1
ATOM 2365 O O . ILE A 1 309 ? -12.805 14.008 1.813 1 94.88 309 ILE A O 1
ATOM 2369 N N . PRO A 1 310 ? -13.172 11.828 1.438 1 96.56 310 PRO A N 1
ATOM 2370 C CA . PRO A 1 310 ? -12.117 11.484 2.395 1 96.56 310 PRO A CA 1
ATOM 2371 C C . PRO A 1 310 ? -10.766 12.102 2.035 1 96.56 310 PRO A C 1
ATOM 2373 O O . PRO A 1 310 ? -10.398 12.141 0.859 1 96.56 310 PRO A O 1
ATOM 2376 N N . ILE A 1 311 ? -10.117 12.508 3.023 1 96.94 311 ILE A N 1
ATOM 2377 C CA . ILE A 1 311 ? -8.93 13.352 2.881 1 96.94 311 ILE A CA 1
ATOM 2378 C C . ILE A 1 311 ? -7.824 12.562 2.182 1 96.94 311 ILE A C 1
ATOM 2380 O O . ILE A 1 311 ? -7.074 13.117 1.377 1 96.94 311 ILE A O 1
ATOM 2384 N N . SER A 1 312 ? -7.664 11.312 2.473 1 96.19 312 SER A N 1
ATOM 2385 C CA . SER A 1 312 ? -6.578 10.516 1.914 1 96.19 312 SER A CA 1
ATOM 2386 C C . SER A 1 312 ? -6.738 10.336 0.407 1 96.19 312 SER A C 1
ATOM 2388 O O . SER A 1 312 ? -5.746 10.203 -0.315 1 96.19 312 SER A O 1
ATOM 2390 N N . ILE A 1 313 ? -7.98 10.312 -0.049 1 97.31 313 ILE A N 1
ATOM 2391 C CA . ILE A 1 313 ? -8.242 10.227 -1.482 1 97.31 313 ILE A CA 1
ATOM 2392 C C . ILE A 1 313 ? -7.691 11.469 -2.182 1 97.31 313 ILE A C 1
ATOM 2394 O O . ILE A 1 313 ? -6.965 11.359 -3.174 1 97.31 313 ILE A O 1
ATOM 2398 N N . LEU A 1 314 ? -7.941 12.594 -1.602 1 97.44 314 LEU A N 1
ATOM 2399 C CA . LEU A 1 314 ? -7.539 13.859 -2.213 1 97.44 314 LEU A CA 1
ATOM 2400 C C . LEU A 1 314 ? -6.027 14.047 -2.127 1 97.44 314 LEU A C 1
ATOM 2402 O O . LEU A 1 314 ? -5.395 14.477 -3.094 1 97.44 314 LEU A O 1
ATOM 2406 N N . THR A 1 315 ? -5.48 13.68 -0.961 1 97.25 315 THR A N 1
ATOM 2407 C CA . THR A 1 315 ? -4.035 13.836 -0.832 1 97.25 315 THR A CA 1
ATOM 2408 C C . THR A 1 315 ? -3.303 12.914 -1.807 1 97.25 315 THR A C 1
ATOM 2410 O O . THR A 1 315 ? -2.23 13.266 -2.307 1 97.25 315 THR A O 1
ATOM 2413 N N . ALA A 1 316 ? -3.867 11.797 -2.096 1 97 316 ALA A N 1
ATOM 2414 C CA . ALA A 1 316 ? -3.25 10.891 -3.057 1 97 316 ALA A CA 1
ATOM 2415 C C . ALA A 1 316 ? -3.449 11.383 -4.488 1 97 316 ALA A C 1
ATOM 2417 O O . ALA A 1 316 ? -2.518 11.359 -5.293 1 97 316 ALA A O 1
ATOM 2418 N N . LEU A 1 317 ? -4.609 11.828 -4.824 1 96.88 317 LEU A N 1
ATOM 2419 C CA . LEU A 1 317 ? -4.922 12.297 -6.172 1 96.88 317 LEU A CA 1
ATOM 2420 C C . LEU A 1 317 ? -4.09 13.523 -6.523 1 96.88 317 LEU A C 1
ATOM 2422 O O . LEU A 1 317 ? -3.701 13.703 -7.68 1 96.88 317 LEU A O 1
ATOM 2426 N N . ILE A 1 318 ? -3.828 14.32 -5.543 1 95.88 318 ILE A N 1
ATOM 2427 C CA . ILE A 1 318 ? -3.023 15.516 -5.742 1 95.88 318 ILE A CA 1
ATOM 2428 C C . ILE A 1 318 ? -1.543 15.18 -5.574 1 95.88 318 ILE A C 1
ATOM 2430 O O . ILE A 1 318 ? -0.713 15.578 -6.395 1 95.88 318 ILE A O 1
ATOM 2434 N N . GLY A 1 319 ? -1.339 14.453 -4.57 1 94 319 GLY A N 1
ATOM 2435 C CA . GLY A 1 319 ? 0.033 14.18 -4.176 1 94 319 GLY A CA 1
ATOM 2436 C C . GLY A 1 319 ? 0.796 13.359 -5.195 1 94 319 GLY A C 1
ATOM 2437 O O . GLY A 1 319 ? 1.957 13.648 -5.492 1 94 319 GLY A O 1
ATOM 2438 N N . ALA A 1 320 ? 0.167 12.367 -5.738 1 93.19 320 ALA A N 1
ATOM 2439 C CA . ALA A 1 320 ? 0.854 11.477 -6.672 1 93.19 320 ALA A CA 1
ATOM 2440 C C . ALA A 1 320 ? 1.308 12.234 -7.918 1 93.19 320 ALA A C 1
ATOM 2442 O O . ALA A 1 320 ? 2.494 12.234 -8.258 1 93.19 320 ALA A O 1
ATOM 2443 N N . PRO A 1 321 ? 0.542 12.938 -8.586 1 91.81 321 PRO A N 1
ATOM 2444 C CA . PRO A 1 321 ? 0.994 13.727 -9.734 1 91.81 321 PRO A CA 1
ATOM 2445 C C . PRO A 1 321 ? 2.016 14.789 -9.359 1 91.81 321 PRO A C 1
ATOM 2447 O O . PRO A 1 321 ? 2.982 15.016 -10.094 1 91.81 321 PRO A O 1
ATOM 2450 N N . LEU A 1 322 ? 1.773 15.383 -8.227 1 91.88 322 LEU A N 1
ATOM 2451 C CA . LEU A 1 322 ? 2.705 16.406 -7.773 1 91.88 322 LEU A CA 1
ATOM 2452 C C . LEU A 1 322 ? 4.09 15.812 -7.531 1 91.88 322 LEU A C 1
ATOM 2454 O O . LEU A 1 322 ? 5.102 16.438 -7.863 1 91.88 322 LEU A O 1
ATOM 2458 N N . PHE A 1 323 ? 4.031 14.703 -6.961 1 88.25 323 PHE A N 1
ATOM 2459 C CA . PHE A 1 323 ? 5.305 14.023 -6.73 1 88.25 323 PHE A CA 1
ATOM 2460 C C . PHE A 1 323 ? 6 13.719 -8.055 1 88.25 323 PHE A C 1
ATOM 2462 O O . PHE A 1 323 ? 7.215 13.867 -8.172 1 88.25 323 PHE A O 1
ATOM 2469 N N . GLY A 1 324 ? 5.266 13.305 -8.977 1 84.69 324 GLY A N 1
ATOM 2470 C CA . GLY A 1 324 ? 5.816 13.07 -10.305 1 84.69 324 GLY A CA 1
ATOM 2471 C C . GLY A 1 324 ? 6.457 14.305 -10.914 1 84.69 324 GLY A C 1
ATOM 2472 O O . GLY A 1 324 ? 7.562 14.227 -11.453 1 84.69 324 GLY A O 1
ATOM 2473 N N . VAL A 1 325 ? 5.867 15.391 -10.789 1 84.94 325 VAL A N 1
ATOM 2474 C CA . VAL A 1 325 ? 6.367 16.656 -11.32 1 84.94 325 VAL A CA 1
ATOM 2475 C C . VAL A 1 325 ? 7.641 17.062 -10.578 1 84.94 325 VAL A C 1
ATOM 2477 O O . VAL A 1 325 ? 8.609 17.5 -11.203 1 84.94 325 VAL A O 1
ATOM 2480 N N . LEU A 1 326 ? 7.582 16.844 -9.312 1 81.25 326 LEU A N 1
ATOM 2481 C CA . LEU A 1 326 ? 8.719 17.25 -8.484 1 81.25 326 LEU A CA 1
ATOM 2482 C C . LEU A 1 326 ? 9.953 16.406 -8.828 1 81.25 326 LEU A C 1
ATOM 2484 O O . LEU A 1 326 ? 11.055 16.938 -8.922 1 81.25 326 LEU A O 1
ATOM 2488 N N . VAL A 1 327 ? 9.75 15.133 -8.953 1 75.06 327 VAL A N 1
ATOM 2489 C CA . VAL A 1 327 ? 10.836 14.227 -9.305 1 75.06 327 VAL A CA 1
ATOM 2490 C C . VAL A 1 327 ? 11.398 14.594 -10.672 1 75.06 327 VAL A C 1
ATOM 2492 O O . VAL A 1 327 ? 12.617 14.539 -10.883 1 75.06 327 VAL A O 1
ATOM 2495 N N . TYR A 1 328 ? 10.539 14.992 -11.508 1 74.5 328 TYR A N 1
ATOM 2496 C CA . TYR A 1 328 ? 10.953 15.406 -12.844 1 74.5 328 TYR A CA 1
ATOM 2497 C C . TYR A 1 328 ? 11.805 16.672 -12.781 1 74.5 328 TYR A C 1
ATOM 2499 O O . TYR A 1 328 ? 12.828 16.766 -13.453 1 74.5 328 TYR A O 1
ATOM 2507 N N . LYS A 1 329 ? 11.445 17.516 -12.039 1 74.75 329 LYS A N 1
ATOM 2508 C CA . LYS A 1 329 ? 12.156 18.781 -11.922 1 74.75 329 LYS A CA 1
ATOM 2509 C C . LYS A 1 329 ? 13.5 18.594 -11.227 1 74.75 329 LYS A C 1
ATOM 2511 O O . LYS A 1 329 ? 14.492 19.234 -11.594 1 74.75 329 LYS A O 1
ATOM 2516 N N . LEU A 1 330 ? 13.477 17.781 -10.242 1 69.19 330 LEU A N 1
ATOM 2517 C CA . LEU A 1 330 ? 14.719 17.516 -9.516 1 69.19 330 LEU A CA 1
ATOM 2518 C C . LEU A 1 330 ? 15.75 16.859 -10.414 1 69.19 330 LEU A C 1
ATOM 2520 O O . LEU A 1 330 ? 16.938 17.172 -10.328 1 69.19 330 LEU A O 1
ATOM 2524 N N . LYS A 1 331 ? 15.352 16.016 -11.188 1 64.75 331 LYS A N 1
ATOM 2525 C CA . LYS A 1 331 ? 16.266 15.352 -12.109 1 64.75 331 LYS A CA 1
ATOM 2526 C C . LYS A 1 331 ? 16.766 16.312 -13.188 1 64.75 331 LYS A C 1
ATOM 2528 O O . LYS A 1 331 ? 17.922 16.25 -13.602 1 64.75 331 LYS A O 1
ATOM 2533 N N . ARG A 1 332 ? 15.867 17.016 -13.758 1 61.75 332 ARG A N 1
ATOM 2534 C CA . ARG A 1 332 ? 16.281 17.984 -14.773 1 61.75 332 ARG A CA 1
ATOM 2535 C C . ARG A 1 332 ? 17.203 19.047 -14.172 1 61.75 332 ARG A C 1
ATOM 2537 O O . ARG A 1 332 ? 18.094 19.562 -14.852 1 61.75 332 ARG A O 1
ATOM 2544 N N . GLY A 1 333 ? 16.656 19.656 -13.141 1 54.72 333 GLY A N 1
ATOM 2545 C CA . GLY A 1 333 ? 17.469 20.703 -12.531 1 54.72 333 GLY A CA 1
ATOM 2546 C C . GLY A 1 333 ? 18.781 20.188 -11.969 1 54.72 333 GLY A C 1
ATOM 2547 O O . GLY A 1 333 ? 19.625 20.984 -11.555 1 54.72 333 GLY A O 1
ATOM 2548 N N . GLY A 1 334 ? 19.688 19.422 -12.219 1 46.12 334 GLY A N 1
ATOM 2549 C CA . GLY A 1 334 ? 21.031 19.062 -11.781 1 46.12 334 GLY A CA 1
ATOM 2550 C C . GLY A 1 334 ? 21.078 18.531 -10.359 1 46.12 334 GLY A C 1
ATOM 2551 O O . GLY A 1 334 ? 21.891 19 -9.547 1 46.12 334 GLY A O 1
ATOM 2552 N N . MET A 1 335 ? 20.328 18.203 -9.609 1 39.31 335 MET A N 1
ATOM 2553 C CA . MET A 1 335 ? 20.906 17.672 -8.375 1 39.31 335 MET A CA 1
ATOM 2554 C C . MET A 1 335 ? 22.031 16.703 -8.688 1 39.31 335 MET A C 1
ATOM 2556 O O . MET A 1 335 ? 21.875 15.484 -8.562 1 39.31 335 MET A O 1
ATOM 2560 N N . ASN A 1 336 ? 22.641 16.672 -9.758 1 34.19 336 ASN A N 1
ATOM 2561 C CA . ASN A 1 336 ? 24.016 16.266 -10 1 34.19 336 ASN A CA 1
ATOM 2562 C C . ASN A 1 336 ? 24.969 16.844 -8.953 1 34.19 336 ASN A C 1
ATOM 2564 O O . ASN A 1 336 ? 26.188 16.781 -9.109 1 34.19 336 ASN A O 1
ATOM 2568 N N . GLU A 1 337 ? 24.688 17.891 -8.094 1 30.78 337 GLU A N 1
ATOM 2569 C CA . GLU A 1 337 ? 25.781 18.188 -7.172 1 30.78 337 GLU A CA 1
ATOM 2570 C C . GLU A 1 337 ? 25.797 17.203 -6 1 30.78 337 GLU A C 1
ATOM 2572 O O . GLU A 1 337 ? 24.734 16.828 -5.492 1 30.78 337 GLU A O 1
ATOM 2577 N N . MET B 1 1 ? 26.516 -24.953 -6.594 1 49.69 1 MET B N 1
ATOM 2578 C CA . MET B 1 1 ? 25.766 -26.188 -6.719 1 49.69 1 MET B CA 1
ATOM 2579 C C . MET B 1 1 ? 26.547 -27.234 -7.492 1 49.69 1 MET B C 1
ATOM 2581 O O . MET B 1 1 ? 27.266 -26.906 -8.445 1 49.69 1 MET B O 1
ATOM 2585 N N . GLN B 1 2 ? 26.766 -28.234 -6.902 1 53.66 2 GLN B N 1
ATOM 2586 C CA . GLN B 1 2 ? 27.406 -29.281 -7.699 1 53.66 2 GLN B CA 1
ATOM 2587 C C . GLN B 1 2 ? 26.625 -29.547 -8.977 1 53.66 2 GLN B C 1
ATOM 2589 O O . GLN B 1 2 ? 25.391 -29.609 -8.953 1 53.66 2 GLN B O 1
ATOM 2594 N N . PRO B 1 3 ? 27.156 -29.344 -10.109 1 57.19 3 PRO B N 1
ATOM 2595 C CA . PRO B 1 3 ? 26.516 -29.5 -11.422 1 57.19 3 PRO B CA 1
ATOM 2596 C C . PRO B 1 3 ? 25.516 -30.656 -11.445 1 57.19 3 PRO B C 1
ATOM 2598 O O . PRO B 1 3 ? 24.484 -30.562 -12.109 1 57.19 3 PRO B O 1
ATOM 2601 N N . ASP B 1 4 ? 25.734 -31.719 -10.633 1 67.12 4 ASP B N 1
ATOM 2602 C CA . ASP B 1 4 ? 24.984 -32.969 -10.758 1 67.12 4 ASP B CA 1
ATOM 2603 C C . ASP B 1 4 ? 23.688 -32.906 -9.961 1 67.12 4 ASP B C 1
ATOM 2605 O O . ASP B 1 4 ? 22.844 -33.812 -10.047 1 67.12 4 ASP B O 1
ATOM 2609 N N . SER B 1 5 ? 23.344 -31.703 -9.406 1 89.38 5 SER B N 1
ATOM 2610 C CA . SER B 1 5 ? 22.25 -31.734 -8.438 1 89.38 5 SER B CA 1
ATOM 2611 C C . SER B 1 5 ? 21 -31.078 -9.008 1 89.38 5 SER B C 1
ATOM 2613 O O . SER B 1 5 ? 19.891 -31.328 -8.531 1 89.38 5 SER B O 1
ATOM 2615 N N . TYR B 1 6 ? 21.094 -30.469 -10.203 1 92.5 6 TYR B N 1
ATOM 2616 C CA . TYR B 1 6 ? 19.969 -29.688 -10.727 1 92.5 6 TYR B CA 1
ATOM 2617 C C . TYR B 1 6 ? 18.844 -30.594 -11.195 1 92.5 6 TYR B C 1
ATOM 2619 O O . TYR B 1 6 ? 17.703 -30.438 -10.773 1 92.5 6 TYR B O 1
ATOM 2627 N N . PRO B 1 7 ? 19.172 -31.609 -11.977 1 93.5 7 PRO B N 1
ATOM 2628 C CA . PRO B 1 7 ? 18.078 -32.469 -12.406 1 93.5 7 PRO B CA 1
ATOM 2629 C C . PRO B 1 7 ? 17.375 -33.188 -11.234 1 93.5 7 PRO B C 1
ATOM 2631 O O . PRO B 1 7 ? 16.172 -33.438 -11.297 1 93.5 7 PRO B O 1
ATOM 2634 N N . LYS B 1 8 ? 18.094 -33.5 -10.227 1 95.56 8 LYS B N 1
ATOM 2635 C CA . LYS B 1 8 ? 17.5 -34.156 -9.047 1 95.56 8 LYS B CA 1
ATOM 2636 C C . LYS B 1 8 ? 16.562 -33.188 -8.32 1 95.56 8 LYS B C 1
ATOM 2638 O O . LYS B 1 8 ? 15.492 -33.625 -7.863 1 95.56 8 LYS B O 1
ATOM 2643 N N . ILE B 1 9 ? 16.938 -31.953 -8.234 1 96.31 9 ILE B N 1
ATOM 2644 C CA . ILE B 1 9 ? 16.125 -30.938 -7.574 1 96.31 9 ILE B CA 1
ATOM 2645 C C . ILE B 1 9 ? 14.828 -3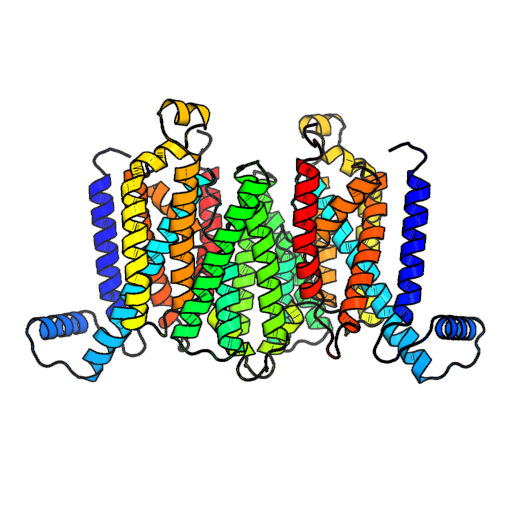0.734 -8.359 1 96.31 9 ILE B C 1
ATOM 2647 O O . ILE B 1 9 ? 13.742 -30.719 -7.773 1 96.31 9 ILE B O 1
ATOM 2651 N N . LEU B 1 10 ? 14.953 -30.625 -9.625 1 96.38 10 LEU B N 1
ATOM 2652 C CA . LEU B 1 10 ? 13.773 -30.422 -10.469 1 96.38 10 LEU B CA 1
ATOM 2653 C C . LEU B 1 10 ? 12.82 -31.609 -10.367 1 96.38 10 LEU B C 1
ATOM 2655 O O . LEU B 1 10 ? 11.602 -31.438 -10.328 1 96.38 10 LEU B O 1
ATOM 2659 N N . PHE B 1 11 ? 13.445 -32.75 -10.406 1 96.56 11 PHE B N 1
ATOM 2660 C CA . PHE B 1 11 ? 12.641 -33.969 -10.266 1 96.56 11 PHE B CA 1
ATOM 2661 C C . PHE B 1 11 ? 11.914 -33.969 -8.922 1 96.56 11 PHE B C 1
ATOM 2663 O O . PHE B 1 11 ? 10.727 -34.281 -8.859 1 96.56 11 PHE B O 1
ATOM 2670 N N . GLY B 1 12 ? 12.656 -33.719 -7.871 1 97.44 12 GLY B N 1
ATOM 2671 C CA . GLY B 1 12 ? 12.062 -33.656 -6.547 1 97.44 12 GLY B CA 1
ATOM 2672 C C . GLY B 1 12 ? 10.938 -32.625 -6.445 1 97.44 12 GLY B C 1
ATOM 2673 O O . GLY B 1 12 ? 9.891 -32.906 -5.852 1 97.44 12 GLY B O 1
ATOM 2674 N N . LEU B 1 13 ? 11.125 -31.469 -7.027 1 98.12 13 LEU B N 1
ATOM 2675 C CA . LEU B 1 13 ? 10.117 -30.422 -7 1 98.12 13 LEU B CA 1
ATOM 2676 C C . LEU B 1 13 ? 8.883 -30.812 -7.809 1 98.12 13 LEU B C 1
ATOM 2678 O O . LEU B 1 13 ? 7.754 -30.516 -7.418 1 98.12 13 LEU B O 1
ATOM 2682 N N . THR B 1 14 ? 9.164 -31.438 -8.961 1 98.12 14 THR B N 1
ATOM 2683 C CA . THR B 1 14 ? 8.055 -31.891 -9.789 1 98.12 14 THR B CA 1
ATOM 2684 C C . THR B 1 14 ? 7.238 -32.969 -9.055 1 98.12 14 THR B C 1
ATOM 2686 O O . THR B 1 14 ? 6.008 -32.938 -9.086 1 98.12 14 THR B O 1
ATOM 2689 N N . LEU B 1 15 ? 7.914 -33.844 -8.438 1 97.88 15 LEU B N 1
ATOM 2690 C CA . LEU B 1 15 ? 7.25 -34.875 -7.648 1 97.88 15 LEU B CA 1
ATOM 2691 C C . LEU B 1 15 ? 6.434 -34.25 -6.516 1 97.88 15 LEU B C 1
ATOM 2693 O O . LEU B 1 15 ? 5.301 -34.688 -6.266 1 97.88 15 LEU B O 1
ATOM 2697 N N . LEU B 1 16 ? 7.016 -33.344 -5.855 1 98.12 16 LEU B N 1
ATOM 2698 C CA . LEU B 1 16 ? 6.324 -32.625 -4.781 1 98.12 16 LEU B CA 1
ATOM 2699 C C . LEU B 1 16 ? 5.066 -31.953 -5.301 1 98.12 16 LEU B C 1
ATOM 2701 O O . LEU B 1 16 ? 4.023 -31.969 -4.641 1 98.12 16 LEU B O 1
ATOM 2705 N N . LEU B 1 17 ? 5.172 -31.312 -6.422 1 98.38 17 LEU B N 1
ATOM 2706 C CA . LEU B 1 17 ? 4.043 -30.625 -7.043 1 98.38 17 LEU B CA 1
ATOM 2707 C C . LEU B 1 17 ? 2.918 -31.609 -7.352 1 98.38 17 LEU B C 1
ATOM 2709 O O . LEU B 1 17 ? 1.753 -31.344 -7.051 1 98.38 17 LEU B O 1
ATOM 2713 N N . VAL B 1 18 ? 3.311 -32.75 -7.926 1 97.38 18 VAL B N 1
ATOM 2714 C CA . VAL B 1 18 ? 2.324 -33.75 -8.297 1 97.38 18 VAL B CA 1
ATOM 2715 C C . VAL B 1 18 ? 1.662 -34.312 -7.043 1 97.38 18 VAL B C 1
ATOM 2717 O O . VAL B 1 18 ? 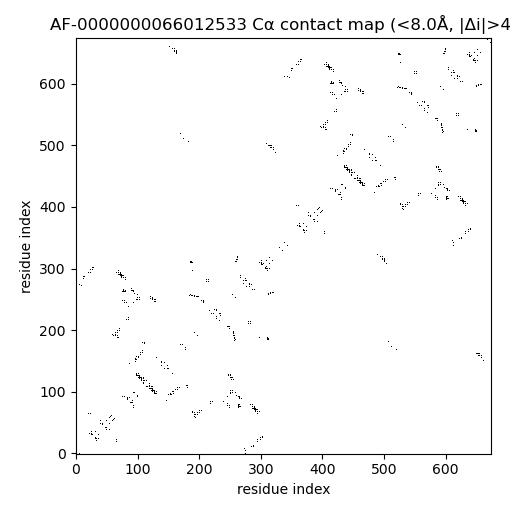0.438 -34.469 -6.992 1 97.38 18 VAL B O 1
ATOM 2720 N N . ILE B 1 19 ? 2.422 -34.625 -6.059 1 96.75 19 ILE B N 1
ATOM 2721 C CA . ILE B 1 19 ? 1.898 -35.156 -4.805 1 96.75 19 ILE B CA 1
ATOM 2722 C C . ILE B 1 19 ? 0.947 -34.125 -4.172 1 96.75 19 ILE B C 1
ATOM 2724 O O . ILE B 1 19 ? -0.15 -34.5 -3.738 1 96.75 19 ILE B O 1
ATOM 2728 N N . THR B 1 20 ? 1.333 -32.875 -4.156 1 97.38 20 THR B N 1
ATOM 2729 C CA . THR B 1 20 ? 0.498 -31.812 -3.578 1 97.38 20 THR B CA 1
ATOM 2730 C C . THR B 1 20 ? -0.798 -31.656 -4.367 1 97.38 20 THR B C 1
ATOM 2732 O O . THR B 1 20 ? -1.863 -31.438 -3.785 1 97.38 20 THR B O 1
ATOM 2735 N N . ALA B 1 21 ? -0.688 -31.781 -5.691 1 97.25 21 ALA B N 1
ATOM 2736 C CA . ALA B 1 21 ? -1.868 -31.656 -6.543 1 97.25 21 ALA B CA 1
ATOM 2737 C C . ALA B 1 21 ? -2.854 -32.781 -6.281 1 97.25 21 ALA B C 1
ATOM 2739 O O . ALA B 1 21 ? -4.062 -32.562 -6.199 1 97.25 21 ALA B O 1
ATOM 2740 N N . VAL B 1 22 ? -2.338 -33.969 -6.133 1 94.06 22 VAL B N 1
ATOM 2741 C CA . VAL B 1 22 ? -3.18 -35.125 -5.891 1 94.06 22 VAL B CA 1
ATOM 2742 C C . VAL B 1 22 ? -3.848 -35 -4.52 1 94.06 22 VAL B C 1
ATOM 2744 O O . VAL B 1 22 ? -5.051 -35.25 -4.387 1 94.06 22 VAL B O 1
ATOM 2747 N N . ILE B 1 23 ? -3.131 -34.625 -3.551 1 93.5 23 ILE B N 1
ATOM 2748 C CA . ILE B 1 23 ? -3.676 -34.438 -2.209 1 93.5 23 ILE B CA 1
ATOM 2749 C C . ILE B 1 23 ? -4.73 -33.344 -2.223 1 93.5 23 ILE B C 1
ATOM 2751 O O . ILE B 1 23 ? -5.762 -33.469 -1.557 1 93.5 23 ILE B O 1
ATOM 2755 N N . SER B 1 24 ? -4.457 -32.312 -2.99 1 95.75 24 SER B N 1
ATOM 2756 C CA . SER B 1 24 ? -5.348 -31.156 -3.082 1 95.75 24 SER B CA 1
ATOM 2757 C C . SER B 1 24 ? -6.719 -31.547 -3.621 1 95.75 24 SER B C 1
ATOM 2759 O O . SER B 1 24 ? -7.73 -30.938 -3.271 1 95.75 24 SER B O 1
ATOM 2761 N N . LEU B 1 25 ? -6.762 -32.594 -4.414 1 93.75 25 LEU B N 1
ATOM 2762 C CA . LEU B 1 25 ? -8.031 -33.062 -4.957 1 93.75 25 LEU B CA 1
ATOM 2763 C C . LEU B 1 25 ? -8.938 -33.562 -3.842 1 93.75 25 LEU B C 1
ATOM 2765 O O . LEU B 1 25 ? -10.164 -33.594 -3.996 1 93.75 25 LEU B O 1
ATOM 2769 N N . GLY B 1 26 ? -8.375 -33.938 -2.754 1 91.44 26 GLY B N 1
ATOM 2770 C CA . GLY B 1 26 ? -9.148 -34.5 -1.66 1 91.44 26 GLY B CA 1
ATOM 2771 C C . GLY B 1 26 ? -9.516 -33.469 -0.606 1 91.44 26 GLY B C 1
ATOM 2772 O O . GLY B 1 26 ? -10.297 -33.75 0.303 1 91.44 26 GLY B O 1
ATOM 2773 N N . ILE B 1 27 ? -9.039 -32.281 -0.723 1 89.19 27 ILE B N 1
ATOM 2774 C CA . ILE B 1 27 ? -9.234 -31.266 0.292 1 89.19 27 ILE B CA 1
ATOM 2775 C C . ILE B 1 27 ? -10.383 -30.344 -0.121 1 89.19 27 ILE B C 1
ATOM 2777 O O . ILE B 1 27 ? -10.398 -29.828 -1.237 1 89.19 27 ILE B O 1
ATOM 2781 N N . GLY B 1 28 ? -11.312 -30.172 0.751 1 81.5 28 GLY B N 1
ATOM 2782 C CA . GLY B 1 28 ? -12.477 -29.328 0.552 1 81.5 28 GLY B CA 1
ATOM 2783 C C . GLY B 1 28 ? -13.648 -29.703 1.442 1 81.5 28 GLY B C 1
ATOM 2784 O O . GLY B 1 28 ? -13.5 -30.516 2.361 1 81.5 28 GLY B O 1
ATOM 2785 N N . ARG B 1 29 ? -14.844 -29.156 1.242 1 75.69 29 ARG B N 1
ATOM 2786 C CA . ARG B 1 29 ? -16.031 -29.406 2.051 1 75.69 29 ARG B CA 1
ATOM 2787 C C . ARG B 1 29 ? -16.5 -30.844 1.905 1 75.69 29 ARG B C 1
ATOM 2789 O O . ARG B 1 29 ? -17.016 -31.438 2.857 1 75.69 29 ARG B O 1
ATOM 2796 N N . TYR B 1 30 ? -16.359 -31.281 0.694 1 76.75 30 TYR B N 1
ATOM 2797 C CA . TYR B 1 30 ? -16.594 -32.688 0.394 1 76.75 30 TYR B CA 1
ATOM 2798 C C . TYR B 1 30 ? -15.297 -33.469 0.41 1 76.75 30 TYR B C 1
ATOM 2800 O O . TYR B 1 30 ? -14.578 -33.531 -0.593 1 76.75 30 TYR B O 1
ATOM 2808 N N . SER B 1 31 ? -14.977 -34.062 1.554 1 81.38 31 SER B N 1
ATOM 2809 C CA . SER B 1 31 ? -13.672 -34.688 1.735 1 81.38 31 SER B CA 1
ATOM 2810 C C . SER B 1 31 ? -13.594 -36.031 1.019 1 81.38 31 SER B C 1
ATOM 2812 O O . SER B 1 31 ? -14.539 -36.812 1.058 1 81.38 31 SER B O 1
ATOM 2814 N N . LEU B 1 32 ? -12.602 -36.188 0.245 1 84.25 32 LEU B N 1
ATOM 2815 C CA . LEU B 1 32 ? -12.297 -37.438 -0.451 1 84.25 32 LEU B CA 1
ATOM 2816 C C . LEU B 1 32 ? -10.922 -37.969 -0.05 1 84.25 32 LEU B C 1
ATOM 2818 O O . LEU B 1 32 ? -9.945 -37.219 -0.013 1 84.25 32 LEU B O 1
ATOM 2822 N N . SER B 1 33 ? -10.883 -39.219 0.307 1 85.12 33 SER B N 1
ATOM 2823 C CA . SER B 1 33 ? -9.602 -39.844 0.634 1 85.12 33 SER B CA 1
ATOM 2824 C C . SER B 1 33 ? -8.766 -40.062 -0.62 1 85.12 33 SER B C 1
ATOM 2826 O O . SER B 1 33 ? -9.289 -40.062 -1.735 1 85.12 33 SER B O 1
ATOM 2828 N N . VAL B 1 34 ? -7.57 -40.312 -0.364 1 85.38 34 VAL B N 1
ATOM 2829 C CA . VAL B 1 34 ? -6.633 -40.5 -1.464 1 85.38 34 VAL B CA 1
ATOM 2830 C C . VAL B 1 34 ? -7.02 -41.719 -2.273 1 85.38 34 VAL B C 1
ATOM 2832 O O . VAL B 1 34 ? -7.047 -41.688 -3.506 1 85.38 34 VAL B O 1
ATOM 2835 N N . PRO B 1 35 ? -7.438 -42.719 -1.614 1 83.94 35 PRO B N 1
ATOM 2836 C CA . PRO B 1 35 ? -7.879 -43.875 -2.385 1 83.94 35 PRO B CA 1
ATOM 2837 C C . PRO B 1 35 ? -9.125 -43.594 -3.225 1 83.94 35 PRO B C 1
ATOM 2839 O O . PRO B 1 35 ? -9.242 -44.094 -4.344 1 83.94 35 PRO B O 1
ATOM 2842 N N . GLN B 1 36 ? -9.984 -42.875 -2.639 1 85.5 36 GLN B N 1
ATOM 2843 C CA . GLN B 1 36 ? -11.18 -42.5 -3.383 1 85.5 36 GLN B CA 1
ATOM 2844 C C . GLN B 1 36 ? -10.828 -41.688 -4.625 1 85.5 36 GLN B C 1
ATOM 2846 O O . GLN B 1 36 ? -11.422 -41.875 -5.688 1 85.5 36 GLN B O 1
ATOM 2851 N N . ILE B 1 37 ? -9.93 -40.875 -4.473 1 87.25 37 ILE B N 1
ATOM 2852 C CA . ILE B 1 37 ? -9.477 -40.062 -5.598 1 87.25 37 ILE B CA 1
ATOM 2853 C C . ILE B 1 37 ? -8.898 -40.969 -6.688 1 87.25 37 ILE B C 1
ATOM 2855 O O . ILE B 1 37 ? -9.203 -40.781 -7.871 1 87.25 37 ILE B O 1
ATOM 2859 N N . GLY B 1 38 ? -8.055 -41.875 -6.277 1 87.38 38 GLY B N 1
ATOM 2860 C CA . GLY B 1 38 ? -7.488 -42.844 -7.227 1 87.38 38 GLY B CA 1
ATOM 2861 C C . GLY B 1 38 ? -8.539 -43.625 -7.988 1 87.38 38 GLY B C 1
ATOM 2862 O O . GLY B 1 38 ? -8.422 -43.812 -9.195 1 87.38 38 GLY B O 1
ATOM 2863 N N . GLN B 1 39 ? -9.555 -44.031 -7.242 1 86.44 39 GLN B N 1
ATOM 2864 C CA . GLN B 1 39 ? -10.648 -44.781 -7.855 1 86.44 39 GLN B CA 1
ATOM 2865 C C . GLN B 1 39 ? -11.398 -43.938 -8.875 1 86.44 39 GLN B C 1
ATOM 2867 O O . GLN B 1 39 ? -11.758 -44.406 -9.953 1 86.44 39 GLN B O 1
ATOM 2872 N N . ILE B 1 40 ? -11.555 -42.75 -8.469 1 86.12 40 ILE B N 1
ATOM 2873 C CA . ILE B 1 40 ? -12.305 -41.844 -9.336 1 86.12 40 ILE B CA 1
ATOM 2874 C C . ILE B 1 40 ? -11.5 -41.562 -10.602 1 86.12 40 ILE B C 1
ATOM 2876 O O . ILE B 1 40 ? -12.039 -41.562 -11.711 1 86.12 40 ILE B O 1
ATOM 2880 N N . LEU B 1 41 ? -10.258 -41.344 -10.414 1 86.94 41 LEU B N 1
ATOM 2881 C CA . LEU B 1 41 ? -9.391 -41.031 -11.555 1 86.94 41 LEU B CA 1
ATOM 2882 C C . LEU B 1 41 ? -9.273 -42.25 -12.461 1 86.94 41 LEU B C 1
ATOM 2884 O O . LEU B 1 41 ? -9.281 -42.125 -13.688 1 86.94 41 LEU B O 1
ATOM 2888 N N . TRP B 1 42 ? -9.203 -43.344 -11.773 1 85.69 42 TRP B N 1
ATOM 2889 C CA . TRP B 1 42 ? -9.148 -44.594 -12.531 1 85.69 42 TRP B CA 1
ATOM 2890 C C . TRP B 1 42 ? -10.453 -44.844 -13.281 1 85.69 42 TRP B C 1
ATOM 2892 O O . TRP B 1 42 ? -10.445 -45.281 -14.438 1 85.69 42 TRP B O 1
ATOM 2902 N N . ALA B 1 43 ? -11.492 -44.625 -12.664 1 84.62 43 ALA B N 1
ATOM 2903 C CA . ALA B 1 43 ? -12.805 -44.781 -13.289 1 84.62 43 ALA B CA 1
ATOM 2904 C C . ALA B 1 43 ? -12.953 -43.875 -14.492 1 84.62 43 ALA B C 1
ATOM 2906 O O . ALA B 1 43 ? -13.5 -44.281 -15.523 1 84.62 43 ALA B O 1
ATOM 2907 N N . LYS B 1 44 ? -12.516 -42.719 -14.32 1 84.62 44 LYS B N 1
ATOM 2908 C CA . LYS B 1 44 ? -12.594 -41.75 -15.43 1 84.62 44 LYS B CA 1
ATOM 2909 C C . LYS B 1 44 ? -11.734 -42.219 -16.609 1 84.62 44 LYS B C 1
ATOM 2911 O O . LYS B 1 44 ? -12.172 -42.156 -17.766 1 84.62 44 LYS B O 1
ATOM 2916 N N . ALA B 1 45 ? -10.602 -42.75 -16.266 1 86.94 45 ALA B N 1
ATOM 2917 C CA . ALA B 1 45 ? -9.672 -43.219 -17.297 1 86.94 45 ALA B CA 1
ATOM 2918 C C . ALA B 1 45 ? -10.219 -44.438 -18.031 1 86.94 45 ALA B C 1
ATOM 2920 O O . ALA B 1 45 ? -9.945 -44.625 -19.219 1 86.94 45 ALA B O 1
ATOM 2921 N N . THR B 1 46 ? -10.961 -45.25 -17.328 1 86.62 46 THR B N 1
ATOM 2922 C CA . THR B 1 46 ? -11.469 -46.5 -17.891 1 86.62 46 THR B CA 1
ATOM 2923 C C . THR B 1 46 ? -12.922 -46.344 -18.312 1 86.62 46 THR B C 1
ATOM 2925 O O . THR B 1 46 ? -13.602 -47.344 -18.609 1 86.62 46 THR B O 1
ATOM 2928 N N . ALA B 1 47 ? -13.461 -45.25 -18.203 1 89.56 47 ALA B N 1
ATOM 2929 C CA . ALA B 1 47 ? -14.82 -44.906 -18.641 1 89.56 47 ALA B CA 1
ATOM 2930 C C . ALA B 1 47 ? -15.852 -45.688 -17.828 1 89.56 47 ALA B C 1
ATOM 2932 O O . ALA B 1 47 ? -16.828 -46.219 -18.375 1 89.56 47 ALA B O 1
ATOM 2933 N N . LEU B 1 48 ? -15.406 -45.812 -16.656 1 86.56 48 LEU B N 1
ATOM 2934 C CA . LEU B 1 48 ? -16.359 -46.438 -15.742 1 86.56 48 LEU B CA 1
ATOM 2935 C C . LEU B 1 48 ? -17.266 -45.375 -15.117 1 86.56 48 LEU B C 1
ATOM 2937 O O . LEU B 1 48 ? -16.938 -44.188 -15.141 1 86.56 48 LEU B O 1
ATOM 2941 N N . GLU B 1 49 ? -18.359 -45.75 -14.625 1 86.94 49 GLU B N 1
ATOM 2942 C CA . GLU B 1 49 ? -19.328 -44.812 -14.039 1 86.94 49 GLU B CA 1
ATOM 2943 C C . GLU B 1 49 ? -18.812 -44.219 -12.742 1 86.94 49 GLU B C 1
ATOM 2945 O O . GLU B 1 49 ? -18.219 -44.938 -11.922 1 86.94 49 GLU B O 1
ATOM 2950 N N . ILE B 1 50 ? -18.891 -42.969 -12.633 1 86.38 50 ILE B N 1
ATOM 2951 C CA . ILE B 1 50 ? -18.516 -42.219 -11.445 1 86.38 50 ILE B CA 1
ATOM 2952 C C . ILE B 1 50 ? -19.75 -41.5 -10.875 1 86.38 50 ILE B C 1
ATOM 2954 O O . ILE B 1 50 ? -20.609 -41.031 -11.625 1 86.38 50 ILE B O 1
ATOM 2958 N N . ASP B 1 51 ? -19.891 -41.5 -9.57 1 88.88 51 ASP B N 1
ATOM 2959 C CA . ASP B 1 51 ? -20.938 -40.719 -8.93 1 88.88 51 ASP B CA 1
ATOM 2960 C C . ASP B 1 51 ? -20.969 -39.312 -9.469 1 88.88 51 ASP B C 1
ATOM 2962 O O . ASP B 1 51 ? -19.922 -38.656 -9.562 1 88.88 51 ASP B O 1
ATOM 2966 N N . PRO B 1 52 ? -22.141 -38.875 -9.906 1 88.62 52 PRO B N 1
ATOM 2967 C CA . PRO B 1 52 ? -22.234 -37.562 -10.547 1 88.62 52 PRO B CA 1
ATOM 2968 C C . PRO B 1 52 ? -21.734 -36.438 -9.656 1 88.62 52 PRO B C 1
ATOM 2970 O O . PRO B 1 52 ? -21.125 -35.469 -10.156 1 88.62 52 PRO B O 1
ATOM 2973 N N . VAL B 1 53 ? -22 -36.5 -8.438 1 88.25 53 VAL B N 1
ATOM 2974 C CA . VAL B 1 53 ? -21.562 -35.469 -7.504 1 88.25 53 VAL B CA 1
ATOM 2975 C C . VAL B 1 53 ? -20.031 -35.469 -7.418 1 88.25 53 VAL B C 1
ATOM 2977 O O . VAL B 1 53 ? -19.406 -34.406 -7.453 1 88.25 53 VAL B O 1
ATOM 2980 N N . GLN B 1 54 ? -19.453 -36.594 -7.332 1 87.94 54 GLN B N 1
ATOM 2981 C CA . GLN B 1 54 ? -18 -36.719 -7.27 1 87.94 54 GLN B CA 1
ATOM 2982 C C . GLN B 1 54 ? -17.344 -36.219 -8.555 1 87.94 54 GLN B C 1
ATOM 2984 O O . GLN B 1 54 ? -16.281 -35.594 -8.508 1 87.94 54 GLN B O 1
ATOM 2989 N N . GLN B 1 55 ? -17.953 -36.562 -9.625 1 88.62 55 GLN B N 1
ATOM 2990 C CA . GLN B 1 55 ? -17.453 -36.094 -10.922 1 88.62 55 GLN B CA 1
ATOM 2991 C C . GLN B 1 55 ? -17.453 -34.594 -11.008 1 88.62 55 GLN B C 1
ATOM 2993 O O . GLN B 1 55 ? -16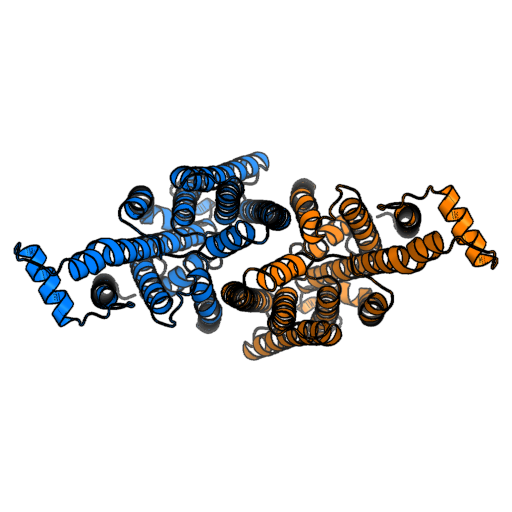.484 -34 -11.469 1 88.62 55 GLN B O 1
ATOM 2998 N N . GLN B 1 56 ? -18.578 -34.031 -10.578 1 90.31 56 GLN B N 1
ATOM 2999 C CA . GLN B 1 56 ? -18.703 -32.594 -10.609 1 90.31 56 GLN B CA 1
ATOM 3000 C C . GLN B 1 56 ? -17.688 -31.922 -9.68 1 90.31 56 GLN B C 1
ATOM 3002 O O . GLN B 1 56 ? -17.016 -30.969 -10.055 1 90.31 56 GLN B O 1
ATOM 3007 N N . VAL B 1 57 ? -17.547 -32.438 -8.531 1 90.75 57 VAL B N 1
ATOM 3008 C CA . VAL B 1 57 ? -16.672 -31.875 -7.516 1 90.75 57 VAL B CA 1
ATOM 3009 C C . VAL B 1 57 ? -15.219 -31.953 -7.977 1 90.75 57 VAL B C 1
ATOM 3011 O O . VAL B 1 57 ? -14.492 -30.953 -7.914 1 90.75 57 VAL B O 1
ATOM 3014 N N . ILE B 1 58 ? -14.789 -33.031 -8.477 1 91.5 58 ILE B N 1
ATOM 3015 C CA . ILE B 1 58 ? -13.383 -33.281 -8.797 1 91.5 58 ILE B CA 1
ATOM 3016 C C . ILE B 1 58 ? -13.039 -32.594 -10.125 1 91.5 58 ILE B C 1
ATOM 3018 O O . ILE B 1 58 ? -12.07 -31.844 -10.203 1 91.5 58 ILE B O 1
ATOM 3022 N N . PHE B 1 59 ? -13.836 -32.75 -11.141 1 92.38 59 PHE B N 1
ATOM 3023 C CA . PHE B 1 59 ? -13.414 -32.375 -12.492 1 92.38 59 PHE B CA 1
ATOM 3024 C C . PHE B 1 59 ? -13.945 -31.016 -12.867 1 92.38 59 PHE B C 1
ATOM 3026 O O . PHE B 1 59 ? -13.391 -30.344 -13.75 1 92.38 59 PHE B O 1
ATOM 3033 N N . GLN B 1 60 ? -14.984 -30.531 -12.195 1 92.31 60 GLN B N 1
ATOM 3034 C CA . GLN B 1 60 ? -15.562 -29.25 -12.586 1 92.31 60 GLN B CA 1
ATOM 3035 C C . GLN B 1 60 ? -15.234 -28.172 -11.562 1 92.31 60 GLN B C 1
ATOM 3037 O O . GLN B 1 60 ? -15.25 -26.984 -11.891 1 92.31 60 GLN B O 1
ATOM 3042 N N . VAL B 1 61 ? -14.906 -28.578 -10.422 1 93.69 61 VAL B N 1
ATOM 3043 C CA . VAL B 1 61 ? -14.68 -27.578 -9.375 1 93.69 61 VAL B CA 1
ATOM 3044 C C . VAL B 1 61 ? -13.211 -27.609 -8.938 1 93.69 61 VAL B C 1
ATOM 3046 O O . VAL B 1 61 ? -12.469 -26.656 -9.172 1 93.69 61 VAL B O 1
ATOM 3049 N N . ARG B 1 62 ? -12.703 -28.766 -8.547 1 95.94 62 ARG B N 1
ATOM 3050 C CA . ARG B 1 62 ? -11.406 -28.828 -7.887 1 95.94 62 ARG B CA 1
ATOM 3051 C C . ARG B 1 62 ? -10.273 -28.812 -8.906 1 95.94 62 ARG B C 1
ATOM 3053 O O . ARG B 1 62 ? -9.266 -28.125 -8.711 1 95.94 62 ARG B O 1
ATOM 3060 N N . LEU B 1 63 ? -10.453 -29.562 -9.93 1 96.12 63 LEU B N 1
ATOM 3061 C CA . LEU B 1 63 ? -9.367 -29.688 -10.891 1 96.12 63 LEU B CA 1
ATOM 3062 C C . LEU B 1 63 ? -9.062 -28.344 -11.539 1 96.12 63 LEU B C 1
ATOM 3064 O O . LEU B 1 63 ? -7.906 -27.906 -11.562 1 96.12 63 LEU B O 1
ATOM 3068 N N . PRO B 1 64 ? -10.102 -27.594 -12.055 1 97.56 64 PRO B N 1
ATOM 3069 C CA . PRO B 1 64 ? -9.789 -26.281 -12.625 1 97.56 64 PRO B CA 1
ATOM 3070 C C . PRO B 1 64 ? -9.195 -25.328 -11.602 1 97.56 64 PRO B C 1
ATOM 3072 O O . PRO B 1 64 ? -8.32 -24.516 -11.938 1 97.56 64 PRO B O 1
ATOM 3075 N N . ARG B 1 65 ? -9.648 -25.375 -10.406 1 97.81 65 ARG B N 1
ATOM 3076 C CA . ARG B 1 65 ? -9.125 -24.531 -9.344 1 97.81 65 ARG B CA 1
ATOM 3077 C C . ARG B 1 65 ? -7.664 -24.844 -9.055 1 97.81 65 ARG B C 1
ATOM 3079 O O . ARG B 1 65 ? -6.84 -23.922 -8.938 1 97.81 65 ARG B O 1
ATOM 3086 N N . ILE B 1 66 ? -7.367 -26.109 -8.984 1 98.31 66 ILE B N 1
ATOM 3087 C CA . ILE B 1 66 ? -6 -26.547 -8.719 1 98.31 66 ILE B CA 1
ATOM 3088 C C . ILE B 1 66 ? -5.082 -26.094 -9.852 1 98.31 66 ILE B C 1
ATOM 3090 O O . ILE B 1 66 ? -4.016 -25.531 -9.602 1 98.31 66 ILE B O 1
ATOM 3094 N N . LEU B 1 67 ? -5.508 -26.312 -11.047 1 98.44 67 LEU B N 1
ATOM 3095 C CA . LEU B 1 67 ? -4.703 -25.922 -12.195 1 98.44 67 LEU B CA 1
ATOM 3096 C C . LEU B 1 67 ? -4.531 -24.406 -12.242 1 98.44 67 LEU B C 1
ATOM 3098 O O . LEU B 1 67 ? -3.459 -23.906 -12.602 1 98.44 67 LEU B O 1
ATOM 3102 N N . THR B 1 68 ? -5.574 -23.688 -11.891 1 98.62 68 THR B N 1
ATOM 3103 C CA . THR B 1 68 ? -5.488 -22.234 -11.836 1 98.62 68 THR B CA 1
ATOM 3104 C C . THR B 1 68 ? -4.461 -21.781 -10.805 1 98.62 68 THR B C 1
ATOM 3106 O O . THR B 1 68 ? -3.602 -20.953 -11.094 1 98.62 68 THR B O 1
ATOM 3109 N N . ALA B 1 69 ? -4.512 -22.359 -9.633 1 98.75 69 ALA B N 1
ATOM 3110 C CA . ALA B 1 69 ? -3.572 -22.016 -8.57 1 98.75 69 ALA B CA 1
ATOM 3111 C C . ALA B 1 69 ? -2.135 -22.297 -9 1 98.75 69 ALA B C 1
ATOM 3113 O O . ALA B 1 69 ? -1.235 -21.5 -8.727 1 98.75 69 ALA B O 1
ATOM 3114 N N . LEU B 1 70 ? -1.938 -23.406 -9.656 1 98.75 70 LEU B N 1
ATOM 3115 C CA . LEU B 1 70 ? -0.606 -23.781 -10.125 1 98.75 70 LEU B CA 1
ATOM 3116 C C . LEU B 1 70 ? -0.083 -22.75 -11.133 1 98.75 70 LEU B C 1
ATOM 3118 O O . LEU B 1 70 ? 1.047 -22.281 -11.008 1 98.75 70 LEU B O 1
ATOM 3122 N N . CYS B 1 71 ? -0.916 -22.406 -12.078 1 98.75 71 CYS B N 1
ATOM 3123 C CA . CYS B 1 71 ? -0.505 -21.469 -13.125 1 98.75 71 CYS B CA 1
ATOM 3124 C C . CYS B 1 71 ? -0.257 -20.078 -12.547 1 98.75 71 CYS B C 1
ATOM 3126 O O . CYS B 1 71 ? 0.721 -19.422 -12.906 1 98.75 71 CYS B O 1
ATOM 3128 N N . VAL B 1 72 ? -1.134 -19.656 -11.672 1 98.69 72 VAL B N 1
ATOM 3129 C CA . VAL B 1 72 ? -1.013 -18.328 -11.062 1 98.69 72 VAL B CA 1
ATOM 3130 C C . VAL B 1 72 ? 0.26 -18.266 -10.227 1 98.69 72 VAL B C 1
ATOM 3132 O O . VAL B 1 72 ? 1.035 -17.312 -10.336 1 98.69 72 VAL B O 1
ATOM 3135 N N . GLY B 1 73 ? 0.484 -19.297 -9.43 1 98.75 73 GLY B N 1
ATOM 3136 C CA . GLY B 1 73 ? 1.693 -19.344 -8.617 1 98.75 73 GLY B CA 1
ATOM 3137 C C . GLY B 1 73 ? 2.963 -19.328 -9.453 1 98.75 73 GLY B C 1
ATOM 3138 O O . GLY B 1 73 ? 3.891 -18.562 -9.156 1 98.75 73 GLY B O 1
ATOM 3139 N N . ALA B 1 74 ? 2.969 -20.125 -10.453 1 98.81 74 ALA B N 1
ATOM 3140 C CA . ALA B 1 74 ? 4.113 -20.188 -11.359 1 98.81 74 ALA B CA 1
ATOM 3141 C C . ALA B 1 74 ? 4.324 -18.844 -12.062 1 98.81 74 ALA B C 1
ATOM 3143 O O . ALA B 1 74 ? 5.453 -18.359 -12.164 1 98.81 74 ALA B O 1
ATOM 3144 N N . GLY B 1 75 ? 3.236 -18.312 -12.539 1 98.56 75 GLY B N 1
ATOM 3145 C CA . GLY B 1 75 ? 3.312 -17.047 -13.266 1 98.56 75 GLY B CA 1
ATOM 3146 C C . GLY B 1 75 ? 3.805 -15.891 -12.422 1 98.56 75 GLY B C 1
ATOM 3147 O O . GLY B 1 75 ? 4.672 -15.133 -12.844 1 98.56 75 GLY B O 1
ATOM 3148 N N . LEU B 1 76 ? 3.266 -15.75 -11.242 1 98.44 76 LEU B N 1
ATOM 3149 C CA . LEU B 1 76 ? 3.668 -14.664 -10.359 1 98.44 76 LEU B CA 1
ATOM 3150 C C . LEU B 1 76 ? 5.121 -14.828 -9.93 1 98.44 76 LEU B C 1
ATOM 3152 O O . LEU B 1 76 ? 5.871 -13.844 -9.875 1 98.44 76 LEU B O 1
ATOM 3156 N N . ALA B 1 77 ? 5.516 -16.016 -9.648 1 98.69 77 ALA B N 1
ATOM 3157 C CA . ALA B 1 77 ? 6.902 -16.281 -9.273 1 98.69 77 ALA B CA 1
ATOM 3158 C C . ALA B 1 77 ? 7.852 -15.969 -10.43 1 98.69 77 ALA B C 1
ATOM 3160 O O . ALA B 1 77 ? 8.906 -15.359 -10.227 1 98.69 77 ALA B O 1
ATOM 3161 N N . LEU B 1 78 ? 7.457 -16.406 -11.578 1 98.56 78 LEU B N 1
ATOM 3162 C CA . LEU B 1 78 ? 8.25 -16.141 -12.773 1 98.56 78 LEU B CA 1
ATOM 3163 C C . LEU B 1 78 ? 8.383 -14.641 -13.016 1 98.56 78 LEU B C 1
ATOM 3165 O O . LEU B 1 78 ? 9.477 -14.148 -13.297 1 98.56 78 LEU B O 1
ATOM 3169 N N . SER B 1 79 ? 7.285 -13.906 -12.914 1 98.19 79 SER B N 1
ATOM 3170 C CA . SER B 1 79 ? 7.309 -12.461 -13.078 1 98.19 79 SER B CA 1
ATOM 3171 C C . SER B 1 79 ? 8.234 -11.805 -12.055 1 98.19 79 SER B C 1
ATOM 3173 O O . SER B 1 79 ? 8.969 -10.875 -12.383 1 98.19 79 SER B O 1
ATOM 3175 N N . GLY B 1 80 ? 8.188 -12.344 -10.883 1 97.44 80 GLY B N 1
ATOM 3176 C CA . GLY B 1 80 ? 9.039 -11.812 -9.828 1 97.44 80 GLY B CA 1
ATOM 3177 C C . GLY B 1 80 ? 10.523 -11.969 -10.117 1 97.44 80 GLY B C 1
ATOM 3178 O O . GLY B 1 80 ? 11.281 -11.008 -10.047 1 97.44 80 GLY B O 1
ATOM 3179 N N . VAL B 1 81 ? 10.953 -13.141 -10.484 1 97 81 VAL B N 1
ATOM 3180 C CA . VAL B 1 81 ? 12.367 -13.438 -10.648 1 97 81 VAL B CA 1
ATOM 3181 C C . VAL B 1 81 ? 12.93 -12.672 -11.844 1 97 81 VAL B C 1
ATOM 3183 O O . VAL B 1 81 ? 14.047 -12.156 -11.797 1 97 81 VAL B O 1
ATOM 3186 N N . VAL B 1 82 ? 12.211 -12.539 -12.914 1 96.88 82 VAL B N 1
ATOM 3187 C CA . VAL B 1 82 ? 12.727 -11.859 -14.094 1 96.88 82 VAL B CA 1
ATOM 3188 C C . VAL B 1 82 ? 12.797 -10.359 -13.844 1 96.88 82 VAL B C 1
ATOM 3190 O O . VAL B 1 82 ? 13.734 -9.688 -14.281 1 96.88 82 VAL B O 1
ATOM 3193 N N . LEU B 1 83 ? 11.844 -9.852 -13.102 1 95.56 83 LEU B N 1
ATOM 3194 C CA . LEU B 1 83 ? 11.883 -8.43 -12.789 1 95.56 83 LEU B CA 1
ATOM 3195 C C . LEU B 1 83 ? 13.008 -8.117 -11.805 1 95.56 83 LEU B C 1
ATOM 3197 O O . LEU B 1 83 ? 13.633 -7.055 -11.883 1 95.56 83 LEU B O 1
ATOM 3201 N N . GLN B 1 84 ? 13.141 -9.016 -10.852 1 94.12 84 GLN B N 1
ATOM 3202 C CA . GLN B 1 84 ? 14.281 -8.836 -9.961 1 94.12 84 GLN B CA 1
ATOM 3203 C C . GLN B 1 84 ? 15.586 -8.773 -10.75 1 94.12 84 GLN B C 1
ATOM 3205 O O . GLN B 1 84 ? 16.5 -8.039 -10.383 1 94.12 84 GLN B O 1
ATOM 3210 N N . GLY B 1 85 ? 15.672 -9.555 -11.797 1 91.5 85 GLY B N 1
ATOM 3211 C CA . GLY B 1 85 ? 16.828 -9.531 -12.672 1 91.5 85 GLY B CA 1
ATOM 3212 C C . GLY B 1 85 ? 16.969 -8.227 -13.445 1 91.5 85 GLY B C 1
ATOM 3213 O O . GLY B 1 85 ? 18.047 -7.633 -13.477 1 91.5 85 GLY B O 1
ATOM 3214 N N . ILE B 1 86 ? 15.93 -7.734 -13.953 1 89.75 86 ILE B N 1
ATOM 3215 C CA . ILE B 1 86 ? 15.914 -6.516 -14.75 1 89.75 86 ILE B CA 1
ATOM 3216 C C . ILE B 1 86 ? 16.266 -5.32 -13.875 1 89.75 86 ILE B C 1
ATOM 3218 O O . ILE B 1 86 ? 17.031 -4.441 -14.289 1 89.75 86 ILE B O 1
ATOM 3222 N N . PHE B 1 87 ? 15.789 -5.332 -12.711 1 89.06 87 PHE B N 1
ATOM 3223 C CA . PHE B 1 87 ? 15.992 -4.191 -11.828 1 89.06 87 PHE B CA 1
ATOM 3224 C C . PHE B 1 87 ? 17.219 -4.398 -10.953 1 89.06 87 PHE B C 1
ATOM 3226 O O . PHE B 1 87 ? 17.578 -3.527 -10.156 1 89.06 87 PHE B O 1
ATOM 3233 N N . ARG B 1 88 ? 17.875 -5.535 -11.078 1 88.81 88 ARG B N 1
ATOM 3234 C CA . ARG B 1 88 ? 19.062 -5.871 -10.289 1 88.81 88 ARG B CA 1
ATOM 3235 C C . ARG B 1 88 ? 18.828 -5.617 -8.805 1 88.81 88 ARG B C 1
ATOM 3237 O O . ARG B 1 88 ? 19.656 -5.012 -8.133 1 88.81 88 ARG B O 1
ATOM 3244 N N . ASN B 1 89 ? 17.656 -5.988 -8.352 1 88.56 89 ASN B N 1
ATOM 3245 C CA . ASN B 1 89 ? 17.203 -5.77 -6.977 1 88.56 89 ASN B CA 1
ATOM 3246 C C . ASN B 1 89 ? 16.344 -6.926 -6.48 1 88.56 89 ASN B C 1
ATOM 3248 O O . ASN B 1 89 ? 15.203 -7.078 -6.918 1 88.56 89 ASN B O 1
ATOM 3252 N N . PRO B 1 90 ? 16.828 -7.684 -5.574 1 89.44 90 PRO B N 1
ATOM 3253 C CA . PRO B 1 90 ? 16.094 -8.867 -5.102 1 89.44 90 PRO B CA 1
ATOM 3254 C C . PRO B 1 90 ? 14.852 -8.516 -4.301 1 89.44 90 PRO B C 1
ATOM 3256 O O . PRO B 1 90 ? 14.039 -9.391 -3.99 1 89.44 90 PRO B O 1
ATOM 3259 N N . LEU B 1 91 ? 14.656 -7.207 -4.055 1 87.94 91 LEU B N 1
ATOM 3260 C CA . LEU B 1 91 ? 13.5 -6.793 -3.262 1 87.94 91 LEU B CA 1
ATOM 3261 C C . LEU B 1 91 ? 12.336 -6.387 -4.16 1 87.94 91 LEU B C 1
ATOM 3263 O O . LEU B 1 91 ? 11.273 -6.004 -3.67 1 87.94 91 LEU B O 1
ATOM 3267 N N . VAL B 1 92 ? 12.562 -6.508 -5.41 1 91.25 92 VAL B N 1
ATOM 3268 C CA . VAL B 1 92 ? 11.539 -6.113 -6.375 1 91.25 92 VAL B CA 1
ATOM 3269 C C . VAL B 1 92 ? 10.445 -7.18 -6.434 1 91.25 92 VAL B C 1
ATOM 3271 O O . VAL B 1 92 ? 10.742 -8.375 -6.418 1 91.25 92 VAL B O 1
ATOM 3274 N N . ASN B 1 93 ? 9.203 -6.73 -6.402 1 92.88 93 ASN B N 1
ATOM 3275 C CA . ASN B 1 93 ? 8.062 -7.594 -6.664 1 92.88 93 ASN B CA 1
ATOM 3276 C C . ASN B 1 93 ? 7.309 -7.16 -7.922 1 92.88 93 ASN B C 1
ATOM 3278 O O . ASN B 1 93 ? 7.477 -6.035 -8.391 1 92.88 93 ASN B O 1
ATOM 3282 N N . PRO B 1 94 ? 6.508 -8.031 -8.438 1 91.56 94 PRO B N 1
ATOM 3283 C CA . PRO B 1 94 ? 5.84 -7.75 -9.711 1 91.56 94 PRO B CA 1
ATOM 3284 C C . PRO B 1 94 ? 4.918 -6.535 -9.633 1 91.56 94 PRO B C 1
ATOM 3286 O O . PRO B 1 94 ? 4.508 -6 -10.664 1 91.56 94 PRO B O 1
ATOM 3289 N N . HIS B 1 95 ? 4.637 -6.098 -8.5 1 89.56 95 HIS B N 1
ATOM 3290 C CA . HIS B 1 95 ? 3.684 -5.008 -8.328 1 89.56 95 HIS B CA 1
ATOM 3291 C C . HIS B 1 95 ? 4.375 -3.65 -8.445 1 89.56 95 HIS B C 1
ATOM 3293 O O . HIS B 1 95 ? 3.709 -2.613 -8.469 1 89.56 95 HIS B O 1
ATOM 3299 N N . ILE B 1 96 ? 5.656 -3.664 -8.641 1 87.69 96 ILE B N 1
ATOM 3300 C CA . ILE B 1 96 ? 6.48 -2.463 -8.547 1 87.69 96 ILE B CA 1
ATOM 3301 C C . ILE B 1 96 ? 6.184 -1.545 -9.734 1 87.69 96 ILE B C 1
ATOM 3303 O O . ILE B 1 96 ? 6.348 -0.327 -9.641 1 87.69 96 ILE B O 1
ATOM 3307 N N . ILE B 1 97 ? 5.758 -2.062 -10.828 1 90.38 97 ILE B N 1
ATOM 3308 C CA . ILE B 1 97 ? 5.578 -1.254 -12.031 1 90.38 97 ILE B CA 1
ATOM 3309 C C . ILE B 1 97 ? 4.137 -0.758 -12.109 1 90.38 97 ILE B C 1
ATOM 3311 O O . ILE B 1 97 ? 3.748 -0.1 -13.078 1 90.38 97 ILE B O 1
ATOM 3315 N N . GLY B 1 98 ? 3.291 -1.102 -11.141 1 96.06 98 GLY B N 1
ATOM 3316 C CA . GLY B 1 98 ? 1.982 -0.486 -10.984 1 96.06 98 GLY B CA 1
ATOM 3317 C C . GLY B 1 98 ? 0.884 -1.225 -11.727 1 96.06 98 GLY B C 1
ATOM 3318 O O . GLY B 1 98 ? -0.286 -0.843 -11.656 1 96.06 98 GLY B O 1
ATOM 3319 N N . VAL B 1 99 ? 1.216 -2.262 -12.398 1 97.56 99 VAL B N 1
ATOM 3320 C CA . VAL B 1 99 ? 0.258 -2.973 -13.242 1 97.56 99 VAL B CA 1
ATOM 3321 C C . VAL B 1 99 ? -0.86 -3.549 -12.375 1 97.56 99 VAL B C 1
ATOM 3323 O O . VAL B 1 99 ? -2.033 -3.502 -12.75 1 97.56 99 VAL B O 1
ATOM 3326 N N . THR B 1 100 ? -0.502 -4.105 -11.227 1 98.12 100 THR B N 1
ATOM 3327 C CA . THR B 1 100 ? -1.5 -4.664 -10.32 1 98.12 100 THR B CA 1
ATOM 3328 C C . THR B 1 100 ? -2.504 -3.596 -9.898 1 98.12 100 THR B C 1
ATOM 3330 O O . THR B 1 100 ? -3.713 -3.84 -9.891 1 98.12 100 THR B O 1
ATOM 3333 N N . SER B 1 101 ? -2.021 -2.383 -9.57 1 98.25 101 SER B N 1
ATOM 3334 C CA . SER B 1 101 ? -2.891 -1.294 -9.133 1 98.25 101 SER B CA 1
ATOM 3335 C C . SER B 1 101 ? -3.805 -0.833 -10.266 1 98.25 101 SER B C 1
ATOM 3337 O O . SER B 1 101 ? -4.988 -0.559 -10.039 1 98.25 101 SER B O 1
ATOM 3339 N N . GLY B 1 102 ? -3.232 -0.708 -11.445 1 98.62 102 GLY B N 1
ATOM 3340 C CA . GLY B 1 102 ? -4.062 -0.382 -12.594 1 98.62 102 GLY B CA 1
ATOM 3341 C C . GLY B 1 102 ? -5.148 -1.407 -12.852 1 98.62 102 GLY B C 1
ATOM 3342 O O . GLY B 1 102 ? -6.309 -1.049 -13.078 1 98.62 102 GLY B O 1
ATOM 3343 N N . SER B 1 103 ? -4.781 -2.65 -12.836 1 98.81 103 SER B N 1
ATOM 3344 C CA . SER B 1 103 ? -5.734 -3.738 -13.031 1 98.81 103 SER B CA 1
ATOM 33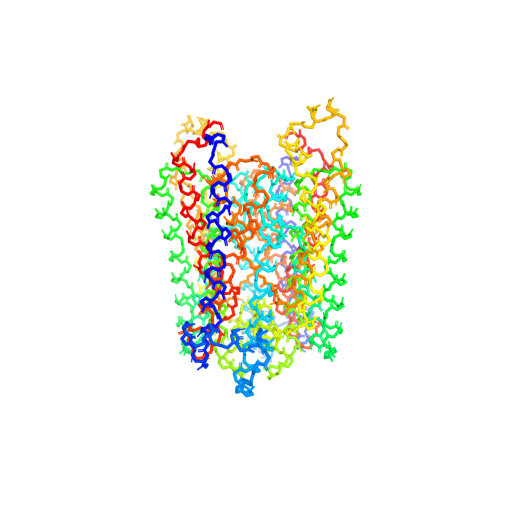45 C C . SER B 1 103 ? -6.801 -3.744 -11.945 1 98.81 103 SER B C 1
ATOM 3347 O O . SER B 1 103 ? -7.98 -3.953 -12.219 1 98.81 103 SER B O 1
ATOM 3349 N N . ALA B 1 104 ? -6.355 -3.555 -10.703 1 98.62 104 ALA B N 1
ATOM 3350 C CA . ALA B 1 104 ? -7.293 -3.492 -9.578 1 98.62 104 ALA B CA 1
ATOM 3351 C C . ALA B 1 104 ? -8.32 -2.383 -9.789 1 98.62 104 ALA B C 1
ATOM 3353 O O . ALA B 1 104 ? -9.5 -2.564 -9.5 1 98.62 104 ALA B O 1
ATOM 3354 N N . PHE B 1 105 ? -7.836 -1.254 -10.258 1 98.81 105 PHE B N 1
ATOM 3355 C CA . PHE B 1 105 ? -8.766 -0.166 -10.547 1 98.81 105 PHE B CA 1
ATOM 3356 C C . PHE B 1 105 ? -9.734 -0.559 -11.648 1 98.81 105 PHE B C 1
ATOM 3358 O O . PHE B 1 105 ? -10.938 -0.306 -11.547 1 98.81 105 PHE B O 1
ATOM 3365 N N . GLY B 1 106 ? -9.227 -1.116 -12.688 1 98.81 106 GLY B N 1
ATOM 3366 C CA . GLY B 1 106 ? -10.086 -1.594 -13.758 1 98.81 106 GLY B CA 1
ATOM 3367 C C . GLY B 1 106 ? -11.156 -2.559 -13.273 1 98.81 106 GLY B C 1
ATOM 3368 O O . GLY B 1 106 ? -12.32 -2.459 -13.68 1 98.81 106 GLY B O 1
ATOM 3369 N N . GLY B 1 107 ? -10.766 -3.572 -12.477 1 98.62 107 GLY B N 1
ATOM 3370 C CA . GLY B 1 107 ? -11.734 -4.488 -11.891 1 98.62 107 GLY B CA 1
ATOM 3371 C C . GLY B 1 107 ? -12.766 -3.791 -11.023 1 98.62 107 GLY B C 1
ATOM 3372 O O . GLY B 1 107 ? -13.953 -4.098 -11.094 1 98.62 107 GLY B O 1
ATOM 3373 N N . THR B 1 108 ? -12.297 -2.836 -10.188 1 98.75 108 THR B N 1
ATOM 3374 C CA . THR B 1 108 ? -13.188 -2.057 -9.336 1 98.75 108 THR B CA 1
ATOM 3375 C C . THR B 1 108 ? -14.211 -1.298 -10.18 1 98.75 108 THR B C 1
ATOM 3377 O O . THR B 1 108 ? -15.398 -1.271 -9.852 1 98.75 108 THR B O 1
ATOM 3380 N N . LEU B 1 109 ? -13.766 -0.725 -11.266 1 98.69 109 LEU B N 1
ATOM 3381 C CA . LEU B 1 109 ? -14.641 0.001 -12.18 1 98.69 109 LEU B CA 1
ATOM 3382 C C . LEU B 1 109 ? -15.711 -0.917 -12.75 1 98.69 109 LEU B C 1
ATOM 3384 O O . LEU B 1 109 ? -16.875 -0.53 -12.836 1 98.69 109 LEU B O 1
ATOM 3388 N N . ALA B 1 110 ? -15.312 -2.088 -13.133 1 98.69 110 ALA B N 1
ATOM 3389 C CA . ALA B 1 110 ? -16.25 -3.053 -13.711 1 98.69 110 ALA B CA 1
ATOM 3390 C C . ALA B 1 110 ? -17.312 -3.453 -12.695 1 98.69 110 ALA B C 1
ATOM 3392 O O . ALA B 1 110 ? -18.5 -3.531 -13.023 1 98.69 110 ALA B O 1
ATOM 3393 N N . ILE B 1 111 ? -16.906 -3.709 -11.492 1 98.12 111 ILE B N 1
ATOM 3394 C CA . ILE B 1 111 ? -17.844 -4.094 -10.445 1 98.12 111 ILE B CA 1
ATOM 3395 C C . ILE B 1 111 ? -18.781 -2.922 -10.141 1 98.12 111 ILE B C 1
ATOM 3397 O O . ILE B 1 111 ? -19.984 -3.107 -9.992 1 98.12 111 ILE B O 1
ATOM 3401 N N . PHE B 1 112 ? -18.203 -1.715 -10.039 1 98.38 112 PHE B N 1
ATOM 3402 C CA . PHE B 1 112 ? -18.969 -0.509 -9.742 1 98.38 112 PHE B CA 1
ATOM 3403 C C . PHE B 1 112 ? -20.062 -0.293 -10.781 1 98.38 112 PHE B C 1
ATOM 3405 O O . PHE B 1 112 ? -21.203 0.02 -10.43 1 98.38 112 PHE B O 1
ATOM 3412 N N . PHE B 1 113 ? -19.734 -0.514 -12.055 1 98.19 113 PHE B N 1
ATOM 3413 C CA . PHE B 1 113 ? -20.703 -0.262 -13.117 1 98.19 113 PHE B CA 1
ATOM 3414 C C . PHE B 1 113 ? -21.531 -1.508 -13.406 1 98.19 113 PHE B C 1
ATOM 3416 O O . PHE B 1 113 ? -22.438 -1.476 -14.227 1 98.19 113 PHE B O 1
ATOM 3423 N N . GLY B 1 114 ? -21.25 -2.578 -12.797 1 97.56 114 GLY B N 1
ATOM 3424 C CA . GLY B 1 114 ? -22.016 -3.803 -12.945 1 97.56 114 GLY B CA 1
ATOM 3425 C C . GLY B 1 114 ? -21.797 -4.488 -14.281 1 97.56 114 GLY B C 1
ATOM 3426 O O . GLY B 1 114 ? -22.734 -4.977 -14.898 1 97.56 114 GLY B O 1
ATOM 3427 N N . PHE B 1 115 ? -20.531 -4.535 -14.695 1 97.25 115 PHE B N 1
ATOM 3428 C CA . PHE B 1 115 ? -20.203 -5.203 -15.953 1 97.25 115 PHE B CA 1
ATOM 3429 C C . PHE B 1 115 ? -20.312 -6.715 -15.805 1 97.25 115 PHE B C 1
ATOM 3431 O O . PHE B 1 115 ? -20.266 -7.242 -14.688 1 97.25 115 PHE B O 1
ATOM 3438 N N . SER B 1 116 ? -20.484 -7.406 -16.953 1 96.25 116 SER B N 1
ATOM 3439 C CA . SER B 1 116 ? -20.484 -8.867 -17 1 96.25 116 SER B CA 1
ATOM 3440 C C . SER B 1 116 ? -19.109 -9.43 -16.641 1 96.25 116 SER B C 1
ATOM 3442 O O . SER B 1 116 ? -18.156 -8.672 -16.453 1 96.25 116 SER B O 1
ATOM 3444 N N . LEU B 1 117 ? -19 -10.703 -16.594 1 94.31 117 LEU B N 1
ATOM 3445 C CA . LEU B 1 117 ? -17.734 -11.375 -16.312 1 94.31 117 LEU B CA 1
ATOM 3446 C C . LEU B 1 117 ? -16.672 -11 -17.344 1 94.31 117 LEU B C 1
ATOM 3448 O O . LEU B 1 117 ? -15.539 -10.68 -16.984 1 94.31 117 LEU B O 1
ATOM 3452 N N . TYR B 1 118 ? -17.047 -11 -18.547 1 95.81 118 TYR B N 1
ATOM 3453 C CA . TYR B 1 118 ? -16.109 -10.656 -19.609 1 95.81 118 TYR B CA 1
ATOM 3454 C C . TYR B 1 118 ? -15.734 -9.18 -19.547 1 95.81 118 TYR B C 1
ATOM 3456 O O . TYR B 1 118 ? -14.617 -8.797 -19.891 1 95.81 118 TYR B O 1
ATOM 3464 N N . GLY B 1 119 ? -16.734 -8.352 -19.141 1 97.19 119 GLY B N 1
ATOM 3465 C CA . GLY B 1 119 ? -16.438 -6.945 -18.922 1 97.19 119 GLY B CA 1
ATOM 3466 C C . GLY B 1 119 ? -15.422 -6.727 -17.797 1 97.19 119 GLY B C 1
ATOM 3467 O O . GLY B 1 119 ? -14.555 -5.855 -17.906 1 97.19 119 GLY B O 1
ATOM 3468 N N . LEU B 1 120 ? -15.586 -7.539 -16.781 1 97.38 120 LEU B N 1
ATOM 3469 C CA . LEU B 1 120 ? -14.641 -7.492 -15.68 1 97.38 120 LEU B CA 1
ATOM 3470 C C . LEU B 1 120 ? -13.234 -7.863 -16.141 1 97.38 120 LEU B C 1
ATOM 3472 O O . LEU B 1 120 ? -12.273 -7.156 -15.852 1 97.38 120 LEU B O 1
ATOM 3476 N N . PHE B 1 121 ? -13.125 -8.938 -16.922 1 97.38 121 PHE B N 1
ATOM 3477 C CA . PHE B 1 121 ? -11.828 -9.367 -17.438 1 97.38 121 PHE B CA 1
ATOM 3478 C C . PHE B 1 121 ? -11.211 -8.297 -18.328 1 97.38 121 PHE B C 1
ATOM 3480 O O . PHE B 1 121 ? -10.055 -7.922 -18.141 1 97.38 121 PHE B O 1
ATOM 3487 N N . THR B 1 122 ? -11.992 -7.785 -19.219 1 97.75 122 THR B N 1
ATOM 3488 C CA . THR B 1 122 ? -11.508 -6.82 -20.203 1 97.75 122 THR B CA 1
ATOM 3489 C C . THR B 1 122 ? -11.086 -5.52 -19.531 1 97.75 122 THR B C 1
ATOM 3491 O O . THR B 1 122 ? -10.016 -4.98 -19.812 1 97.75 122 THR B O 1
ATOM 3494 N N . SER B 1 123 ? -11.906 -5.035 -18.641 1 98.69 123 SER B N 1
ATOM 3495 C CA . SER B 1 123 ? -11.586 -3.801 -17.922 1 98.69 123 SER B CA 1
ATOM 3496 C C . SER B 1 123 ? -10.305 -3.945 -17.109 1 98.69 123 SER B C 1
ATOM 3498 O O . SER B 1 123 ? -9.445 -3.062 -17.141 1 98.69 123 SER B O 1
ATOM 3500 N N . THR B 1 124 ? -10.203 -5.051 -16.391 1 98.62 124 THR B N 1
ATOM 3501 C CA . THR B 1 124 ? -9.031 -5.32 -15.57 1 98.62 124 THR B CA 1
ATOM 3502 C C . THR B 1 124 ? -7.766 -5.359 -16.422 1 98.62 124 THR B C 1
ATOM 3504 O O . THR B 1 124 ? -6.77 -4.711 -16.094 1 98.62 124 THR B O 1
ATOM 3507 N N . ILE B 1 125 ? -7.82 -5.996 -17.531 1 98.31 125 ILE B N 1
ATOM 3508 C CA . ILE B 1 125 ? -6.668 -6.164 -18.406 1 98.31 125 ILE B CA 1
ATOM 3509 C C . ILE B 1 125 ? -6.352 -4.848 -19.109 1 98.31 125 ILE B C 1
ATOM 3511 O O . ILE B 1 125 ? -5.184 -4.465 -19.234 1 98.31 125 ILE B O 1
ATOM 3515 N N . LEU B 1 126 ? -7.344 -4.168 -19.516 1 98.44 126 LEU B N 1
ATOM 3516 C CA . LEU B 1 126 ? -7.164 -2.898 -20.219 1 98.44 126 LEU B CA 1
ATOM 3517 C C . LEU B 1 126 ? -6.438 -1.893 -19.328 1 98.44 126 LEU B C 1
ATOM 3519 O O . LEU B 1 126 ? -5.516 -1.213 -19.781 1 98.44 126 LEU B O 1
ATOM 3523 N N . PHE B 1 127 ? -6.785 -1.809 -18.141 1 98.75 127 PHE B N 1
ATOM 3524 C CA . PHE B 1 127 ? -6.148 -0.847 -17.25 1 98.75 127 PHE B CA 1
ATOM 3525 C C . PHE B 1 127 ? -4.766 -1.332 -16.828 1 98.75 127 PHE B C 1
ATOM 3527 O O . PHE B 1 127 ? -3.869 -0.524 -16.578 1 98.75 127 PHE B O 1
ATOM 3534 N N . GLY B 1 128 ? -4.613 -2.705 -16.734 1 98.44 128 GLY B N 1
ATOM 3535 C CA . GLY B 1 128 ? -3.264 -3.223 -16.562 1 98.44 128 GLY B CA 1
ATOM 3536 C C . GLY B 1 128 ? -2.332 -2.859 -17.703 1 98.44 128 GLY B C 1
ATOM 3537 O O . GLY B 1 128 ? -1.253 -2.311 -17.484 1 98.44 128 GLY B O 1
ATOM 3538 N N . PHE B 1 129 ? -2.787 -3.057 -18.891 1 97.88 129 PHE B N 1
ATOM 3539 C CA . PHE B 1 129 ? -2.006 -2.719 -20.062 1 97.88 129 PHE B CA 1
ATOM 3540 C C . PHE B 1 129 ? -1.859 -1.208 -20.203 1 97.88 129 PHE B C 1
ATOM 3542 O O . PHE B 1 129 ? -0.823 -0.718 -20.656 1 97.88 129 PHE B O 1
ATOM 3549 N N . GLY B 1 130 ? -2.904 -0.526 -19.875 1 98 130 GLY B N 1
ATOM 3550 C CA . GLY B 1 130 ? -2.807 0.924 -19.859 1 98 130 GLY B CA 1
ATOM 3551 C C . GLY B 1 130 ? -1.711 1.435 -18.938 1 98 130 GLY B C 1
ATOM 3552 O O . GLY B 1 130 ? -0.991 2.373 -19.281 1 98 130 GLY B O 1
ATOM 3553 N N 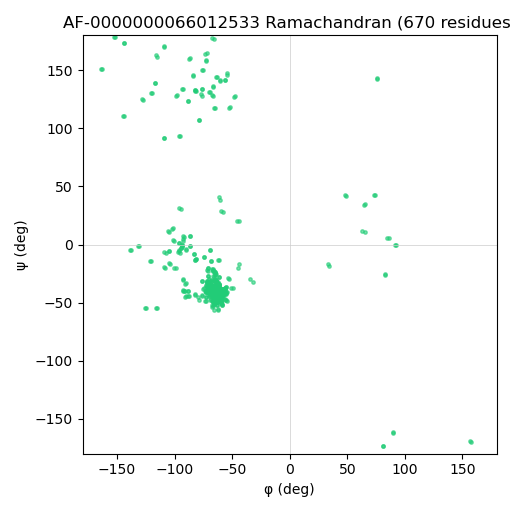. THR B 1 131 ? -1.617 0.828 -17.797 1 97.81 131 THR B N 1
ATOM 3554 C CA . THR B 1 131 ? -0.564 1.196 -16.859 1 97.81 131 THR B CA 1
ATOM 3555 C C . THR B 1 131 ? 0.814 0.935 -17.469 1 97.81 131 THR B C 1
ATOM 3557 O O . THR B 1 131 ? 1.713 1.771 -17.359 1 97.81 131 THR B O 1
ATOM 3560 N N . LEU B 1 132 ? 1.017 -0.221 -18.125 1 95.44 132 LEU B N 1
ATOM 3561 C CA . LEU B 1 132 ? 2.27 -0.537 -18.797 1 95.44 132 LEU B CA 1
ATOM 3562 C C . LEU B 1 132 ? 2.594 0.509 -19.859 1 95.44 132 LEU B C 1
ATOM 3564 O O . LEU B 1 132 ? 3.742 0.942 -19.984 1 95.44 132 LEU B O 1
ATOM 3568 N N . ALA B 1 133 ? 1.585 0.895 -20.547 1 95.38 133 ALA B N 1
ATOM 3569 C CA . ALA B 1 133 ? 1.764 1.907 -21.578 1 95.38 133 ALA B CA 1
ATOM 3570 C C . ALA B 1 133 ? 2.203 3.238 -20.984 1 95.38 133 ALA B C 1
ATOM 3572 O O . ALA B 1 133 ? 3.09 3.906 -21.516 1 95.38 133 ALA B O 1
ATOM 3573 N N . LEU B 1 134 ? 1.601 3.576 -19.891 1 94 134 LEU B N 1
ATOM 3574 C CA . LEU B 1 134 ? 1.951 4.828 -19.234 1 94 134 LEU B CA 1
ATOM 3575 C C . LEU B 1 134 ? 3.375 4.777 -18.688 1 94 134 LEU B C 1
ATOM 3577 O O . LEU B 1 134 ? 4.117 5.758 -18.797 1 94 134 LEU B O 1
ATOM 3581 N N . VAL B 1 135 ? 3.717 3.645 -18.094 1 91.06 135 VAL B N 1
ATOM 3582 C CA . VAL B 1 135 ? 5.078 3.467 -17.594 1 91.06 135 VAL B CA 1
ATOM 3583 C C . VAL B 1 135 ? 6.066 3.611 -18.75 1 91.06 135 VAL B C 1
ATOM 3585 O O . VAL B 1 135 ? 7.094 4.285 -18.625 1 91.06 135 VAL B O 1
ATOM 3588 N N . PHE B 1 136 ? 5.746 3.014 -19.875 1 88.69 136 PHE B N 1
ATOM 3589 C CA . PHE B 1 136 ? 6.59 3.082 -21.062 1 88.69 136 PHE B CA 1
ATOM 3590 C C . PHE B 1 136 ? 6.688 4.516 -21.578 1 88.69 136 PHE B C 1
ATOM 3592 O O . PHE B 1 136 ? 7.785 5.02 -21.812 1 88.69 136 PHE B O 1
ATOM 3599 N N . LEU B 1 137 ? 5.578 5.168 -21.656 1 88.38 137 LEU B N 1
ATOM 3600 C CA . LEU B 1 137 ? 5.527 6.516 -22.203 1 88.38 137 LEU B CA 1
ATOM 3601 C C . LEU B 1 137 ? 6.297 7.496 -21.328 1 88.38 137 LEU B C 1
ATOM 3603 O O . LEU B 1 137 ? 7.07 8.312 -21.828 1 88.38 137 LEU B O 1
ATOM 3607 N N . PHE B 1 138 ? 6.117 7.348 -20.047 1 84.5 138 PHE B N 1
ATOM 3608 C CA . PHE B 1 138 ? 6.777 8.266 -19.125 1 84.5 138 PHE B CA 1
ATOM 3609 C C . PHE B 1 138 ? 8.273 7.988 -19.062 1 84.5 138 PHE B C 1
ATOM 3611 O O . PHE B 1 138 ? 9.078 8.906 -18.859 1 84.5 138 PHE B O 1
ATOM 3618 N N . SER B 1 139 ? 8.672 6.723 -19.234 1 80.69 139 SER B N 1
ATOM 3619 C CA . SER B 1 139 ? 10.094 6.383 -19.219 1 80.69 139 SER B CA 1
ATOM 3620 C C . SER B 1 139 ? 10.812 6.961 -20.422 1 80.69 139 SER B C 1
ATOM 3622 O O . SER B 1 139 ? 12.008 7.277 -20.359 1 80.69 139 SER B O 1
ATOM 3624 N N . PHE B 1 140 ? 10.18 7.027 -21.547 1 76 140 PHE B N 1
ATOM 3625 C CA . PHE B 1 140 ? 10.766 7.566 -22.766 1 76 140 PHE B CA 1
ATOM 3626 C C . PHE B 1 140 ? 10.883 9.086 -22.688 1 76 140 PHE B C 1
ATOM 3628 O O . PHE B 1 140 ? 11.867 9.656 -23.156 1 76 140 PHE B O 1
ATOM 3635 N N . LYS B 1 141 ? 9.938 9.664 -22.188 1 72.5 141 LYS B N 1
ATOM 3636 C CA . LYS B 1 141 ? 9.906 11.125 -22.125 1 72.5 141 LYS B CA 1
ATOM 3637 C C . LYS B 1 141 ? 10.953 11.656 -21.156 1 72.5 141 LYS B C 1
ATOM 3639 O O . LYS B 1 141 ? 11.508 12.734 -21.359 1 72.5 141 LYS B O 1
ATOM 3644 N N . PHE B 1 142 ? 11.18 10.844 -20.203 1 65.94 142 PHE B N 1
ATOM 3645 C CA . PHE B 1 142 ? 12.086 11.344 -19.172 1 65.94 142 PHE B CA 1
ATOM 3646 C C . PHE B 1 142 ? 13.516 10.891 -19.453 1 65.94 142 PHE B C 1
ATOM 3648 O O . PHE B 1 142 ? 14.398 11.055 -18.609 1 65.94 142 PHE B O 1
ATOM 3655 N N . ASN B 1 143 ? 13.859 10.727 -20.734 1 57.5 143 ASN B N 1
ATOM 3656 C CA . ASN B 1 143 ? 15.133 10.406 -21.359 1 57.5 143 ASN B CA 1
ATOM 3657 C C . ASN B 1 143 ? 15.977 9.477 -20.484 1 57.5 143 ASN B C 1
ATOM 3659 O O . ASN B 1 143 ? 17.094 9.133 -20.844 1 57.5 143 ASN B O 1
ATOM 3663 N N . GLN B 1 144 ? 15.641 9.359 -19.172 1 57.53 144 GLN B N 1
ATOM 3664 C CA . GLN B 1 144 ? 16.531 8.539 -18.359 1 57.53 144 GLN B CA 1
ATOM 3665 C C . GLN B 1 144 ? 15.867 7.23 -17.953 1 57.53 144 GLN B C 1
ATOM 3667 O O . GLN B 1 144 ? 14.898 7.23 -17.188 1 57.53 144 GLN B O 1
ATOM 3672 N N . ARG B 1 145 ? 16.172 6.238 -18.906 1 63.12 145 ARG B N 1
ATOM 3673 C CA . ARG B 1 145 ? 15.734 4.855 -18.766 1 63.12 145 ARG B CA 1
ATOM 3674 C C . ARG B 1 145 ? 16.281 4.238 -17.484 1 63.12 145 ARG B C 1
ATOM 3676 O O . ARG B 1 145 ? 16.547 3.037 -17.438 1 63.12 145 ARG B O 1
ATOM 3683 N N . SER B 1 146 ? 16.469 5.203 -16.547 1 78.38 146 SER B N 1
ATOM 3684 C CA . SER B 1 146 ? 16.984 4.645 -15.297 1 78.38 146 SER B CA 1
ATOM 3685 C C . SER B 1 146 ? 15.961 3.754 -14.617 1 78.38 146 SER B C 1
ATOM 3687 O O . SER B 1 146 ? 14.758 4.027 -14.68 1 78.38 146 SER B O 1
ATOM 3689 N N . LEU B 1 147 ? 16.312 2.676 -14.156 1 82.56 147 LEU B N 1
ATOM 3690 C CA . LEU B 1 147 ? 15.5 1.709 -13.43 1 82.56 147 LEU B CA 1
ATOM 3691 C C . LEU B 1 147 ? 14.781 2.375 -12.266 1 82.56 147 LEU B C 1
ATOM 3693 O O . LEU B 1 147 ? 13.633 2.029 -11.961 1 82.56 147 LEU B O 1
ATOM 3697 N N . LEU B 1 148 ? 15.391 3.402 -11.734 1 81.38 148 LEU B N 1
ATOM 3698 C CA . LEU B 1 148 ? 14.797 4.141 -10.625 1 81.38 148 LEU B CA 1
ATOM 3699 C C . LEU B 1 148 ? 13.555 4.895 -11.078 1 81.38 148 LEU B C 1
ATOM 3701 O O . LEU B 1 148 ? 12.555 4.941 -10.359 1 81.38 148 LEU B O 1
ATOM 3705 N N . MET B 1 149 ? 13.625 5.43 -12.195 1 84.06 149 MET B N 1
ATOM 3706 C CA . MET B 1 149 ? 12.484 6.184 -12.711 1 84.06 149 MET B CA 1
ATOM 3707 C C . MET B 1 149 ? 11.289 5.266 -12.953 1 84.06 149 MET B C 1
ATOM 3709 O O . MET B 1 149 ? 10.141 5.66 -12.742 1 84.06 149 MET B O 1
ATOM 3713 N N . LEU B 1 150 ? 11.57 4.098 -13.391 1 87.38 150 LEU B N 1
ATOM 3714 C CA . LEU B 1 150 ? 10.492 3.135 -13.609 1 87.38 150 LEU B CA 1
ATOM 3715 C C . LEU B 1 150 ? 9.797 2.793 -12.297 1 87.38 150 LEU B C 1
ATOM 3717 O O . LEU B 1 150 ? 8.57 2.703 -12.25 1 87.38 150 LEU B O 1
ATOM 3721 N N . ILE B 1 151 ? 10.594 2.652 -11.289 1 88.25 151 ILE B N 1
ATOM 3722 C CA . ILE B 1 151 ? 10.062 2.352 -9.969 1 88.25 151 ILE B CA 1
ATOM 3723 C C . ILE B 1 151 ? 9.219 3.527 -9.477 1 88.25 151 ILE B C 1
ATOM 3725 O O . ILE B 1 151 ? 8.125 3.334 -8.953 1 88.25 151 ILE B O 1
ATOM 3729 N N . LEU B 1 152 ? 9.734 4.734 -9.688 1 87.38 152 LEU B N 1
ATOM 3730 C CA . LEU B 1 152 ? 9.047 5.938 -9.227 1 87.38 152 LEU B CA 1
ATOM 3731 C C . LEU B 1 152 ? 7.719 6.117 -9.961 1 87.38 152 LEU B C 1
ATOM 3733 O O . LEU B 1 152 ? 6.703 6.434 -9.336 1 87.38 152 LEU B O 1
ATOM 3737 N N . ILE B 1 153 ? 7.711 5.887 -11.242 1 90.75 153 ILE B N 1
ATOM 3738 C CA . ILE B 1 153 ? 6.484 5.984 -12.023 1 90.75 153 ILE B CA 1
ATOM 3739 C C . ILE B 1 153 ? 5.477 4.945 -11.539 1 90.75 153 ILE B C 1
ATOM 3741 O O . ILE B 1 153 ? 4.289 5.242 -11.391 1 90.75 153 ILE B O 1
ATOM 3745 N N . GLY B 1 154 ? 5.941 3.74 -11.359 1 92.88 154 GLY B N 1
ATOM 3746 C CA . GLY B 1 154 ? 5.078 2.707 -10.805 1 92.88 154 GLY B CA 1
ATOM 3747 C C . GLY B 1 154 ? 4.441 3.102 -9.484 1 92.88 154 GLY B C 1
ATOM 3748 O O . GLY B 1 154 ? 3.246 2.881 -9.281 1 92.88 154 GLY B O 1
ATOM 3749 N N . MET B 1 155 ? 5.223 3.729 -8.656 1 91.81 155 MET B N 1
ATOM 3750 C CA . MET B 1 155 ? 4.734 4.172 -7.352 1 91.81 155 MET B CA 1
ATOM 3751 C C . MET B 1 155 ? 3.66 5.246 -7.508 1 91.81 155 MET B C 1
ATOM 3753 O O . MET B 1 155 ? 2.641 5.215 -6.82 1 91.81 155 MET B O 1
ATOM 3757 N N . ILE B 1 156 ? 3.891 6.172 -8.352 1 93.81 156 ILE B N 1
ATOM 3758 C CA . ILE B 1 156 ? 2.963 7.27 -8.602 1 93.81 156 ILE B CA 1
ATOM 3759 C C . ILE B 1 156 ? 1.643 6.719 -9.141 1 93.81 156 ILE B C 1
ATOM 3761 O O . ILE B 1 156 ? 0.57 7.07 -8.641 1 93.81 156 ILE B O 1
ATOM 3765 N N . LEU B 1 157 ? 1.752 5.875 -10.102 1 95.81 157 LEU B N 1
ATOM 3766 C CA . LEU B 1 157 ? 0.55 5.305 -10.703 1 95.81 157 LEU B CA 1
ATOM 3767 C C . LEU B 1 157 ? -0.193 4.426 -9.703 1 95.81 157 LEU B C 1
ATOM 3769 O O . LEU B 1 157 ? -1.426 4.426 -9.664 1 95.81 157 LEU B O 1
ATOM 3773 N N . SER B 1 158 ? 0.546 3.672 -8.906 1 96.56 158 SER B N 1
ATOM 3774 C CA . SER B 1 158 ? -0.086 2.857 -7.875 1 96.56 158 SER B CA 1
ATOM 3775 C C . SER B 1 158 ? -0.863 3.723 -6.887 1 96.56 158 SER B C 1
ATOM 3777 O O . SER B 1 158 ? -1.986 3.383 -6.508 1 96.56 158 SER B O 1
ATOM 3779 N N . GLY B 1 159 ? -0.206 4.836 -6.5 1 95.19 159 GLY B N 1
ATOM 3780 C CA . GLY B 1 159 ? -0.893 5.758 -5.609 1 95.19 159 GLY B CA 1
ATOM 3781 C C . GLY B 1 159 ? -2.158 6.336 -6.215 1 95.19 159 GLY B C 1
ATOM 3782 O O . GLY B 1 159 ? -3.191 6.418 -5.543 1 95.19 159 GLY B O 1
ATOM 3783 N N . LEU B 1 160 ? -2.105 6.695 -7.418 1 96.5 160 LEU B N 1
ATOM 3784 C CA . LEU B 1 160 ? -3.244 7.277 -8.117 1 96.5 160 LEU B CA 1
ATOM 3785 C C . LEU B 1 160 ? -4.379 6.266 -8.242 1 96.5 160 LEU B C 1
ATOM 3787 O O . LEU B 1 160 ? -5.527 6.574 -7.914 1 96.5 160 LEU B O 1
ATOM 3791 N N . PHE B 1 161 ? -4.07 5.109 -8.688 1 98.19 161 PHE B N 1
ATOM 3792 C CA . PHE B 1 161 ? -5.102 4.098 -8.891 1 98.19 161 PHE B CA 1
ATOM 3793 C C . PHE B 1 161 ? -5.676 3.641 -7.555 1 98.19 161 PHE B C 1
ATOM 3795 O O . PHE B 1 161 ? -6.863 3.318 -7.461 1 98.19 161 PHE B O 1
ATOM 3802 N N . SER B 1 162 ? -4.84 3.578 -6.516 1 97.12 162 SER B N 1
ATOM 3803 C CA . SER B 1 162 ? -5.352 3.25 -5.188 1 97.12 162 SER B CA 1
ATOM 3804 C C . SER B 1 162 ? -6.352 4.297 -4.707 1 97.12 162 SER B C 1
ATOM 3806 O O . SER B 1 162 ? -7.363 3.959 -4.09 1 97.12 162 SER B O 1
ATOM 3808 N N . ALA B 1 163 ? -6.043 5.547 -4.984 1 97.69 163 ALA B N 1
ATOM 3809 C CA . ALA B 1 163 ? -6.957 6.629 -4.629 1 97.69 163 ALA B CA 1
ATOM 3810 C C . ALA B 1 163 ? -8.266 6.512 -5.398 1 97.69 163 ALA B C 1
ATOM 3812 O O . ALA B 1 163 ? -9.344 6.738 -4.836 1 97.69 163 ALA B O 1
ATOM 3813 N N . LEU B 1 164 ? -8.18 6.168 -6.617 1 98.19 164 LEU B N 1
ATOM 3814 C CA . LEU B 1 164 ? -9.367 6.031 -7.449 1 98.19 164 LEU B CA 1
ATOM 3815 C C . LEU B 1 164 ? -10.211 4.84 -7.004 1 98.19 164 LEU B C 1
ATOM 3817 O O . LEU B 1 164 ? -11.438 4.895 -7.035 1 98.19 164 LEU B O 1
ATOM 3821 N N . VAL B 1 165 ? -9.547 3.756 -6.598 1 98.44 165 VAL B N 1
ATOM 3822 C CA . VAL B 1 165 ? -10.25 2.617 -6.016 1 98.44 165 VAL B CA 1
ATOM 3823 C C . VAL B 1 165 ? -10.984 3.057 -4.754 1 98.44 165 VAL B C 1
ATOM 3825 O O . VAL B 1 165 ? -12.172 2.754 -4.578 1 98.44 165 VAL B O 1
ATOM 3828 N N . SER B 1 166 ? -10.312 3.842 -3.898 1 97.56 166 SER B N 1
ATOM 3829 C CA . SER B 1 166 ? -10.914 4.34 -2.666 1 97.56 166 SER B CA 1
ATOM 3830 C C . SER B 1 166 ? -12.102 5.258 -2.957 1 97.56 166 SER B C 1
ATOM 3832 O O . SER B 1 166 ? -13.109 5.219 -2.252 1 97.56 166 SER B O 1
ATOM 3834 N N . LEU B 1 167 ? -11.961 6.062 -3.957 1 97.44 167 LEU B N 1
ATOM 3835 C CA . LEU B 1 167 ? -13.039 6.957 -4.352 1 97.44 167 LEU B CA 1
ATOM 3836 C C . LEU B 1 167 ? -14.273 6.172 -4.773 1 97.44 167 LEU B C 1
ATOM 3838 O O . LEU B 1 167 ? -15.391 6.484 -4.352 1 97.44 167 LEU B O 1
ATOM 3842 N N . LEU B 1 168 ? -14.086 5.133 -5.57 1 98.06 168 LEU B N 1
ATOM 3843 C CA . LEU B 1 168 ? -15.203 4.312 -6.016 1 98.06 168 LEU B CA 1
ATOM 3844 C C . LEU B 1 168 ? -15.82 3.549 -4.848 1 98.06 168 LEU B C 1
ATOM 3846 O O . LEU B 1 168 ? -17.031 3.391 -4.773 1 98.06 168 LEU B O 1
ATOM 3850 N N . GLN B 1 169 ? -14.977 3.01 -3.971 1 97.62 169 GLN B N 1
ATOM 3851 C CA . GLN B 1 169 ? -15.492 2.385 -2.754 1 97.62 169 GLN B CA 1
ATOM 3852 C C . GLN B 1 169 ? -16.359 3.359 -1.959 1 97.62 169 GLN B C 1
ATOM 3854 O O . GLN B 1 169 ? -17.438 2.994 -1.49 1 97.62 169 GLN B O 1
ATOM 3859 N N . TYR B 1 170 ? -15.914 4.602 -1.86 1 95.81 170 TYR B N 1
ATOM 3860 C CA . TYR B 1 170 ? -16.578 5.621 -1.054 1 95.81 170 TYR B CA 1
ATOM 3861 C C . TYR B 1 170 ? -17.953 5.965 -1.622 1 95.81 170 TYR B C 1
ATOM 3863 O O . TYR B 1 170 ? -18.891 6.195 -0.871 1 95.81 170 TYR B O 1
ATOM 3871 N N . ILE B 1 171 ? -18.078 5.988 -2.924 1 95.5 171 ILE B N 1
ATOM 3872 C CA . ILE B 1 171 ? -19.328 6.422 -3.521 1 95.5 171 ILE B CA 1
ATOM 3873 C C . ILE B 1 171 ? -20.203 5.207 -3.809 1 95.5 171 ILE B C 1
ATOM 3875 O O . ILE B 1 171 ? -21.328 5.348 -4.301 1 95.5 171 ILE B O 1
ATOM 3879 N N . SER B 1 172 ? -19.734 4.016 -3.562 1 96.12 172 SER B N 1
ATOM 3880 C CA . SER B 1 172 ? -20.5 2.787 -3.77 1 96.12 172 SER B CA 1
ATOM 3881 C C . SER B 1 172 ? -21.531 2.59 -2.668 1 96.12 172 SER B C 1
ATOM 3883 O O . SER B 1 172 ? -21.344 3.035 -1.536 1 96.12 172 SER B O 1
ATOM 3885 N N . ASP B 1 173 ? -22.625 1.931 -3.059 1 95.12 173 ASP B N 1
ATOM 3886 C CA . ASP B 1 173 ? -23.594 1.53 -2.037 1 95.12 173 ASP B CA 1
ATOM 3887 C C . ASP B 1 173 ? -22.969 0.541 -1.054 1 95.12 173 ASP B C 1
ATOM 3889 O O . ASP B 1 173 ? -22.188 -0.332 -1.45 1 95.12 173 ASP B O 1
ATOM 3893 N N . THR B 1 174 ? -23.344 0.65 0.159 1 93.81 174 THR B N 1
ATOM 3894 C CA . THR B 1 174 ? -22.672 -0.097 1.225 1 93.81 174 THR B CA 1
ATOM 3895 C C . THR B 1 174 ? -23.234 -1.516 1.314 1 93.81 174 THR B C 1
ATOM 3897 O O . THR B 1 174 ? -22.656 -2.375 1.979 1 93.81 174 THR B O 1
ATOM 3900 N N . GLU B 1 175 ? -24.25 -1.812 0.626 1 92.88 175 GLU B N 1
ATOM 3901 C CA . GLU B 1 175 ? -24.922 -3.104 0.768 1 92.88 175 GLU B CA 1
ATOM 3902 C C . GLU B 1 175 ? -24.344 -4.129 -0.205 1 92.88 175 GLU B C 1
ATOM 3904 O O . GLU B 1 175 ? -24.156 -5.293 0.153 1 92.88 175 GLU B O 1
ATOM 3909 N N . GLU B 1 176 ? -24.062 -3.727 -1.384 1 94.06 176 GLU B N 1
ATOM 3910 C CA . GLU B 1 176 ? -23.703 -4.707 -2.4 1 94.06 176 GLU B CA 1
ATOM 3911 C C . GLU B 1 176 ? -22.359 -4.363 -3.035 1 94.06 176 GLU B C 1
ATOM 3913 O O . GLU B 1 176 ? -21.406 -5.152 -2.967 1 94.06 176 GLU B O 1
ATOM 3918 N N . LYS B 1 177 ? -22.234 -3.197 -3.523 1 96.06 177 LYS B N 1
ATOM 3919 C CA . LYS B 1 177 ? -21.078 -2.848 -4.348 1 96.06 177 LYS B CA 1
ATOM 3920 C C . LYS B 1 177 ? -19.812 -2.723 -3.506 1 96.06 177 LYS B C 1
ATOM 3922 O O . LYS B 1 177 ? -18.75 -3.219 -3.889 1 96.06 177 LYS B O 1
ATOM 3927 N N . LEU B 1 178 ? -19.922 -2.045 -2.389 1 97.44 178 LEU B N 1
ATOM 3928 C CA . LEU B 1 178 ? -18.75 -1.86 -1.549 1 97.44 178 LEU B CA 1
ATOM 3929 C C . LEU B 1 178 ? -18.172 -3.205 -1.11 1 97.44 178 LEU B C 1
ATOM 3931 O O . LEU B 1 178 ? -17 -3.482 -1.328 1 97.44 178 LEU B O 1
ATOM 3935 N N . PRO B 1 179 ? -18.984 -4.102 -0.542 1 97.31 179 PRO B N 1
ATOM 3936 C CA . PRO B 1 179 ? -18.406 -5.398 -0.17 1 97.31 179 PRO B CA 1
ATOM 3937 C C . PRO B 1 179 ? -17.844 -6.164 -1.369 1 97.31 179 PRO B C 1
ATOM 3939 O O . PRO B 1 179 ? -16.797 -6.809 -1.263 1 97.31 179 PRO B O 1
ATOM 3942 N N . SER B 1 180 ? -18.547 -6.105 -2.51 1 97.12 180 SER B N 1
ATOM 3943 C CA . SER B 1 180 ? -18.109 -6.812 -3.705 1 97.12 180 SER B CA 1
ATOM 3944 C C . SER B 1 180 ? -16.719 -6.336 -4.152 1 97.12 180 SER B C 1
ATOM 3946 O O . SER B 1 180 ? -15.867 -7.145 -4.508 1 97.12 180 SER B O 1
ATOM 3948 N N . ILE B 1 181 ? -16.547 -5.039 -4.09 1 97.94 181 ILE B N 1
ATOM 3949 C CA . ILE B 1 181 ? -15.258 -4.461 -4.477 1 97.94 181 ILE B CA 1
ATOM 3950 C C . ILE B 1 181 ? -14.18 -4.891 -3.486 1 97.94 181 ILE B C 1
ATOM 3952 O O . ILE B 1 181 ? -13.117 -5.367 -3.887 1 97.94 181 ILE B O 1
ATOM 3956 N N . VAL B 1 182 ? -14.461 -4.75 -2.211 1 97.75 182 VAL B N 1
ATOM 3957 C CA . VAL B 1 182 ? -13.492 -5.035 -1.159 1 97.75 182 VAL B CA 1
ATOM 3958 C C . VAL B 1 182 ? -13.07 -6.5 -1.232 1 97.75 182 VAL B C 1
ATOM 3960 O O . VAL B 1 182 ? -11.875 -6.805 -1.213 1 97.75 182 VAL B O 1
ATOM 3963 N N . PHE B 1 183 ? -13.945 -7.414 -1.417 1 96.69 183 PHE B N 1
ATOM 3964 C CA . PHE B 1 183 ? -13.648 -8.844 -1.408 1 96.69 183 PHE B CA 1
ATOM 3965 C C . PHE B 1 183 ? -12.945 -9.25 -2.693 1 96.69 183 PHE B C 1
ATOM 3967 O O . PHE B 1 183 ? -12.039 -10.094 -2.668 1 96.69 183 PHE B O 1
ATOM 3974 N N . TRP B 1 184 ? -13.336 -8.688 -3.803 1 97 184 TRP B N 1
ATOM 3975 C CA . TRP B 1 184 ? -12.672 -9.016 -5.059 1 97 184 TRP B CA 1
ATOM 3976 C C . TRP B 1 184 ? -11.195 -8.625 -5.02 1 97 184 TRP B C 1
ATOM 3978 O O . TRP B 1 184 ? -10.344 -9.352 -5.523 1 97 184 TRP B O 1
ATOM 3988 N N . LEU B 1 185 ? -10.922 -7.527 -4.406 1 96.94 185 LEU B N 1
ATOM 3989 C CA . LEU B 1 185 ? -9.555 -7.023 -4.324 1 96.94 185 LEU B CA 1
ATOM 3990 C C . LEU B 1 185 ? -8.68 -7.945 -3.482 1 96.94 185 LEU B C 1
ATOM 3992 O O . LEU B 1 185 ? -7.453 -7.934 -3.609 1 96.94 185 LEU B O 1
ATOM 3996 N N . MET B 1 186 ? -9.266 -8.75 -2.635 1 97 186 MET B N 1
ATOM 3997 C CA . MET B 1 186 ? -8.5 -9.633 -1.754 1 97 186 MET B CA 1
ATOM 3998 C C . MET B 1 186 ? -8.062 -10.891 -2.492 1 97 186 MET B C 1
ATOM 4000 O O . MET B 1 186 ? -7.223 -11.648 -1.997 1 97 186 MET B O 1
ATOM 4004 N N . GLY B 1 187 ? -8.617 -11.156 -3.691 1 95.88 187 GLY B N 1
ATOM 4005 C CA . GLY B 1 187 ? -8.219 -12.297 -4.504 1 95.88 187 GLY B CA 1
ATOM 4006 C C . GLY B 1 187 ? -8.773 -13.609 -3.994 1 95.88 187 GLY B C 1
ATOM 4007 O O . GLY B 1 187 ? -8.883 -13.82 -2.785 1 95.88 187 GLY B O 1
ATOM 4008 N N . SER B 1 188 ? -9.141 -14.492 -4.898 1 95.56 188 SER B N 1
ATOM 4009 C CA . SER B 1 188 ? -9.711 -15.797 -4.562 1 95.56 188 SER B CA 1
ATOM 4010 C C . SER B 1 188 ? -9.672 -16.734 -5.758 1 95.56 188 SER B C 1
ATOM 4012 O O . SER B 1 188 ? -9.648 -16.297 -6.906 1 95.56 188 SER B O 1
ATOM 4014 N N . PHE B 1 189 ? -9.578 -18.031 -5.453 1 96.75 189 PHE B N 1
ATOM 4015 C CA . PHE B 1 189 ? -9.719 -19.031 -6.5 1 96.75 189 PHE B CA 1
ATOM 4016 C C . PHE B 1 189 ? -11.07 -19.734 -6.414 1 96.75 189 PHE B C 1
ATOM 4018 O O . PHE B 1 189 ? -11.312 -20.719 -7.105 1 96.75 189 PHE B O 1
ATOM 4025 N N . ALA B 1 190 ? -11.977 -19.219 -5.609 1 93.12 190 ALA B N 1
ATOM 4026 C CA . ALA B 1 190 ? -13.242 -19.859 -5.305 1 93.12 190 ALA B CA 1
ATOM 4027 C C . ALA B 1 190 ? -14.109 -19.984 -6.551 1 93.12 190 ALA B C 1
ATOM 4029 O O . ALA B 1 190 ? -14.867 -20.953 -6.699 1 93.12 190 ALA B O 1
ATOM 4030 N N . THR B 1 191 ? -13.961 -19.047 -7.434 1 92.56 191 THR B N 1
ATOM 4031 C CA . THR B 1 191 ? -14.836 -19.031 -8.594 1 92.56 191 THR B CA 1
ATOM 4032 C C . THR B 1 191 ? -14.125 -19.594 -9.82 1 92.56 191 THR B C 1
ATOM 4034 O O . THR B 1 191 ? -14.555 -19.375 -10.953 1 92.56 191 THR B O 1
ATOM 4037 N N . SER B 1 192 ? -13.023 -20.234 -9.602 1 95.88 192 SER B N 1
ATOM 4038 C CA . SER B 1 192 ? -12.281 -20.812 -10.719 1 95.88 192 SER B CA 1
ATOM 4039 C C . SER B 1 192 ? -13.117 -21.844 -11.461 1 95.88 192 SER B C 1
ATOM 4041 O O . SER B 1 192 ? -13.852 -22.609 -10.844 1 95.88 192 SER B O 1
ATOM 4043 N N . ASN B 1 193 ? -13.031 -21.875 -12.695 1 96.75 193 ASN B N 1
ATOM 4044 C CA . ASN B 1 193 ? -13.625 -22.859 -13.609 1 96.75 193 ASN B CA 1
ATOM 4045 C C . ASN B 1 193 ? -12.797 -23 -14.883 1 96.75 193 ASN B C 1
ATOM 4047 O O . ASN B 1 193 ? -11.773 -22.344 -15.039 1 96.75 193 ASN B O 1
ATOM 4051 N N . TRP B 1 194 ? -13.203 -23.828 -15.711 1 96.75 194 TRP B N 1
ATOM 4052 C CA . TRP B 1 194 ? -12.422 -24.141 -16.906 1 96.75 194 TRP B CA 1
ATOM 4053 C C . TRP B 1 194 ? -12.297 -22.906 -17.812 1 96.75 194 TRP B C 1
ATOM 4055 O O . TRP B 1 194 ? -11.258 -22.688 -18.422 1 96.75 194 TRP B O 1
ATOM 4065 N N . GLU B 1 195 ? -13.328 -22.156 -17.859 1 94.81 195 GLU B N 1
ATOM 4066 C CA . GLU B 1 195 ? -13.32 -20.953 -18.688 1 94.81 195 GLU B CA 1
ATOM 4067 C C . GLU B 1 195 ? -12.305 -19.938 -18.188 1 94.81 195 GLU B C 1
ATOM 4069 O O . GLU B 1 195 ? -11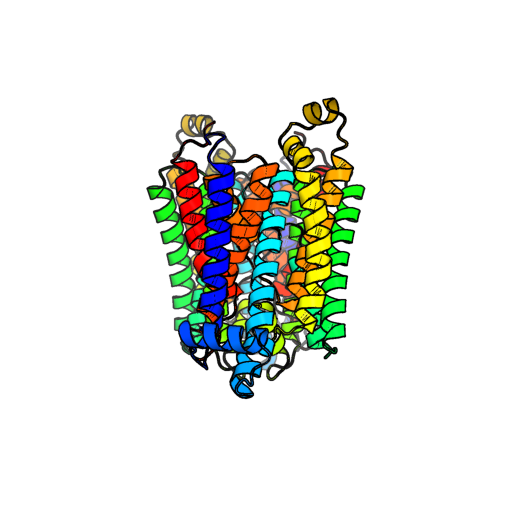.508 -19.406 -18.969 1 94.81 195 GLU B O 1
ATOM 4074 N N . LYS B 1 196 ? -12.32 -19.672 -16.938 1 95.75 196 LYS B N 1
ATOM 4075 C CA . LYS B 1 196 ? -11.367 -18.75 -16.328 1 95.75 196 LYS B CA 1
ATOM 4076 C C . LYS B 1 196 ? -9.938 -19.266 -16.453 1 95.75 196 LYS B C 1
ATOM 4078 O O . LYS B 1 196 ? -9.016 -18.5 -16.719 1 95.75 196 LYS B O 1
ATOM 4083 N N . LEU B 1 197 ? -9.828 -20.547 -16.266 1 97.44 197 LEU B N 1
ATOM 4084 C CA . LEU B 1 197 ? -8.508 -21.156 -16.422 1 97.44 197 LEU B CA 1
ATOM 4085 C C . LEU B 1 197 ? -7.957 -20.938 -17.828 1 97.44 197 LEU B C 1
ATOM 4087 O O . LEU B 1 197 ? -6.805 -20.531 -17.984 1 97.44 197 LEU B O 1
ATOM 4091 N N . LEU B 1 198 ? -8.758 -21.188 -18.781 1 96.06 198 LEU B N 1
ATOM 4092 C CA . LEU B 1 198 ? -8.305 -21.062 -20.172 1 96.06 198 LEU B CA 1
ATOM 4093 C C . LEU B 1 198 ? -7.949 -19.609 -20.484 1 96.06 198 LEU B C 1
ATOM 4095 O O . LEU B 1 198 ? -6.996 -19.344 -21.234 1 96.06 198 LEU B O 1
ATOM 4099 N N . PHE B 1 199 ? -8.727 -18.766 -19.922 1 95.25 199 PHE B N 1
ATOM 4100 C CA . PHE B 1 199 ? -8.492 -17.328 -20.125 1 95.25 199 PHE B CA 1
ATOM 4101 C C . PHE B 1 199 ? -7.105 -16.938 -19.641 1 95.25 199 PHE B C 1
ATOM 4103 O O . PHE B 1 199 ? -6.441 -16.109 -20.25 1 95.25 199 PHE B O 1
ATOM 4110 N N . PHE B 1 200 ? -6.648 -17.469 -18.609 1 97.44 200 PHE B N 1
ATOM 4111 C CA . PHE B 1 200 ? -5.336 -17.141 -18.062 1 97.44 200 PHE B CA 1
ATOM 4112 C C . PHE B 1 200 ? -4.266 -18.062 -18.641 1 97.44 200 PHE B C 1
ATOM 4114 O O . PHE B 1 200 ? -3.119 -17.656 -18.828 1 97.44 200 PHE B O 1
ATOM 4121 N N . PHE B 1 201 ? -4.594 -19.266 -18.906 1 98.12 201 PHE B N 1
ATOM 4122 C CA . PHE B 1 201 ? -3.621 -20.281 -19.297 1 98.12 201 PHE B CA 1
ATOM 4123 C C . PHE B 1 201 ? -2.93 -19.891 -20.594 1 98.12 201 PHE B C 1
ATOM 4125 O O . PHE B 1 201 ? -1.73 -20.125 -20.75 1 98.12 201 PHE B O 1
ATOM 4132 N N . VAL B 1 202 ? -3.607 -19.312 -21.484 1 97.75 202 VAL B N 1
ATOM 4133 C CA . VAL B 1 202 ? -3.061 -18.969 -22.781 1 97.75 202 VAL B CA 1
ATOM 4134 C C . VAL B 1 202 ? -1.975 -17.922 -22.625 1 97.75 202 VAL B C 1
ATOM 4136 O O . VAL B 1 202 ? -0.829 -18.125 -23.031 1 97.75 202 VAL B O 1
ATOM 4139 N N . PRO B 1 203 ? -2.311 -16.781 -22 1 97.56 203 PRO B N 1
ATOM 4140 C CA . PRO B 1 203 ? -1.226 -15.812 -21.797 1 97.56 203 PRO B CA 1
ATOM 4141 C C . PRO B 1 203 ? -0.119 -16.359 -20.891 1 97.56 203 PRO B C 1
ATOM 4143 O O . PRO B 1 203 ? 1.051 -16 -21.062 1 97.56 203 PRO B O 1
ATOM 4146 N N . PHE B 1 204 ? -0.454 -17.172 -19.969 1 98.69 204 PHE B N 1
ATOM 4147 C CA . PHE B 1 204 ? 0.542 -17.797 -19.094 1 98.69 204 PHE B CA 1
ATOM 4148 C C . PHE B 1 204 ? 1.539 -18.594 -19.922 1 98.69 204 PHE B C 1
ATOM 4150 O O . PHE B 1 204 ? 2.752 -18.453 -19.75 1 98.69 204 PHE B O 1
ATOM 4157 N N . LEU B 1 205 ? 1.006 -19.438 -20.766 1 98.56 205 LEU B N 1
ATOM 4158 C CA . LEU B 1 205 ? 1.852 -20.297 -21.578 1 98.56 205 LEU B CA 1
ATOM 4159 C C . LEU B 1 205 ? 2.705 -19.484 -22.531 1 98.56 205 LEU B C 1
ATOM 4161 O O . LEU B 1 205 ? 3.904 -19.734 -22.672 1 98.56 205 LEU B O 1
ATOM 4165 N N . LEU B 1 206 ? 2.119 -18.5 -23.141 1 98.38 206 LEU B N 1
ATOM 4166 C CA . LEU B 1 206 ? 2.818 -17.688 -24.125 1 98.38 206 LEU B CA 1
ATOM 4167 C C . LEU B 1 206 ? 3.922 -16.859 -23.469 1 98.38 206 LEU B C 1
ATOM 4169 O O . LEU B 1 206 ? 5.082 -16.938 -23.891 1 98.38 206 LEU B O 1
ATOM 4173 N N . CYS B 1 207 ? 3.58 -16.141 -22.438 1 98.62 207 CYS B N 1
ATOM 4174 C CA . CYS B 1 207 ? 4.543 -15.266 -21.766 1 98.62 207 CYS B CA 1
ATOM 4175 C C . CYS B 1 207 ? 5.637 -16.078 -21.094 1 98.62 207 CYS B C 1
ATOM 4177 O O . CYS B 1 207 ? 6.816 -15.719 -21.172 1 98.62 207 CYS B O 1
ATOM 4179 N N . SER B 1 208 ? 5.266 -17.156 -20.453 1 98.62 208 SER B N 1
ATOM 4180 C CA . SER B 1 208 ? 6.254 -17.969 -19.75 1 98.62 208 SER B CA 1
ATOM 4181 C C . SER B 1 208 ? 7.215 -18.641 -20.719 1 98.62 208 SER B C 1
ATOM 4183 O O . SER B 1 208 ? 8.414 -18.734 -20.438 1 98.62 208 SER B O 1
ATOM 4185 N N . SER B 1 209 ? 6.668 -19.125 -21.844 1 98.56 209 SER B N 1
ATOM 4186 C CA . SER B 1 209 ? 7.527 -19.766 -22.828 1 98.56 209 SER B CA 1
ATOM 4187 C C . SER B 1 209 ? 8.562 -18.797 -23.391 1 98.56 209 SER B C 1
ATOM 4189 O O . SER B 1 209 ? 9.734 -19.156 -23.531 1 98.56 209 SER B O 1
ATOM 4191 N N . ILE B 1 210 ? 8.133 -17.578 -23.641 1 98.44 210 ILE B N 1
ATOM 4192 C CA . ILE B 1 210 ? 9.047 -16.578 -24.156 1 98.44 210 ILE B CA 1
ATOM 4193 C C . ILE B 1 210 ? 10.078 -16.203 -23.094 1 98.44 210 ILE B C 1
ATOM 4195 O O . ILE B 1 210 ? 11.273 -16.141 -23.375 1 98.44 210 ILE B O 1
ATOM 4199 N N . LEU B 1 211 ? 9.664 -16.062 -21.891 1 98.12 211 LEU B N 1
ATOM 4200 C CA . LEU B 1 211 ? 10.57 -15.711 -20.812 1 98.12 211 LEU B CA 1
ATOM 4201 C C . LEU B 1 211 ? 11.578 -16.828 -20.547 1 98.12 211 LEU B C 1
ATOM 4203 O O . LEU B 1 211 ? 12.766 -16.562 -20.328 1 98.12 211 LEU B O 1
ATOM 4207 N N . LEU B 1 212 ? 11.109 -18.078 -20.609 1 98.06 212 LEU B N 1
ATOM 4208 C CA . LEU B 1 212 ? 12.008 -19.219 -20.422 1 98.06 212 LEU B CA 1
ATOM 4209 C C . LEU B 1 212 ? 13.047 -19.266 -21.531 1 98.06 212 LEU B C 1
ATOM 4211 O O . LEU B 1 212 ? 14.203 -19.609 -21.297 1 98.06 212 LEU B O 1
ATOM 4215 N N . SER B 1 213 ? 12.633 -18.891 -22.719 1 97.44 213 SER B N 1
ATOM 4216 C CA . SER B 1 213 ? 13.555 -18.906 -23.859 1 97.44 213 SER B CA 1
ATOM 4217 C C . SER B 1 213 ? 14.602 -17.797 -23.75 1 97.44 213 SER B C 1
ATOM 4219 O O . SER B 1 213 ? 15.664 -17.875 -24.359 1 97.44 213 SER B O 1
ATOM 4221 N N . LEU B 1 214 ? 14.305 -16.781 -22.953 1 95.5 214 LEU B N 1
ATOM 4222 C CA . LEU B 1 214 ? 15.211 -15.656 -22.781 1 95.5 214 LEU B CA 1
ATOM 4223 C C . LEU B 1 214 ? 16.141 -15.883 -21.594 1 95.5 214 LEU B C 1
ATOM 4225 O O . LEU B 1 214 ? 16.891 -14.984 -21.203 1 95.5 214 LEU B O 1
ATOM 4229 N N . SER B 1 215 ? 16.109 -17.047 -20.984 1 95.44 215 SER B N 1
ATOM 4230 C CA . SER B 1 215 ? 16.797 -17.312 -19.719 1 95.44 215 SER B CA 1
ATOM 4231 C C . SER B 1 215 ? 18.297 -17 -19.828 1 95.44 215 SER B C 1
ATOM 4233 O O . SER B 1 215 ? 18.891 -16.469 -18.906 1 95.44 215 SER B O 1
ATOM 4235 N N . TRP B 1 216 ? 18.906 -17.297 -20.984 1 91.06 216 TRP B N 1
ATOM 4236 C CA . TRP B 1 216 ? 20.328 -17.031 -21.156 1 91.06 216 TRP B CA 1
ATOM 4237 C C . TRP B 1 216 ? 20.594 -15.539 -21.266 1 91.06 216 TRP B C 1
ATOM 4239 O O . TRP B 1 216 ? 21.609 -15.039 -20.734 1 91.06 216 TRP B O 1
ATOM 4249 N N . ARG B 1 217 ? 19.719 -14.805 -21.875 1 91.75 217 ARG B N 1
ATOM 4250 C CA . ARG B 1 217 ? 19.875 -13.359 -22.016 1 91.75 217 ARG B CA 1
ATOM 4251 C C . ARG B 1 217 ? 19.672 -12.656 -20.688 1 91.75 217 ARG B C 1
ATOM 4253 O O . ARG B 1 217 ? 20.297 -11.633 -20.406 1 91.75 217 ARG B O 1
ATOM 4260 N N . LEU B 1 218 ? 18.797 -13.266 -19.906 1 92.25 218 LEU B N 1
ATOM 4261 C CA . LEU B 1 218 ? 18.516 -12.672 -18.609 1 92.25 218 LEU B CA 1
ATOM 4262 C C . LEU B 1 218 ? 19.734 -12.727 -17.703 1 92.25 218 LEU B C 1
ATOM 4264 O O . LEU B 1 218 ? 19.906 -11.883 -16.828 1 92.25 218 LEU B O 1
ATOM 4268 N N . ASN B 1 219 ? 20.547 -13.664 -17.922 1 89.44 219 ASN B N 1
ATOM 4269 C CA . ASN B 1 219 ? 21.781 -13.742 -17.156 1 89.44 219 ASN B CA 1
ATOM 4270 C C . ASN B 1 219 ? 22.719 -12.578 -17.484 1 89.44 219 ASN B C 1
ATOM 4272 O O . ASN B 1 219 ? 23.578 -12.227 -16.688 1 89.44 219 ASN B O 1
ATOM 4276 N N . LEU B 1 220 ? 22.547 -12 -18.578 1 82.06 220 LEU B N 1
ATOM 4277 C CA . LEU B 1 220 ? 23.406 -10.906 -19 1 82.06 220 LEU B CA 1
ATOM 4278 C C . LEU B 1 220 ? 22.953 -9.586 -18.375 1 82.06 220 LEU B C 1
ATOM 4280 O O . LEU B 1 220 ? 23.703 -8.602 -18.375 1 82.06 220 LEU B O 1
ATOM 4284 N N . LEU B 1 221 ? 21.766 -9.617 -17.828 1 74.88 221 LEU B N 1
ATOM 4285 C CA . LEU B 1 221 ? 21.219 -8.406 -17.234 1 74.88 221 LEU B CA 1
ATOM 4286 C C . LEU B 1 221 ? 21.938 -8.078 -15.93 1 74.88 221 LEU B C 1
ATOM 4288 O O . LEU B 1 221 ? 21.875 -6.945 -15.445 1 74.88 221 LEU B O 1
ATOM 4292 N N . SER B 1 222 ? 22.531 -9.07 -15.367 1 68.88 222 SER B N 1
ATOM 4293 C CA . SER B 1 222 ? 23.297 -8.852 -14.141 1 68.88 222 SER B CA 1
ATOM 4294 C C . SER B 1 222 ? 24.625 -8.156 -14.422 1 68.88 222 SER B C 1
ATOM 4296 O O . SER B 1 222 ? 25.297 -7.691 -13.5 1 68.88 222 SER B O 1
ATOM 4298 N N . LEU B 1 223 ? 24.953 -8.078 -15.719 1 69.88 223 LEU B N 1
ATOM 4299 C CA . LEU B 1 223 ? 26.188 -7.426 -16.109 1 69.88 223 LEU B CA 1
ATOM 4300 C C . LEU B 1 223 ? 26 -5.914 -16.219 1 69.88 223 LEU B C 1
ATOM 4302 O O . LEU B 1 223 ? 24.875 -5.438 -16.406 1 69.88 223 LEU B O 1
ATOM 4306 N N . ASP B 1 224 ? 27.062 -5.234 -15.867 1 69.75 224 ASP B N 1
ATOM 4307 C CA . ASP B 1 224 ? 27.016 -3.791 -16.094 1 69.75 224 ASP B CA 1
ATOM 4308 C C . ASP B 1 224 ? 26.688 -3.475 -17.547 1 69.75 224 ASP B C 1
ATOM 4310 O O . ASP B 1 224 ? 26.984 -4.266 -18.438 1 69.75 224 ASP B O 1
ATOM 4314 N N . GLU B 1 225 ? 26 -2.441 -17.75 1 71 225 GLU B N 1
ATOM 4315 C CA . GLU B 1 225 ? 25.531 -2.061 -19.078 1 71 225 GLU B CA 1
ATOM 4316 C C . GLU B 1 225 ? 26.672 -2.09 -20.094 1 71 225 GLU B C 1
ATOM 4318 O O . GLU B 1 225 ? 26.484 -2.516 -21.234 1 71 225 GLU B O 1
ATOM 4323 N N . LYS B 1 226 ? 27.812 -1.688 -19.656 1 70.81 226 LYS B N 1
ATOM 4324 C CA . LYS B 1 226 ? 28.969 -1.649 -20.547 1 70.81 226 LYS B CA 1
ATOM 4325 C C . LYS B 1 226 ? 29.391 -3.057 -20.953 1 70.81 226 LYS B C 1
ATOM 4327 O O . LYS B 1 226 ? 29.688 -3.301 -22.125 1 70.81 226 LYS B O 1
ATOM 4332 N N . GLU B 1 227 ? 29.312 -3.879 -20 1 75.44 227 GLU B N 1
ATOM 4333 C CA . GLU B 1 227 ? 29.703 -5.258 -20.266 1 75.44 227 GLU B CA 1
ATOM 4334 C C . GLU B 1 227 ? 28.688 -5.969 -21.141 1 75.44 227 GLU B C 1
ATOM 4336 O O . GLU B 1 227 ? 29.062 -6.727 -22.047 1 75.44 227 GLU B O 1
ATOM 4341 N N . ALA B 1 228 ? 27.516 -5.656 -20.922 1 75.81 228 ALA B N 1
ATOM 4342 C CA . ALA B 1 228 ? 26.438 -6.281 -21.703 1 75.81 228 ALA B CA 1
ATOM 4343 C C . ALA B 1 228 ? 26.469 -5.824 -23.156 1 75.81 228 ALA B C 1
ATOM 4345 O O . ALA B 1 228 ? 26.266 -6.621 -24.062 1 75.81 228 ALA B O 1
ATOM 4346 N N . LYS B 1 229 ? 26.719 -4.559 -23.281 1 76.19 229 LYS B N 1
ATOM 4347 C CA . LYS B 1 229 ? 26.828 -4.012 -24.625 1 76.19 229 LYS B CA 1
ATOM 4348 C C . LYS B 1 229 ? 27.969 -4.664 -25.406 1 76.19 229 LYS B C 1
ATOM 4350 O O . LYS B 1 229 ? 27.844 -4.902 -26.609 1 76.19 229 LYS B O 1
ATOM 4355 N N . ALA B 1 230 ? 28.906 -4.938 -24.688 1 76.38 230 ALA B N 1
ATOM 4356 C CA . ALA B 1 230 ? 30.078 -5.574 -25.297 1 76.38 230 ALA B CA 1
ATOM 4357 C C . ALA B 1 230 ? 29.719 -6.961 -25.828 1 76.38 230 ALA B C 1
ATOM 4359 O O . ALA B 1 230 ? 30.328 -7.434 -26.797 1 76.38 230 ALA B O 1
ATOM 4360 N N . LEU B 1 231 ? 28.781 -7.496 -25.266 1 79.81 231 LEU B N 1
ATOM 4361 C CA . LEU B 1 231 ? 28.375 -8.836 -25.672 1 79.81 231 LEU B CA 1
ATOM 4362 C C . LEU B 1 231 ? 27.281 -8.773 -26.734 1 79.81 231 LEU B C 1
ATOM 4364 O O . LEU B 1 231 ? 26.734 -9.805 -27.125 1 79.81 231 LEU B O 1
ATOM 4368 N N . GLY B 1 232 ? 26.922 -7.562 -27.203 1 78.94 232 GLY B N 1
ATOM 4369 C CA . GLY B 1 232 ? 26.016 -7.367 -28.312 1 78.94 232 GLY B CA 1
ATOM 4370 C C . GLY B 1 232 ? 24.547 -7.395 -27.906 1 78.94 232 GLY B C 1
ATOM 4371 O O . GLY B 1 232 ? 23.672 -7.52 -28.75 1 78.94 232 GLY B O 1
ATOM 4372 N N . VAL B 1 233 ? 24.344 -7.457 -26.781 1 78.88 233 VAL B N 1
ATOM 4373 C CA . VAL B 1 233 ? 22.953 -7.508 -26.328 1 78.88 233 VAL B CA 1
ATOM 4374 C C . VAL B 1 233 ? 22.422 -6.094 -26.141 1 78.88 233 VAL B C 1
ATOM 4376 O O . VAL B 1 233 ? 23.047 -5.266 -25.484 1 78.88 233 VAL B O 1
ATOM 4379 N N . LYS B 1 234 ? 21.25 -5.809 -26.891 1 84.81 234 LYS B N 1
ATOM 4380 C CA . LYS B 1 234 ? 20.562 -4.543 -26.688 1 84.81 234 LYS B CA 1
ATOM 4381 C C . LYS B 1 234 ? 19.703 -4.582 -25.422 1 84.81 234 LYS B C 1
ATOM 4383 O O . LYS B 1 234 ? 18.625 -5.199 -25.422 1 84.81 234 LYS B O 1
ATOM 4388 N N . MET B 1 235 ? 20.094 -3.971 -24.516 1 83.56 235 MET B N 1
ATOM 4389 C CA . MET B 1 235 ? 19.516 -4.078 -23.172 1 83.56 235 MET B CA 1
ATOM 4390 C C . MET B 1 235 ? 18.141 -3.439 -23.109 1 83.56 235 MET B C 1
ATOM 4392 O O . MET B 1 235 ? 17.219 -3.982 -22.484 1 83.56 235 MET B O 1
ATOM 4396 N N . ALA B 1 236 ? 17.969 -2.371 -23.797 1 85.12 236 ALA B N 1
ATOM 4397 C CA . ALA B 1 236 ? 16.719 -1.61 -23.672 1 85.12 236 ALA B CA 1
ATOM 4398 C C . ALA B 1 236 ? 15.539 -2.4 -24.203 1 85.12 236 ALA B C 1
ATOM 4400 O O . ALA B 1 236 ? 14.531 -2.57 -23.516 1 85.12 236 ALA B O 1
ATOM 4401 N N . PRO B 1 237 ? 15.68 -2.945 -25.406 1 89 237 PRO B N 1
ATOM 4402 C CA . PRO B 1 237 ? 14.555 -3.742 -25.906 1 89 237 PRO B CA 1
ATOM 4403 C C . PRO B 1 237 ? 14.273 -4.973 -25.047 1 89 237 PRO B C 1
ATOM 4405 O O . PRO B 1 237 ? 13.117 -5.359 -24.891 1 89 237 PRO B O 1
ATOM 4408 N N . LEU B 1 238 ? 15.305 -5.594 -24.594 1 90.31 238 LEU B N 1
ATOM 4409 C CA . LEU B 1 238 ? 15.133 -6.762 -23.734 1 90.31 238 LEU B CA 1
ATOM 4410 C C . LEU B 1 238 ? 14.398 -6.387 -22.453 1 90.31 238 LEU B C 1
ATOM 4412 O O . LEU B 1 238 ? 13.484 -7.094 -22.031 1 90.31 238 LEU B O 1
ATOM 4416 N N . ARG B 1 239 ? 14.789 -5.336 -21.875 1 90.19 239 ARG B N 1
ATOM 4417 C CA . ARG B 1 239 ? 14.148 -4.836 -20.672 1 90.19 239 ARG B CA 1
ATOM 4418 C C . ARG B 1 239 ? 12.664 -4.605 -20.891 1 90.19 239 ARG B C 1
ATOM 4420 O O . ARG B 1 239 ? 11.836 -5.07 -20.094 1 90.19 239 ARG B O 1
ATOM 4427 N N . TRP B 1 240 ? 12.328 -3.986 -21.922 1 91.94 240 TRP B N 1
ATOM 4428 C CA . TRP B 1 240 ? 10.938 -3.654 -22.188 1 91.94 240 TRP B CA 1
ATOM 4429 C C . TRP B 1 240 ? 10.125 -4.91 -22.516 1 91.94 240 TRP B C 1
ATOM 4431 O O . TRP B 1 240 ? 8.953 -5.012 -22.141 1 91.94 240 TRP B O 1
ATOM 4441 N N . LEU B 1 241 ? 10.742 -5.758 -23.172 1 95 241 LEU B N 1
ATOM 4442 C CA . LEU B 1 241 ? 10.07 -7.016 -23.484 1 95 241 LEU B CA 1
ATOM 4443 C C . LEU B 1 241 ? 9.734 -7.773 -22.203 1 95 241 LEU B C 1
ATOM 4445 O O . LEU B 1 241 ? 8.609 -8.258 -22.031 1 95 241 LEU B O 1
ATOM 4449 N N . VAL B 1 242 ? 10.68 -7.875 -21.344 1 95.12 242 VAL B N 1
ATOM 4450 C CA . VAL B 1 242 ? 10.508 -8.602 -20.078 1 95.12 242 VAL B CA 1
ATOM 4451 C C . VAL B 1 242 ? 9.445 -7.906 -19.234 1 95.12 242 VAL B C 1
ATOM 4453 O O . VAL B 1 242 ? 8.578 -8.57 -18.656 1 95.12 242 VAL B O 1
ATOM 4456 N N . ILE B 1 243 ? 9.5 -6.602 -19.172 1 95.12 243 ILE B N 1
ATOM 4457 C CA . ILE B 1 243 ? 8.523 -5.832 -18.406 1 95.12 243 ILE B CA 1
ATOM 4458 C C . ILE B 1 243 ? 7.129 -6.047 -18.984 1 95.12 243 ILE B C 1
ATOM 4460 O O . ILE B 1 243 ? 6.172 -6.273 -18.25 1 95.12 243 ILE B O 1
ATOM 4464 N N . PHE B 1 244 ? 7.043 -6.051 -20.25 1 96.81 244 PHE B N 1
ATOM 4465 C CA . PHE B 1 244 ? 5.758 -6.23 -20.922 1 96.81 244 PHE B CA 1
ATOM 4466 C C . PHE B 1 244 ? 5.199 -7.625 -20.656 1 96.81 244 PHE B C 1
ATOM 4468 O O . PHE B 1 244 ? 4.023 -7.777 -20.328 1 96.81 244 PHE B O 1
ATOM 4475 N N . LEU B 1 245 ? 6.031 -8.625 -20.844 1 98.06 245 LEU B N 1
ATOM 4476 C CA . LEU B 1 245 ? 5.598 -10.008 -20.641 1 98.06 245 LEU B CA 1
ATOM 4477 C C . LEU B 1 245 ? 5.203 -10.242 -19.188 1 98.06 245 LEU B C 1
ATOM 4479 O O . LEU B 1 245 ? 4.168 -10.852 -18.906 1 98.06 245 LEU B O 1
ATOM 4483 N N . SER B 1 246 ? 5.984 -9.766 -18.25 1 97.56 246 SER B N 1
ATOM 4484 C CA . SER B 1 246 ? 5.68 -9.906 -16.828 1 97.56 246 SER B CA 1
ATOM 4485 C C . SER B 1 246 ? 4.406 -9.156 -16.453 1 97.56 246 SER B C 1
ATOM 4487 O O . SER B 1 246 ? 3.557 -9.68 -15.734 1 97.56 246 SER B O 1
ATOM 4489 N N . GLY B 1 247 ? 4.316 -7.898 -16.969 1 97.5 247 GLY B N 1
ATOM 4490 C CA . GLY B 1 247 ? 3.117 -7.109 -16.719 1 97.5 247 GLY B CA 1
ATOM 4491 C C . GLY B 1 247 ? 1.858 -7.754 -17.281 1 97.5 247 GLY B C 1
ATOM 4492 O O . GLY B 1 247 ? 0.795 -7.68 -16.656 1 97.5 247 GLY B O 1
ATOM 4493 N N . SER B 1 248 ? 2.006 -8.352 -18.438 1 97.75 248 SER B N 1
ATOM 4494 C CA . SER B 1 248 ? 0.873 -9.039 -19.047 1 97.75 248 SER B CA 1
ATOM 4495 C C . SER B 1 248 ? 0.416 -10.219 -18.203 1 97.75 248 SER B C 1
ATOM 4497 O O . SER B 1 248 ? -0.784 -10.422 -18 1 97.75 248 SER B O 1
ATOM 4499 N N . LEU B 1 249 ? 1.346 -10.969 -17.703 1 97.88 249 LEU B N 1
ATOM 4500 C CA . LEU B 1 249 ? 1.028 -12.086 -16.812 1 97.88 249 LEU B CA 1
ATOM 4501 C C . LEU B 1 249 ? 0.269 -11.594 -15.586 1 97.88 249 LEU B C 1
ATOM 4503 O O . LEU B 1 249 ? -0.757 -12.172 -15.211 1 97.88 249 LEU B O 1
ATOM 4507 N N . VAL B 1 250 ? 0.699 -10.531 -15.039 1 98 250 VAL B N 1
ATOM 4508 C CA . VAL B 1 250 ? 0.124 -10.008 -13.805 1 98 250 VAL B CA 1
ATOM 4509 C C . VAL B 1 250 ? -1.279 -9.469 -14.078 1 98 250 VAL B C 1
ATOM 4511 O O . VAL B 1 250 ? -2.213 -9.742 -13.32 1 98 250 VAL B O 1
ATOM 4514 N N . ALA B 1 251 ? -1.43 -8.742 -15.164 1 98.38 251 ALA B N 1
ATOM 4515 C CA . ALA B 1 251 ? -2.732 -8.172 -15.5 1 98.38 251 ALA B CA 1
ATOM 4516 C C . ALA B 1 251 ? -3.773 -9.266 -15.711 1 98.38 251 ALA B C 1
ATOM 4518 O O . ALA B 1 251 ? -4.891 -9.172 -15.195 1 98.38 251 ALA B O 1
ATOM 4519 N N . CYS B 1 252 ? -3.379 -10.297 -16.422 1 98.12 252 CYS B N 1
ATOM 4520 C CA . CYS B 1 252 ? -4.293 -11.398 -16.688 1 98.12 252 CYS B CA 1
ATOM 4521 C C . CYS B 1 252 ? -4.582 -12.188 -15.414 1 98.12 252 CYS B C 1
ATOM 4523 O O . CYS B 1 252 ? -5.707 -12.641 -15.203 1 98.12 252 CYS B O 1
ATOM 4525 N N . GLN B 1 253 ? -3.533 -12.367 -14.641 1 98 253 GLN B N 1
ATOM 4526 C CA . GLN B 1 253 ? -3.711 -13.047 -13.359 1 98 253 GLN B CA 1
ATOM 4527 C C . GLN B 1 253 ? -4.688 -12.289 -12.469 1 98 253 GLN B C 1
ATOM 4529 O O . GLN B 1 253 ? -5.594 -12.891 -11.883 1 98 253 GLN B O 1
ATOM 4534 N N . VAL B 1 254 ? -4.602 -10.961 -12.359 1 98.31 254 VAL B N 1
ATOM 4535 C CA . VAL B 1 254 ? -5.488 -10.156 -11.531 1 98.31 254 VAL B CA 1
ATOM 4536 C C . VAL B 1 254 ? -6.926 -10.281 -12.039 1 98.31 254 VAL B C 1
ATOM 4538 O O . VAL B 1 254 ? -7.867 -10.328 -11.25 1 98.31 254 VAL B O 1
ATOM 4541 N N . ALA B 1 255 ? -7.094 -10.406 -13.297 1 98.06 255 ALA B N 1
ATOM 4542 C CA . ALA B 1 255 ? -8.414 -10.461 -13.906 1 98.06 255 ALA B CA 1
ATOM 4543 C C . ALA B 1 255 ? -9.18 -11.695 -13.453 1 98.06 255 ALA B C 1
ATOM 4545 O O . ALA B 1 255 ? -10.406 -11.656 -13.281 1 98.06 255 ALA B O 1
ATOM 4546 N N . ILE B 1 256 ? -8.477 -12.758 -13.172 1 96.81 256 ILE B N 1
ATOM 4547 C CA . ILE B 1 256 ? -9.211 -14 -12.945 1 96.81 256 ILE B CA 1
ATOM 4548 C C . ILE B 1 256 ? -9.25 -14.312 -11.453 1 96.81 256 ILE B C 1
ATOM 4550 O O . ILE B 1 256 ? -10.07 -15.117 -11.008 1 96.81 256 ILE B O 1
ATOM 4554 N N . SER B 1 257 ? -8.406 -13.68 -10.68 1 96.94 257 SER B N 1
ATOM 4555 C CA . SER B 1 257 ? -8.344 -14.125 -9.289 1 96.94 257 SER B CA 1
ATOM 4556 C C . SER B 1 257 ? -8.25 -12.938 -8.336 1 96.94 257 SER B C 1
ATOM 4558 O O . SER B 1 257 ? -8.266 -13.117 -7.117 1 96.94 257 SER B O 1
ATOM 4560 N N . GLY B 1 258 ? -8.148 -11.711 -8.891 1 96 258 GLY B N 1
ATOM 4561 C CA . GLY B 1 258 ? -7.824 -10.578 -8.039 1 96 258 GLY B CA 1
ATOM 4562 C C . GLY B 1 258 ? -6.34 -10.461 -7.738 1 96 258 GLY B C 1
ATOM 4563 O O . GLY B 1 258 ? -5.527 -11.203 -8.297 1 96 258 GLY B O 1
ATOM 4564 N N . SER B 1 259 ? -6.02 -9.555 -6.883 1 96.19 259 SER B N 1
ATOM 4565 C CA . SER B 1 259 ? -4.617 -9.258 -6.605 1 96.19 259 SER B CA 1
ATOM 4566 C C . SER B 1 259 ? -4.039 -10.242 -5.594 1 96.19 259 SER B C 1
ATOM 4568 O O . SER B 1 259 ? -4.691 -10.578 -4.602 1 96.19 259 SER B O 1
ATOM 4570 N N . ILE B 1 260 ? -2.893 -10.766 -5.863 1 97.38 260 ILE B N 1
ATOM 4571 C CA . ILE B 1 260 ? -2.156 -11.648 -4.965 1 97.38 260 ILE B CA 1
ATOM 4572 C C . ILE B 1 260 ? -0.729 -11.133 -4.789 1 97.38 260 ILE B C 1
ATOM 4574 O O . ILE B 1 260 ? -0.007 -10.945 -5.773 1 97.38 260 ILE B O 1
ATOM 4578 N N . GLY B 1 261 ? -0.356 -10.93 -3.576 1 95.75 261 GLY B N 1
ATOM 4579 C CA . GLY B 1 261 ? 0.952 -10.352 -3.309 1 95.75 261 GLY B CA 1
ATOM 4580 C C . GLY B 1 261 ? 1.929 -11.344 -2.703 1 95.75 261 GLY B C 1
ATOM 4581 O O . GLY B 1 261 ? 1.564 -12.484 -2.41 1 95.75 261 GLY B O 1
ATOM 4582 N N . TRP B 1 262 ? 3.205 -10.93 -2.623 1 96.38 262 TRP B N 1
ATOM 4583 C CA . TRP B 1 262 ? 4.277 -11.531 -1.837 1 96.38 262 TRP B CA 1
ATOM 4584 C C . TRP B 1 262 ? 4.906 -12.703 -2.576 1 96.38 262 TRP B C 1
ATOM 4586 O O . TRP B 1 262 ? 6.078 -13.023 -2.369 1 96.38 262 TRP B O 1
ATOM 4596 N N . VAL B 1 263 ? 4.129 -13.391 -3.518 1 97.56 263 VAL B N 1
ATOM 4597 C CA . VAL B 1 263 ? 4.602 -14.602 -4.18 1 97.56 263 VAL B CA 1
ATOM 4598 C C . VAL B 1 263 ? 5.832 -14.281 -5.023 1 97.56 263 VAL B C 1
ATOM 4600 O O . VAL B 1 263 ? 6.859 -14.961 -4.914 1 97.56 263 VAL B O 1
ATOM 4603 N N . GLY B 1 264 ? 5.73 -13.266 -5.797 1 97.12 264 GLY B N 1
ATOM 4604 C CA . GLY B 1 264 ? 6.824 -12.883 -6.676 1 97.12 264 GLY B CA 1
ATOM 4605 C C . GLY B 1 264 ? 8.039 -12.359 -5.93 1 97.12 264 GLY B C 1
ATOM 4606 O O . GLY B 1 264 ? 9.125 -12.266 -6.496 1 97.12 264 GLY B O 1
ATOM 4607 N N . LEU B 1 265 ? 7.859 -12.062 -4.719 1 94.81 265 LEU B N 1
ATOM 4608 C CA . LEU B 1 265 ? 8.953 -11.555 -3.896 1 94.81 265 LEU B CA 1
ATOM 4609 C C . LEU B 1 265 ? 9.68 -12.703 -3.199 1 94.81 265 LEU B C 1
ATOM 4611 O O . LEU B 1 265 ? 10.914 -12.781 -3.238 1 94.81 265 LEU B O 1
ATOM 4615 N N . ILE B 1 266 ? 8.984 -13.625 -2.645 1 95.56 266 ILE B N 1
ATOM 4616 C CA . ILE B 1 266 ? 9.531 -14.617 -1.723 1 95.56 266 ILE B CA 1
ATOM 4617 C C . ILE B 1 266 ? 10.047 -15.82 -2.506 1 95.56 266 ILE B C 1
ATOM 4619 O O . ILE B 1 266 ? 11.102 -16.359 -2.184 1 95.56 266 ILE B O 1
ATOM 4623 N N . ILE B 1 267 ? 9.352 -16.234 -3.527 1 97.62 267 ILE B N 1
ATOM 4624 C CA . ILE B 1 267 ? 9.609 -17.516 -4.199 1 97.62 267 ILE B CA 1
ATOM 4625 C C . ILE B 1 267 ? 10.961 -17.453 -4.906 1 97.62 267 ILE B C 1
ATOM 4627 O O . ILE B 1 267 ? 11.727 -18.422 -4.867 1 97.62 267 ILE B O 1
ATOM 4631 N N . PRO B 1 268 ? 11.266 -16.312 -5.594 1 96 268 PRO B N 1
ATOM 4632 C CA . PRO B 1 268 ? 12.594 -16.25 -6.203 1 96 268 PRO B CA 1
ATOM 4633 C C . PRO B 1 268 ? 13.719 -16.453 -5.188 1 96 268 PRO B C 1
ATOM 4635 O O . PRO B 1 268 ? 14.719 -17.109 -5.496 1 96 268 PRO B O 1
ATOM 4638 N N . HIS B 1 269 ? 13.555 -15.938 -4.012 1 93.62 269 HIS B N 1
ATOM 4639 C CA . HIS B 1 269 ? 14.562 -16.094 -2.975 1 93.62 269 HIS B CA 1
ATOM 4640 C C . HIS B 1 269 ? 14.719 -17.562 -2.576 1 93.62 269 HIS B C 1
ATOM 4642 O O . HIS B 1 269 ? 15.844 -18.062 -2.475 1 93.62 269 HIS B O 1
ATOM 4648 N N . LEU B 1 270 ? 13.656 -18.172 -2.371 1 94.62 270 LEU B N 1
ATOM 4649 C CA . LEU B 1 270 ? 13.688 -19.578 -2.023 1 94.62 270 LEU B CA 1
ATOM 4650 C C . LEU B 1 270 ? 14.336 -20.406 -3.139 1 94.62 270 LEU B C 1
ATOM 4652 O O . LEU B 1 270 ? 15.117 -21.312 -2.869 1 94.62 270 LEU B O 1
ATOM 4656 N N . SER B 1 271 ? 13.992 -20.062 -4.324 1 96.5 271 SER B N 1
ATOM 4657 C CA . SER B 1 271 ? 14.492 -20.797 -5.48 1 96.5 271 SER B CA 1
ATOM 4658 C C . SER B 1 271 ? 16 -20.609 -5.645 1 96.5 271 SER B C 1
ATOM 4660 O O . SER B 1 271 ? 16.703 -21.562 -5.992 1 96.5 271 SER B O 1
ATOM 4662 N N . ARG B 1 272 ? 16.484 -19.406 -5.43 1 93.44 272 ARG B N 1
ATOM 4663 C CA . ARG B 1 272 ? 17.906 -19.141 -5.516 1 93.44 272 ARG B CA 1
ATOM 4664 C C . ARG B 1 272 ? 18.688 -19.953 -4.484 1 93.44 272 ARG B C 1
ATOM 4666 O O . ARG B 1 272 ? 19.812 -20.391 -4.742 1 93.44 272 ARG B O 1
ATOM 4673 N N . MET B 1 273 ? 18.062 -20.141 -3.383 1 91.06 273 MET B N 1
ATOM 4674 C CA . MET B 1 273 ? 18.703 -20.953 -2.35 1 91.06 273 MET B CA 1
ATOM 4675 C C . MET B 1 273 ? 18.828 -22.406 -2.803 1 91.06 273 MET B C 1
ATOM 4677 O O . MET B 1 273 ? 19.719 -23.125 -2.346 1 91.06 273 MET B O 1
ATOM 4681 N N . LEU B 1 274 ? 18.016 -22.781 -3.715 1 93.75 274 LEU B N 1
ATOM 4682 C CA . LEU B 1 274 ? 18 -24.172 -4.148 1 93.75 274 LEU B CA 1
ATOM 4683 C C . LEU B 1 274 ? 18.922 -24.391 -5.344 1 93.75 274 LEU B C 1
ATOM 4685 O O . LEU B 1 274 ? 19.625 -25.391 -5.418 1 93.75 274 LEU B O 1
ATOM 4689 N N . VAL B 1 275 ? 18.922 -23.375 -6.293 1 96.12 275 VAL B N 1
ATOM 4690 C CA . VAL B 1 275 ? 19.594 -23.703 -7.551 1 96.12 275 VAL B CA 1
ATOM 4691 C C . VAL B 1 275 ? 20.547 -22.578 -7.93 1 96.12 275 VAL B C 1
ATOM 4693 O O . VAL B 1 275 ? 21.203 -22.641 -8.977 1 96.12 275 VAL B O 1
ATOM 4696 N N . GLY B 1 276 ? 20.609 -21.562 -7.164 1 92.81 276 GLY B N 1
ATOM 4697 C CA . GLY B 1 276 ? 21.516 -20.469 -7.457 1 92.81 276 GLY B CA 1
ATOM 4698 C C . GLY B 1 276 ? 20.891 -19.391 -8.336 1 92.81 276 GLY B C 1
ATOM 4699 O O . GLY B 1 276 ? 19.672 -19.344 -8.484 1 92.81 276 GLY B O 1
ATOM 4700 N N . ALA B 1 277 ? 21.703 -18.578 -8.938 1 93 277 ALA B N 1
ATOM 4701 C CA . ALA B 1 277 ? 21.234 -17.344 -9.57 1 93 277 ALA B CA 1
ATOM 4702 C C . ALA B 1 277 ? 21.203 -17.484 -11.086 1 93 277 ALA B C 1
ATOM 4704 O O . ALA B 1 277 ? 20.719 -16.594 -11.789 1 93 277 ALA B O 1
ATOM 4705 N N . ASN B 1 278 ? 21.688 -18.594 -11.625 1 94.25 278 ASN B N 1
ATOM 4706 C CA . ASN B 1 278 ? 21.641 -18.812 -13.062 1 94.25 278 ASN B CA 1
ATOM 4707 C C . ASN B 1 278 ? 20.203 -18.938 -13.562 1 94.25 278 ASN B C 1
ATOM 4709 O O . ASN B 1 278 ? 19.5 -19.906 -13.242 1 94.25 278 ASN B O 1
ATOM 4713 N N . HIS B 1 279 ? 19.797 -18.047 -14.398 1 96.12 279 HIS B N 1
ATOM 4714 C CA . HIS B 1 279 ? 18.391 -17.953 -14.812 1 96.12 279 HIS B CA 1
ATOM 4715 C C . HIS B 1 279 ? 17.969 -19.188 -15.586 1 96.12 279 HIS B C 1
ATOM 4717 O O . HIS B 1 279 ? 16.766 -19.5 -15.648 1 96.12 279 HIS B O 1
ATOM 4723 N N . GLN B 1 280 ? 18.844 -19.859 -16.188 1 96.19 280 GLN B N 1
ATOM 4724 C CA . GLN B 1 280 ? 18.484 -21.078 -16.906 1 96.19 280 GLN B CA 1
ATOM 4725 C C . GLN B 1 280 ? 17.953 -22.141 -15.969 1 96.19 280 GLN B C 1
ATOM 4727 O O . GLN B 1 280 ? 17.031 -22.891 -16.312 1 96.19 280 GLN B O 1
ATOM 4732 N N . SER B 1 281 ? 18.531 -22.219 -14.812 1 97.12 281 SER B N 1
ATOM 4733 C CA . SER B 1 281 ? 18.062 -23.156 -13.812 1 97.12 281 SER B CA 1
ATOM 4734 C C . SER B 1 281 ? 17.047 -22.516 -12.875 1 97.12 281 SER B C 1
ATOM 4736 O O . SER B 1 281 ? 16.125 -23.172 -12.383 1 97.12 281 SER B O 1
ATOM 4738 N N . LEU B 1 282 ? 17.172 -21.281 -12.672 1 97.12 282 LEU B N 1
ATOM 4739 C CA . LEU B 1 282 ? 16.375 -20.547 -11.688 1 97.12 282 LEU B CA 1
ATOM 4740 C C . LEU B 1 282 ? 14.938 -20.422 -12.148 1 97.12 282 LEU B C 1
ATOM 4742 O O . LEU B 1 282 ? 14.008 -20.594 -11.359 1 97.12 282 LEU B O 1
ATOM 4746 N N . LEU B 1 283 ? 14.719 -20.156 -13.43 1 98.31 283 LEU B N 1
ATOM 4747 C CA . LEU B 1 283 ? 13.367 -19.859 -13.914 1 98.31 283 LEU B CA 1
ATOM 4748 C C . LEU B 1 283 ? 12.469 -21.078 -13.773 1 98.31 283 LEU B C 1
ATOM 4750 O O . LEU B 1 283 ? 11.406 -21 -13.148 1 98.31 283 LEU B O 1
ATOM 4754 N N . PRO B 1 284 ? 12.906 -22.25 -14.273 1 98.19 284 PRO B N 1
ATOM 4755 C CA . PRO B 1 284 ? 12.047 -23.422 -14.094 1 98.19 284 PRO B CA 1
ATOM 4756 C C . PRO B 1 284 ? 11.844 -23.781 -12.625 1 98.19 284 PRO B C 1
ATOM 4758 O O . PRO B 1 284 ? 10.742 -24.172 -12.227 1 98.19 284 PRO B O 1
ATOM 4761 N N . CYS B 1 285 ? 12.867 -23.641 -11.891 1 98.44 285 CYS B N 1
ATOM 4762 C CA . CYS B 1 285 ? 12.773 -23.938 -10.461 1 98.44 285 CYS B CA 1
ATOM 4763 C C . CYS B 1 285 ? 11.758 -23.016 -9.789 1 98.44 285 CYS B C 1
ATOM 4765 O O . CYS B 1 285 ? 10.914 -23.469 -9.023 1 98.44 285 CYS B O 1
ATOM 4767 N N . THR B 1 286 ? 11.828 -21.781 -10.086 1 98.62 286 THR B N 1
ATOM 4768 C CA . THR B 1 286 ? 10.953 -20.766 -9.5 1 98.62 286 THR B CA 1
ATOM 4769 C C . THR B 1 286 ? 9.492 -21.047 -9.859 1 98.62 286 THR B C 1
ATOM 4771 O O . THR B 1 286 ? 8.602 -20.891 -9.031 1 98.62 286 THR B O 1
ATOM 4774 N N . MET B 1 287 ? 9.258 -21.438 -11.055 1 98.81 287 MET B N 1
ATOM 4775 C CA . MET B 1 287 ? 7.895 -21.766 -11.484 1 98.81 287 MET B CA 1
ATOM 4776 C C . MET B 1 287 ? 7.332 -22.938 -10.695 1 98.81 287 MET B C 1
ATOM 4778 O O . MET B 1 287 ? 6.188 -22.906 -10.242 1 98.81 287 MET B O 1
ATOM 4782 N N . LEU B 1 288 ? 8.172 -23.922 -10.477 1 98.81 288 LEU B N 1
ATOM 4783 C CA . LEU B 1 288 ? 7.727 -25.109 -9.758 1 98.81 288 LEU B CA 1
ATOM 4784 C C . LEU B 1 288 ? 7.48 -24.781 -8.281 1 98.81 288 LEU B C 1
ATOM 4786 O O . LEU B 1 288 ? 6.469 -25.203 -7.715 1 98.81 288 LEU B O 1
ATOM 4790 N N . VAL B 1 289 ? 8.344 -24.047 -7.723 1 98.75 289 VAL B N 1
ATOM 4791 C CA . VAL B 1 289 ? 8.203 -23.672 -6.32 1 98.75 289 VAL B CA 1
ATOM 4792 C C . VAL B 1 289 ? 6.98 -22.766 -6.141 1 98.75 289 VAL B C 1
ATOM 4794 O O . VAL B 1 289 ? 6.211 -22.938 -5.191 1 98.75 289 VAL B O 1
ATOM 4797 N N . GLY B 1 290 ? 6.812 -21.844 -7.047 1 98.75 290 GLY B N 1
ATOM 4798 C CA . GLY B 1 290 ? 5.668 -20.953 -6.992 1 98.75 290 GLY B CA 1
ATOM 4799 C C . GLY B 1 290 ? 4.34 -21.672 -7.133 1 98.75 290 GLY B C 1
ATOM 4800 O O . GLY B 1 290 ? 3.389 -21.375 -6.406 1 98.75 290 GLY B O 1
ATOM 4801 N N . ALA B 1 291 ? 4.309 -22.578 -8.062 1 98.88 291 ALA B N 1
ATOM 4802 C CA . ALA B 1 291 ? 3.107 -23.375 -8.266 1 98.88 291 ALA B CA 1
ATOM 4803 C C . ALA B 1 291 ? 2.77 -24.172 -7.008 1 98.88 291 ALA B C 1
ATOM 4805 O O . ALA B 1 291 ? 1.623 -24.172 -6.551 1 98.88 291 ALA B O 1
ATOM 4806 N N . THR B 1 292 ? 3.74 -24.812 -6.461 1 98.81 292 THR B N 1
ATOM 4807 C CA . THR B 1 292 ? 3.535 -25.625 -5.27 1 98.81 292 THR B CA 1
ATOM 4808 C C . THR B 1 292 ? 3.111 -24.766 -4.086 1 98.81 292 THR B C 1
ATOM 4810 O O . THR B 1 292 ? 2.191 -25.125 -3.348 1 98.81 292 THR B O 1
ATOM 4813 N N . TYR B 1 293 ? 3.746 -23.656 -3.914 1 98.44 293 TYR B N 1
ATOM 4814 C CA . TYR B 1 293 ? 3.441 -22.734 -2.826 1 98.44 293 TYR B CA 1
ATOM 4815 C C . TYR B 1 293 ? 1.998 -22.25 -2.906 1 98.44 293 TYR B C 1
ATOM 4817 O O . TYR B 1 293 ? 1.272 -22.281 -1.908 1 98.44 293 TYR B O 1
ATOM 4825 N N . MET B 1 294 ? 1.568 -21.812 -4.082 1 98.69 294 MET B N 1
ATOM 4826 C CA . MET B 1 294 ? 0.226 -21.266 -4.246 1 98.69 294 MET B CA 1
ATOM 4827 C C . MET B 1 294 ? -0.833 -22.328 -4 1 98.69 294 MET B C 1
ATOM 4829 O O . MET B 1 294 ? -1.885 -22.047 -3.424 1 98.69 294 MET B O 1
ATOM 4833 N N . LEU B 1 295 ? -0.53 -23.516 -4.477 1 98.56 295 LEU B N 1
ATOM 4834 C CA . LEU B 1 295 ? -1.471 -24.609 -4.246 1 98.56 295 LEU B CA 1
ATOM 4835 C C . LEU B 1 295 ? -1.595 -24.922 -2.758 1 98.56 295 LEU B C 1
ATOM 4837 O O . LEU B 1 295 ? -2.697 -25.156 -2.26 1 98.56 295 LEU B O 1
ATOM 4841 N N . LEU B 1 296 ? -0.511 -24.938 -2.053 1 97.88 296 LEU B N 1
ATOM 4842 C CA . LEU B 1 296 ? -0.541 -25.172 -0.611 1 97.88 296 LEU B CA 1
ATOM 4843 C C . LEU B 1 296 ? -1.339 -24.078 0.093 1 97.88 296 LEU B C 1
ATOM 4845 O O . LEU B 1 296 ? -2.141 -24.359 0.985 1 97.88 296 LEU B O 1
ATOM 4849 N N . VAL B 1 297 ? -1.12 -22.859 -0.316 1 97.75 297 VAL B N 1
ATOM 4850 C CA . VAL B 1 297 ? -1.845 -21.734 0.271 1 97.75 297 VAL B CA 1
ATOM 4851 C C . VAL B 1 297 ? -3.338 -21.875 -0.011 1 97.75 297 VAL B C 1
ATOM 4853 O O . VAL B 1 297 ? -4.168 -21.641 0.869 1 97.75 297 VAL B O 1
ATOM 4856 N N . ASP B 1 298 ? -3.654 -22.234 -1.235 1 97.75 298 ASP B N 1
ATOM 4857 C CA . ASP B 1 298 ? -5.055 -22.422 -1.599 1 97.75 298 ASP B CA 1
ATOM 4858 C C . ASP B 1 298 ? -5.695 -23.531 -0.767 1 97.75 298 ASP B C 1
ATOM 4860 O O . ASP B 1 298 ? -6.867 -23.438 -0.388 1 97.75 298 ASP B O 1
ATOM 4864 N N . ASN B 1 299 ? -4.922 -24.609 -0.558 1 96.31 299 ASN B N 1
ATOM 4865 C CA . ASN B 1 299 ? -5.434 -25.688 0.29 1 96.31 299 ASN B CA 1
ATOM 4866 C C . ASN B 1 299 ? -5.777 -25.172 1.688 1 96.31 299 ASN B C 1
ATOM 4868 O O . ASN B 1 299 ? -6.82 -25.531 2.244 1 96.31 299 ASN B O 1
ATOM 4872 N N . VAL B 1 300 ? -4.941 -24.359 2.197 1 95.5 300 VAL B N 1
ATOM 4873 C CA . VAL B 1 300 ? -5.184 -23.781 3.518 1 95.5 300 VAL B CA 1
ATOM 4874 C C . VAL B 1 300 ? -6.391 -22.859 3.467 1 95.5 300 VAL B C 1
ATOM 4876 O O . VAL B 1 300 ? -7.234 -22.875 4.363 1 95.5 300 VAL B O 1
ATOM 4879 N N . ALA B 1 301 ? -6.504 -22.078 2.465 1 95.06 301 ALA B N 1
ATOM 4880 C CA . ALA B 1 301 ? -7.586 -21.109 2.291 1 95.06 301 ALA B CA 1
ATOM 4881 C C . ALA B 1 301 ? -8.945 -21.797 2.312 1 95.06 301 ALA B C 1
ATOM 4883 O O . ALA B 1 301 ? -9.914 -21.266 2.859 1 95.06 301 ALA B O 1
ATOM 4884 N N . ARG B 1 302 ? -9.062 -22.938 1.754 1 92.19 302 ARG B N 1
ATOM 4885 C CA . ARG B 1 302 ? -10.367 -23.562 1.578 1 92.19 302 ARG B CA 1
ATOM 4886 C C . ARG B 1 302 ? -10.648 -24.562 2.707 1 92.19 302 ARG B C 1
ATOM 4888 O O . ARG B 1 302 ? -11.773 -25.031 2.85 1 92.19 302 ARG B O 1
ATOM 4895 N N . SER B 1 303 ? -9.633 -24.828 3.592 1 91.12 303 SER B N 1
ATOM 4896 C CA . SER B 1 303 ? -9.859 -25.891 4.57 1 91.12 303 SER B CA 1
ATOM 4897 C C . SER B 1 303 ? -9.734 -25.359 5.992 1 91.12 303 SER B C 1
ATOM 4899 O O . SER B 1 303 ? -10.133 -26.031 6.945 1 91.12 303 SER B O 1
ATOM 4901 N N . LEU B 1 304 ? -9.203 -24.203 6.176 1 88.12 304 LEU B N 1
ATOM 4902 C CA . LEU B 1 304 ? -8.914 -23.703 7.516 1 88.12 304 LEU B CA 1
ATOM 4903 C C . LEU B 1 304 ? -10.203 -23.328 8.242 1 88.12 304 LEU B C 1
ATOM 4905 O O . LEU B 1 304 ? -10.273 -23.422 9.477 1 88.12 304 LEU B O 1
ATOM 4909 N N . SER B 1 305 ? -11.188 -22.875 7.59 1 84.62 305 SER B N 1
ATOM 4910 C CA . SER B 1 305 ? -12.469 -22.469 8.164 1 84.62 305 SER B CA 1
ATOM 4911 C C . SER B 1 305 ? -13.625 -22.812 7.219 1 84.62 305 SER B C 1
ATOM 4913 O O . SER B 1 305 ? -13.398 -23.25 6.094 1 84.62 305 SER B O 1
ATOM 4915 N N . ASP B 1 306 ? -14.789 -22.609 7.727 1 83.19 306 ASP B N 1
ATOM 4916 C CA . ASP B 1 306 ? -15.969 -22.844 6.902 1 83.19 306 ASP B CA 1
ATOM 4917 C C . ASP B 1 306 ? -16.031 -21.875 5.734 1 83.19 306 ASP B C 1
ATOM 4919 O O . ASP B 1 306 ? -16.391 -22.25 4.617 1 83.19 306 ASP B O 1
ATOM 4923 N N . ALA B 1 307 ? -15.578 -20.688 6.105 1 86.56 307 ALA B N 1
ATOM 4924 C CA . ALA B 1 307 ? -15.492 -19.688 5.035 1 86.56 307 ALA B CA 1
ATOM 4925 C C . ALA B 1 307 ? -14.102 -19.688 4.41 1 86.56 307 ALA B C 1
ATOM 4927 O O . ALA B 1 307 ? -13.094 -19.812 5.113 1 86.56 307 ALA B O 1
ATOM 4928 N N . GLU B 1 308 ? -14.062 -19.672 3.166 1 92.31 308 GLU B N 1
ATOM 4929 C CA . GLU B 1 308 ? -12.773 -19.609 2.479 1 92.31 308 GLU B CA 1
ATOM 4930 C C . GLU B 1 308 ? -12.07 -18.281 2.723 1 92.31 308 GLU B C 1
ATOM 4932 O O . GLU B 1 308 ? -12.672 -17.219 2.539 1 92.31 308 GLU B O 1
ATOM 4937 N N . ILE B 1 309 ? -10.883 -18.328 3.145 1 94.88 309 ILE B N 1
ATOM 4938 C CA . ILE B 1 309 ? -10.094 -17.125 3.393 1 94.88 309 ILE B CA 1
ATOM 4939 C C . ILE B 1 309 ? -9.508 -16.609 2.08 1 94.88 309 ILE B C 1
ATOM 4941 O O . ILE B 1 309 ? -8.922 -17.375 1.314 1 94.88 309 ILE B O 1
ATOM 4945 N N . PRO B 1 310 ? -9.664 -15.352 1.866 1 96.62 310 PRO B N 1
ATOM 4946 C CA . PRO B 1 310 ? -9.07 -14.789 0.65 1 96.62 310 PRO B CA 1
ATOM 4947 C C . PRO B 1 310 ? -7.566 -15.055 0.559 1 96.62 310 PRO B C 1
ATOM 4949 O O . PRO B 1 310 ? -6.859 -14.961 1.564 1 96.62 310 PRO B O 1
ATOM 4952 N N . ILE B 1 311 ? -7.168 -15.32 -0.589 1 96.94 311 ILE B N 1
ATOM 4953 C CA . ILE B 1 311 ? -5.828 -15.844 -0.846 1 96.94 311 ILE B CA 1
ATOM 4954 C C . ILE B 1 311 ? -4.785 -14.781 -0.486 1 96.94 311 ILE B C 1
ATOM 4956 O O . ILE B 1 311 ? -3.715 -15.109 0.03 1 96.94 311 ILE B O 1
ATOM 4960 N N . SER B 1 312 ? -5.027 -13.547 -0.765 1 96.19 312 SER B N 1
ATOM 4961 C CA . SER B 1 312 ? -4.055 -12.484 -0.532 1 96.19 312 SER B CA 1
ATOM 4962 C C . SER B 1 312 ? -3.783 -12.297 0.958 1 96.19 312 SER B C 1
ATOM 4964 O O . SER B 1 312 ? -2.684 -11.898 1.35 1 96.19 312 SER B O 1
ATOM 4966 N N . ILE B 1 313 ? -4.797 -12.555 1.776 1 97.31 313 ILE B N 1
ATOM 4967 C CA . ILE B 1 313 ? -4.621 -12.477 3.223 1 97.31 313 ILE B CA 1
ATOM 4968 C C . ILE B 1 313 ? -3.604 -13.523 3.672 1 97.31 313 ILE B C 1
ATOM 4970 O O . ILE B 1 313 ? -2.66 -13.203 4.402 1 97.31 313 ILE B O 1
ATOM 4974 N N . LEU B 1 314 ? -3.744 -14.703 3.154 1 97.44 314 LEU B N 1
ATOM 4975 C CA . LEU B 1 314 ? -2.883 -15.805 3.566 1 97.44 314 LEU B CA 1
ATOM 4976 C C . LEU B 1 314 ? -1.472 -15.625 3.018 1 97.44 314 LEU B C 1
ATOM 4978 O O . LEU B 1 314 ? -0.491 -15.859 3.729 1 97.44 314 LEU B O 1
ATOM 4982 N N . THR B 1 315 ? -1.401 -15.18 1.754 1 97.31 315 THR B N 1
ATOM 4983 C CA . THR B 1 315 ? -0.072 -14.984 1.187 1 97.31 315 THR B CA 1
ATOM 4984 C C . THR B 1 315 ? 0.679 -13.883 1.931 1 97.31 315 THR B C 1
ATOM 4986 O O . THR B 1 315 ? 1.902 -13.945 2.068 1 97.31 315 THR B O 1
ATOM 4989 N N . ALA B 1 316 ? -0.026 -12.922 2.424 1 97 316 ALA B N 1
ATOM 4990 C CA . ALA B 1 316 ? 0.616 -11.852 3.188 1 97 316 ALA B CA 1
ATOM 4991 C C . ALA B 1 316 ? 0.984 -12.328 4.59 1 97 316 ALA B C 1
ATOM 4993 O O . ALA B 1 316 ? 2.084 -12.055 5.078 1 97 316 ALA B O 1
ATOM 4994 N N . LEU B 1 317 ? 0.12 -13.023 5.246 1 96.94 317 LEU B N 1
ATOM 4995 C CA . LEU B 1 317 ? 0.354 -13.508 6.602 1 96.94 317 LEU B CA 1
ATOM 4996 C C . LEU B 1 317 ? 1.523 -14.484 6.641 1 96.94 317 LEU B C 1
ATOM 4998 O O . LEU B 1 317 ? 2.279 -14.516 7.613 1 96.94 317 LEU B O 1
ATOM 5002 N N . ILE B 1 318 ? 1.657 -15.227 5.594 1 95.94 318 ILE B N 1
ATOM 5003 C CA . ILE B 1 318 ? 2.748 -16.188 5.496 1 95.94 318 ILE B CA 1
ATOM 5004 C C . ILE B 1 318 ? 3.982 -15.516 4.898 1 95.94 318 ILE B C 1
ATOM 5006 O O . ILE B 1 318 ? 5.09 -15.672 5.414 1 95.94 318 ILE B O 1
ATOM 5010 N N . GLY B 1 319 ? 3.703 -14.797 3.912 1 94 319 GLY B N 1
ATOM 5011 C CA . GLY B 1 319 ? 4.781 -14.219 3.131 1 94 319 GLY B CA 1
ATOM 5012 C C . GLY B 1 319 ? 5.598 -13.195 3.904 1 94 319 GLY B C 1
ATOM 5013 O O . GLY B 1 319 ? 6.828 -13.188 3.824 1 94 319 GLY B O 1
ATOM 5014 N N . ALA B 1 320 ? 4.945 -12.359 4.648 1 93.25 320 ALA B N 1
ATOM 5015 C CA . ALA B 1 320 ? 5.648 -11.305 5.367 1 93.25 320 ALA B CA 1
ATOM 5016 C C . ALA B 1 320 ? 6.621 -11.883 6.387 1 93.25 320 ALA B C 1
ATOM 5018 O O . ALA B 1 320 ? 7.82 -11.578 6.352 1 93.25 320 ALA B O 1
ATOM 5019 N N . PRO B 1 321 ? 6.285 -12.719 7.223 1 91.88 321 PRO B N 1
ATOM 5020 C CA . PRO B 1 321 ? 7.238 -13.328 8.148 1 91.88 321 PRO B CA 1
ATOM 5021 C C . PRO B 1 321 ? 8.328 -14.133 7.441 1 91.88 321 PRO B C 1
ATOM 5023 O O . PRO B 1 321 ? 9.492 -14.094 7.84 1 91.88 321 PRO B O 1
ATOM 5026 N N . LEU B 1 322 ? 7.902 -14.805 6.41 1 91.94 322 LEU B N 1
ATOM 5027 C CA . LEU B 1 322 ? 8.875 -15.594 5.652 1 91.94 322 LEU B CA 1
ATOM 5028 C C . LEU B 1 322 ? 9.93 -14.695 5.031 1 91.94 322 LEU B C 1
ATOM 5030 O O . LEU B 1 322 ? 11.117 -15.039 5.016 1 91.94 322 LEU B O 1
ATOM 5034 N N . PHE B 1 323 ? 9.438 -13.641 4.547 1 88.31 323 PHE B N 1
ATOM 5035 C CA . PHE B 1 323 ? 10.375 -12.688 3.975 1 88.31 323 PHE B CA 1
ATOM 5036 C C . PHE B 1 323 ? 11.344 -12.172 5.035 1 88.31 323 PHE B C 1
ATOM 5038 O O . PHE B 1 323 ? 12.539 -12.016 4.777 1 88.31 323 PHE B O 1
ATOM 5045 N N . GLY B 1 324 ? 10.844 -11.906 6.156 1 84.75 324 GLY B N 1
ATOM 5046 C CA . GLY B 1 324 ? 11.688 -11.492 7.262 1 84.75 324 GLY B CA 1
ATOM 5047 C C . GLY B 1 324 ? 12.766 -12.508 7.602 1 84.75 324 GLY B C 1
ATOM 5048 O O . GLY B 1 324 ? 13.93 -12.148 7.789 1 84.75 324 GLY B O 1
ATOM 5049 N N . VAL B 1 325 ? 12.445 -13.711 7.621 1 84.94 325 VAL B N 1
ATOM 5050 C CA . VAL B 1 325 ? 13.375 -14.789 7.93 1 84.94 325 VAL B CA 1
ATOM 5051 C C . VAL B 1 325 ? 14.422 -14.898 6.824 1 84.94 325 VAL B C 1
ATOM 5053 O O . VAL B 1 325 ? 15.617 -15.062 7.105 1 84.94 325 VAL B O 1
ATOM 5056 N N . LEU B 1 326 ? 13.938 -14.758 5.641 1 81.38 326 LEU B N 1
ATOM 5057 C CA . LEU B 1 326 ? 14.836 -14.891 4.5 1 81.38 326 LEU B CA 1
ATOM 5058 C C . LEU B 1 326 ? 15.867 -13.766 4.48 1 81.38 326 LEU B C 1
ATOM 5060 O O . LEU B 1 326 ? 17.047 -14.008 4.219 1 81.38 326 LEU B O 1
ATOM 5064 N N . VAL B 1 327 ? 15.406 -12.57 4.715 1 75.19 327 VAL B N 1
ATOM 5065 C CA . VAL B 1 327 ? 16.297 -11.414 4.746 1 75.19 327 VAL B CA 1
ATOM 5066 C C . VAL B 1 327 ? 17.312 -11.578 5.871 1 75.19 327 VAL B C 1
ATOM 5068 O O . VAL B 1 327 ? 18.484 -11.219 5.715 1 75.19 327 VAL B O 1
ATOM 5071 N N . TYR B 1 328 ? 16.859 -12.148 6.91 1 74.5 328 TYR B N 1
ATOM 5072 C CA . TYR B 1 328 ? 17.75 -12.398 8.039 1 74.5 328 TYR B CA 1
ATOM 5073 C C . TYR B 1 328 ? 18.828 -13.414 7.684 1 74.5 328 TYR B C 1
ATOM 5075 O O . TYR B 1 328 ? 20 -13.234 8.016 1 74.5 328 TYR B O 1
ATOM 5083 N N . LYS B 1 329 ? 18.469 -14.352 7.043 1 74.69 329 LYS B N 1
ATOM 5084 C CA . LYS B 1 329 ? 19.406 -15.414 6.672 1 74.69 329 LYS B CA 1
ATOM 5085 C C . LYS B 1 329 ? 20.391 -14.93 5.613 1 74.69 329 LYS B C 1
ATOM 5087 O O . LYS B 1 329 ? 21.578 -15.297 5.641 1 74.69 329 LYS B O 1
ATOM 5092 N N . LEU B 1 330 ? 19.875 -14.188 4.711 1 69.12 330 LEU B N 1
ATOM 5093 C CA . LEU B 1 330 ? 20.734 -13.664 3.65 1 69.12 330 LEU B CA 1
ATOM 5094 C C . LEU B 1 330 ? 21.797 -12.734 4.223 1 69.12 330 LEU B C 1
ATOM 5096 O O . LEU B 1 330 ? 22.938 -12.734 3.764 1 69.12 330 LEU B O 1
ATOM 5100 N N . LYS B 1 331 ? 21.453 -11.961 5.098 1 64.56 331 LYS B N 1
ATOM 5101 C CA . LYS B 1 331 ? 22.406 -11.055 5.723 1 64.56 331 LYS B CA 1
ATOM 5102 C C . LYS B 1 331 ? 23.422 -11.828 6.562 1 64.56 331 LYS B C 1
ATOM 5104 O O . LYS B 1 331 ? 24.609 -11.461 6.613 1 64.56 331 LYS B O 1
ATOM 5109 N N . ARG B 1 332 ? 22.953 -12.727 7.352 1 61.59 332 ARG B N 1
ATOM 5110 C CA . ARG B 1 332 ? 23.875 -13.516 8.148 1 61.59 332 ARG B CA 1
ATOM 5111 C C . ARG B 1 332 ? 24.812 -14.344 7.258 1 61.59 332 ARG B C 1
ATOM 5113 O O . ARG B 1 332 ? 25.953 -14.594 7.613 1 61.59 332 ARG B O 1
ATOM 5120 N N . GLY B 1 333 ? 24.141 -15.117 6.43 1 54.69 333 GLY B N 1
ATOM 5121 C CA . GLY B 1 333 ? 24.953 -15.945 5.566 1 54.69 333 GLY B CA 1
ATOM 5122 C C . GLY B 1 333 ? 25.875 -15.148 4.66 1 54.69 333 GLY B C 1
ATOM 5123 O O . GLY B 1 333 ? 26.734 -15.719 3.979 1 54.69 333 GLY B O 1
ATOM 5124 N N . GLY B 1 334 ? 26.578 -14.164 4.645 1 45.97 334 GLY B N 1
ATOM 5125 C CA . GLY B 1 334 ? 27.609 -13.516 3.838 1 45.97 334 GLY B CA 1
ATOM 5126 C C . GLY B 1 334 ? 27.094 -13.047 2.486 1 45.97 334 GLY B C 1
ATOM 5127 O O . GLY B 1 334 ? 27.672 -13.383 1.45 1 45.97 334 GLY B O 1
ATOM 5128 N N . MET B 1 335 ? 26.094 -12.938 2.012 1 39.28 335 MET B N 1
ATOM 5129 C CA . MET B 1 335 ? 26.125 -12.312 0.692 1 39.28 335 MET B CA 1
ATOM 5130 C C . MET B 1 335 ? 27.047 -11.109 0.68 1 39.28 335 MET B C 1
ATOM 5132 O O . MET B 1 335 ? 26.594 -9.969 0.639 1 39.28 335 MET B O 1
ATOM 5136 N N . ASN B 1 336 ? 27.938 -10.914 1.514 1 34.53 336 ASN B N 1
ATOM 5137 C CA . ASN B 1 336 ? 29.203 -10.219 1.354 1 34.53 336 ASN B CA 1
ATOM 5138 C C . ASN B 1 336 ? 29.906 -10.625 0.062 1 34.53 336 ASN B C 1
ATOM 5140 O O . ASN B 1 336 ? 31.062 -10.258 -0.163 1 34.53 336 ASN B O 1
ATOM 5144 N N . GLU B 1 337 ? 29.672 -11.766 -0.652 1 30.78 337 GLU B N 1
ATOM 5145 C CA . GLU B 1 337 ? 30.453 -11.867 -1.881 1 30.78 337 GLU B CA 1
ATOM 5146 C C . GLU B 1 337 ? 29.859 -11.016 -2.992 1 30.78 337 GLU B C 1
ATOM 5148 O O . GLU B 1 337 ? 28.625 -10.953 -3.135 1 30.78 337 GLU B O 1
#

pLDDT: mean 91.23, std 10.73, range [30.78, 98.88]

Nearest PDB structures (foldseek):
  2nq2-assembly1_A  TM=9.837E-01  e=1.481E-35  Haemophilus influenzae
  2nq2-assembly1_B  TM=9.786E-01  e=8.274E-35  Haemophilus influenzae
  5b58-assembly1_B  TM=9.345E-01  e=3.546E-18  Burkholderia cenocepacia J2315
  5b57-assembly1_A  TM=9.232E-01  e=2.491E-18  Burkholderia cenocepacia J2315
  5b57-assembly1_B  TM=9.227E-01  e=4.620E-18  Burkholderia cenocepacia J2315

InterPro domains:
  IPR000522 ABC transporter, permease protein, BtuC-like [PF01032] (16-329)
  IPR000522 ABC transporter, permease protein, BtuC-like [PTHR30472] (9-332)
  IPR037294 ABC transporter, BtuC-like [G3DSA:1.10.3470.10] (1-337)
  IPR037294 ABC transporter, BtuC-like [SSF81345] (8-329)

Solvent-accessible surface area (backbone atoms only — not comparable to full-atom values): 33023 Å² total; per-residue (Å²): 125,67,83,82,46,54,69,55,49,52,49,52,47,50,51,49,37,52,53,49,52,59,54,49,65,23,61,48,94,73,71,40,52,70,67,55,48,52,50,50,52,46,24,60,75,66,70,41,88,65,59,65,66,58,47,44,47,43,64,53,38,41,45,27,26,50,53,37,30,27,51,50,19,17,47,41,9,40,26,4,42,54,46,16,36,70,62,72,33,81,83,38,38,62,56,46,54,11,20,52,33,24,13,50,29,21,34,42,50,18,57,70,71,63,48,54,72,65,43,26,35,49,34,4,32,50,30,9,51,46,30,50,49,48,49,51,53,54,36,60,73,56,74,48,79,43,66,63,51,49,44,50,48,10,48,32,49,26,40,34,26,49,21,51,41,50,49,50,46,68,74,33,52,55,78,55,47,27,52,52,44,57,55,45,55,33,10,43,63,84,79,37,22,63,68,53,34,53,65,38,46,53,55,44,51,53,38,48,52,53,52,60,71,38,15,71,62,51,54,43,50,75,41,55,68,70,59,27,46,72,70,68,48,67,59,66,65,52,49,52,49,51,50,49,39,34,43,49,44,46,12,43,44,32,41,68,28,26,46,72,54,51,47,15,35,45,32,34,55,57,27,32,74,72,59,34,83,51,34,69,56,22,48,62,46,14,24,47,51,16,14,39,50,35,39,53,51,49,50,47,22,49,56,74,42,94,60,64,48,43,46,26,36,52,33,22,58,49,35,25,58,48,44,52,52,49,55,51,46,46,64,70,67,46,74,78,115,123,66,85,83,48,53,67,55,50,53,48,52,46,50,50,49,37,51,52,50,52,59,55,48,65,22,60,47,93,74,70,38,52,71,66,54,48,52,51,50,54,48,24,59,74,66,70,41,88,65,60,66,67,58,48,45,47,43,66,53,39,41,45,27,26,51,53,37,30,28,51,47,19,16,47,42,7,41,28,4,42,54,47,16,36,72,60,70,32,79,83,38,37,61,57,46,54,12,19,52,33,24,13,50,29,20,34,40,50,18,56,70,71,61,48,53,72,66,43,25,35,49,34,4,31,50,29,10,52,47,31,51,49,48,48,51,53,53,38,58,71,57,74,46,80,43,65,64,50,49,43,50,46,10,49,31,49,26,40,34,28,48,21,51,41,51,48,52,47,69,73,34,52,53,77,54,46,26,51,52,44,60,54,46,56,32,9,43,62,84,81,38,22,64,68,54,33,51,66,38,47,53,54,44,52,54,40,49,50,54,52,60,72,39,17,72,61,51,53,44,50,75,41,55,69,70,59,26,45,72,71,68,48,66,59,67,65,52,48,51,50,50,51,49,41,34,43,49,44,46,12,42,43,33,40,68,27,26,46,71,54,50,47,15,37,45,32,32,55,56,26,33,74,73,60,35,82,50,33,70,56,23,46,62,46,15,24,48,50,14,14,41,51,35,39,53,49,50,50,45,24,50,58,74,43,95,61,64,48,42,47,25,35,52,34,22,58,50,35,25,57,50,43,52,51,50,55,51,46,47,64,68,67,48,74,77,117

Radius of gyration: 27.0 Å; Cα contacts (8 Å, |Δi|>4): 1005; chains: 2; bounding box: 60×89×52 Å

GO terms:
  GO:0005886 plasma membrane (C, EXP)
  GO:0005515 protein binding (F, IPI)